Protein AF-A0A7V3RPS6-F1 (afdb_monomer)

pLDDT: mean 80.85, std 16.42, range [31.61, 97.69]

Mean predicted aligned error: 12.46 Å

Sequence (443 aa):
MADCWRTCMETLTARALTAQLADDLGWLEQHCRRQCDPGQAAGKLRLAAALVRNCIGPMLDEQPPTPLHVAVVGGAGAGKSTVANLLSGAVAAEANPQAGFTRHPIAYTTTNGPLPWTGRAGFLGPLQLLTQLCPSSLDEDVYQVRRIAADSSSFALLKDFIIWDCPDMTTWAASGYLPRLLEVAALADILVYVASDERYNDQAPTQFLQLLLQTGKPVVAVLMKMRESDAPALIAHFQQEVLAPLSHPPGGGVVATLAVPFLTAAQLADPARQAPRYRIPLLNQIAVLGTPAVAARRRTVLGALHFLVRHGEQLLSVAQHDLRVLQSWQAVVAVGQADFEQRYLREYLTSEKFRGFDEALHRLMELLELPGLGKFLSGALYILRTPYRLLKDVVAKTGRPETPSRPEQRILNDALDSWIDLLRKEAAQHASEHGLWAHVEAG

Foldseek 3Di:
DVVVVVVVVVPQQPLNVLLVQLVVLVVLLVVLVVDDDRPPLSLLSLLLSLLSQQFVNCVSVVHDLFQAEEEQAEAFQLCSLLVLCLQQQANPGDNDSGGQQQQAKEKEAAPPADPVSVVDDCQLNQADEDPDDDGSNDHDSYYYYDHDHDDPPFPGNRNRYIYMRAHYQDDPCNVRRVSNSSNSLSNHLEYEYGGEPVPLLPPRRLVVVLSSLLLLHAYAYEYEAADPVCFVVSQVCCCPRRQVVRDHDPNYGHPYYAYDYDDDPVCSRRVRPRVCVRSVVVNVVVCVCCPPSVVSSVSSSVSSVSSCVVCVCSSCVSVVVVVVVVVVLVVLLVVLVVQLVVLLCVQAVVLDPVVVVVVVVVVVVVVVPPPDDDPPCPPVVVVVVVVVVVVVVVVVVPDDDNDPRDPSVVSNVVSVVVSLVSLLVVLVVCLVVDVVSVVSNVD

Structure (mmCIF, N/CA/C/O backbone):
data_AF-A0A7V3RPS6-F1
#
_entry.id   AF-A0A7V3RPS6-F1
#
loop_
_atom_site.group_PDB
_atom_site.id
_atom_site.type_symbol
_atom_site.label_atom_id
_atom_site.label_alt_id
_atom_site.label_comp_id
_atom_site.label_asym_id
_atom_site.label_entity_id
_atom_site.label_seq_id
_atom_site.pdbx_PDB_ins_code
_atom_site.Cartn_x
_atom_site.Cartn_y
_atom_site.Cartn_z
_atom_site.occupancy
_atom_site.B_iso_or_equiv
_atom_site.auth_seq_id
_atom_site.auth_comp_id
_atom_site.auth_asym_id
_atom_site.auth_atom_id
_atom_site.pdbx_PDB_model_num
ATOM 1 N N . MET A 1 1 ? -36.317 -6.178 15.636 1.00 40.78 1 MET A N 1
ATOM 2 C CA . MET A 1 1 ? -35.078 -5.415 15.347 1.00 40.78 1 MET A CA 1
ATOM 3 C C . MET A 1 1 ? -34.234 -6.026 14.225 1.00 40.78 1 MET A C 1
ATOM 5 O O . MET A 1 1 ? -33.674 -5.257 13.460 1.00 40.78 1 MET A O 1
ATOM 9 N N . ALA A 1 2 ? -34.187 -7.356 14.058 1.00 35.00 2 ALA A N 1
ATOM 10 C CA . ALA A 1 2 ? -33.481 -8.001 12.939 1.00 35.00 2 ALA A CA 1
ATOM 11 C C . ALA A 1 2 ? -34.108 -7.738 11.548 1.00 35.00 2 ALA A C 1
ATOM 13 O O . ALA A 1 2 ? -33.380 -7.605 10.569 1.00 35.00 2 ALA A O 1
ATOM 14 N N . ASP A 1 3 ? -35.435 -7.579 11.464 1.00 31.61 3 ASP A N 1
ATOM 15 C CA . ASP A 1 3 ? -36.119 -7.347 10.178 1.00 31.61 3 ASP A CA 1
ATOM 16 C C . ASP A 1 3 ? -36.008 -5.908 9.658 1.00 31.61 3 ASP A C 1
ATOM 18 O O . ASP A 1 3 ? -35.989 -5.702 8.449 1.00 31.61 3 ASP A O 1
ATOM 22 N N . CYS A 1 4 ? -35.833 -4.926 10.551 1.00 34.12 4 CYS A N 1
ATOM 23 C CA . CYS A 1 4 ? -35.612 -3.523 10.174 1.00 34.12 4 CYS A CA 1
ATOM 24 C C . CYS A 1 4 ? -34.215 -3.326 9.549 1.00 34.12 4 CYS A C 1
ATOM 26 O O . CYS A 1 4 ? -34.042 -2.543 8.621 1.00 34.12 4 CYS A O 1
ATOM 28 N N . TRP A 1 5 ? -33.225 -4.113 9.992 1.00 39.31 5 TRP A N 1
ATOM 29 C CA . TRP A 1 5 ? -31.888 -4.133 9.392 1.00 39.31 5 TRP A CA 1
ATOM 30 C C . TRP A 1 5 ? -31.868 -4.757 7.991 1.00 39.31 5 TRP A C 1
ATOM 32 O O . TRP A 1 5 ? -31.134 -4.279 7.129 1.00 39.31 5 TRP A O 1
ATOM 42 N N . ARG A 1 6 ? -32.699 -5.778 7.727 1.00 37.00 6 ARG A N 1
ATOM 43 C CA . ARG A 1 6 ? -32.785 -6.406 6.395 1.00 37.00 6 ARG A CA 1
ATOM 44 C C . ARG A 1 6 ? -33.418 -5.492 5.350 1.00 37.00 6 ARG A C 1
ATOM 46 O O . ARG A 1 6 ? -32.920 -5.433 4.235 1.00 37.00 6 ARG A O 1
ATOM 53 N N . THR A 1 7 ? -34.442 -4.727 5.720 1.00 39.47 7 THR A N 1
ATOM 54 C CA . THR A 1 7 ? -35.122 -3.805 4.789 1.00 39.47 7 THR A CA 1
ATOM 55 C C . THR A 1 7 ? -34.322 -2.523 4.527 1.00 39.47 7 THR A C 1
ATOM 57 O O . THR A 1 7 ? -34.401 -1.973 3.432 1.00 39.47 7 THR A O 1
ATOM 60 N N . CYS A 1 8 ? -33.483 -2.078 5.472 1.00 37.25 8 CYS A N 1
ATOM 61 C CA . CYS A 1 8 ? -32.562 -0.953 5.249 1.00 37.25 8 CYS A CA 1
ATOM 62 C C . CYS A 1 8 ? -31.372 -1.320 4.335 1.00 37.25 8 CYS A C 1
ATOM 64 O O . CYS A 1 8 ? -30.837 -0.457 3.643 1.00 37.25 8 CYS A O 1
ATOM 66 N N . MET A 1 9 ? -30.966 -2.598 4.288 1.00 44.22 9 MET A N 1
ATOM 67 C CA . MET A 1 9 ? -29.894 -3.063 3.393 1.00 44.22 9 MET A CA 1
ATOM 68 C C . MET A 1 9 ? -30.329 -3.194 1.924 1.00 44.22 9 MET A C 1
ATOM 70 O O . MET A 1 9 ? -29.473 -3.153 1.044 1.00 44.22 9 MET A O 1
ATOM 74 N N . GLU A 1 10 ? -31.628 -3.311 1.635 1.00 43.53 10 GLU A N 1
ATOM 75 C CA . GLU A 1 10 ? -32.140 -3.551 0.274 1.00 43.53 10 GLU A CA 1
ATOM 76 C C . GLU A 1 10 ? -32.172 -2.301 -0.630 1.00 43.53 10 GLU A C 1
ATOM 78 O O . GLU A 1 10 ? -32.440 -2.418 -1.823 1.00 43.53 10 GLU A O 1
ATOM 83 N N . THR A 1 11 ? -31.840 -1.107 -0.118 1.00 45.12 11 THR A N 1
ATOM 84 C CA . THR A 1 11 ? -31.808 0.144 -0.914 1.00 45.12 11 THR A CA 1
ATOM 85 C C . THR A 1 11 ? -30.442 0.832 -0.999 1.00 45.12 11 THR A C 1
ATOM 87 O O . THR A 1 11 ? -30.317 1.862 -1.666 1.00 45.12 11 THR A O 1
ATOM 90 N N . LEU A 1 12 ? -29.384 0.264 -0.411 1.00 56.19 12 LEU A N 1
ATOM 91 C CA . LEU A 1 12 ? -28.028 0.780 -0.605 1.00 56.19 12 LEU A CA 1
ATOM 92 C C . LEU A 1 12 ? -27.400 0.122 -1.835 1.00 56.19 12 LEU A C 1
ATOM 94 O O . LEU A 1 12 ? -27.071 -1.062 -1.839 1.00 56.19 12 LEU A O 1
ATOM 98 N N . THR A 1 13 ? -27.217 0.909 -2.897 1.00 80.19 13 THR A N 1
ATOM 99 C CA . THR A 1 13 ? -26.421 0.491 -4.062 1.00 80.19 13 THR A CA 1
ATOM 100 C C . THR A 1 13 ? -25.039 0.001 -3.602 1.00 80.19 13 THR A C 1
ATOM 102 O O . THR A 1 13 ? -24.477 0.544 -2.650 1.00 80.19 13 THR A O 1
ATOM 105 N N . ALA A 1 14 ? -24.454 -1.006 -4.265 1.00 80.69 14 ALA A N 1
ATOM 106 C CA . ALA A 1 14 ? -23.137 -1.564 -3.904 1.00 80.69 14 ALA A CA 1
ATOM 107 C C . ALA A 1 14 ? -22.041 -0.484 -3.747 1.00 80.69 14 ALA A C 1
ATOM 109 O O . ALA A 1 14 ? -21.124 -0.593 -2.926 1.00 80.69 14 ALA A O 1
ATOM 110 N N . ARG A 1 15 ? -22.190 0.616 -4.488 1.00 80.88 15 ARG A N 1
ATOM 111 C CA . ARG A 1 15 ? -21.374 1.823 -4.388 1.00 80.88 15 ARG A CA 1
ATOM 112 C C . ARG A 1 15 ? -21.489 2.539 -3.039 1.00 80.88 15 ARG A C 1
ATOM 114 O O . ARG A 1 15 ? -20.470 2.956 -2.501 1.00 80.88 15 ARG A O 1
ATOM 121 N N . ALA A 1 16 ? -22.692 2.677 -2.484 1.00 85.12 16 ALA A N 1
ATOM 122 C CA . ALA A 1 16 ? -22.899 3.297 -1.176 1.00 85.12 16 ALA A CA 1
ATOM 123 C C . ALA A 1 16 ? -22.280 2.451 -0.053 1.00 85.12 16 ALA A C 1
ATOM 125 O O . ALA A 1 16 ? -21.563 2.987 0.786 1.00 85.12 16 ALA A O 1
ATOM 126 N N . LEU A 1 17 ? -22.469 1.126 -0.094 1.00 88.62 17 LEU A N 1
ATOM 127 C CA . LEU A 1 17 ? -21.884 0.206 0.891 1.00 88.62 17 LEU A CA 1
ATOM 128 C C . LEU A 1 17 ? -20.351 0.200 0.850 1.00 88.62 17 LEU A C 1
ATOM 130 O O . LEU A 1 17 ? -19.703 0.212 1.893 1.00 88.62 17 LEU A O 1
ATOM 134 N N . THR A 1 18 ? -19.752 0.201 -0.346 1.00 89.75 18 THR A N 1
ATOM 135 C CA . THR A 1 18 ? -18.285 0.252 -0.469 1.00 89.75 18 THR A CA 1
ATOM 136 C C . THR A 1 18 ? -17.701 1.599 -0.072 1.00 89.75 18 THR A C 1
ATOM 138 O O . THR A 1 18 ? -16.629 1.622 0.530 1.00 89.75 18 THR A O 1
ATOM 141 N N . ALA A 1 19 ? -18.387 2.706 -0.370 1.00 87.88 19 ALA A N 1
ATOM 142 C CA . ALA A 1 19 ? -17.984 4.024 0.110 1.00 87.88 19 ALA A CA 1
ATOM 143 C C . ALA A 1 19 ? -18.023 4.079 1.642 1.00 87.88 19 ALA A C 1
ATOM 145 O O . ALA A 1 19 ? -17.007 4.391 2.256 1.00 87.88 19 ALA A O 1
ATOM 146 N N . GLN A 1 20 ? -19.141 3.664 2.245 1.00 91.31 20 GLN A N 1
ATOM 147 C CA . GLN A 1 20 ? -19.303 3.630 3.695 1.00 91.31 20 GLN A CA 1
ATOM 148 C C . GLN A 1 20 ? -18.237 2.759 4.368 1.00 91.31 20 GLN A C 1
ATOM 150 O O . GLN A 1 20 ? -17.551 3.232 5.263 1.00 91.31 20 GLN A O 1
ATOM 155 N N . LEU A 1 21 ? -18.015 1.528 3.894 1.00 92.31 21 LEU A N 1
ATOM 156 C CA . LEU A 1 21 ? -16.994 0.648 4.470 1.00 92.31 21 LEU A CA 1
ATOM 157 C C . LEU A 1 21 ? -15.582 1.250 4.374 1.00 92.31 21 LEU A C 1
ATOM 159 O O . LEU A 1 21 ? -14.789 1.134 5.308 1.00 92.31 21 LEU A O 1
ATOM 163 N N . ALA A 1 22 ? -15.241 1.877 3.246 1.00 92.38 22 ALA A N 1
ATOM 164 C CA . ALA A 1 22 ? -13.938 2.513 3.084 1.00 92.38 22 ALA A CA 1
ATOM 165 C C . ALA A 1 22 ? -13.775 3.745 3.992 1.00 92.38 22 ALA A C 1
ATOM 167 O O . ALA A 1 22 ? -12.660 4.026 4.436 1.00 92.38 22 ALA A O 1
ATOM 168 N N . ASP A 1 23 ? -14.858 4.475 4.254 1.00 91.75 23 ASP A N 1
ATOM 169 C CA . ASP A 1 23 ? -14.872 5.633 5.146 1.00 91.75 23 ASP A CA 1
ATOM 170 C C . ASP A 1 23 ? -14.817 5.199 6.620 1.00 91.75 23 ASP A C 1
ATOM 172 O O . ASP A 1 23 ? -14.018 5.752 7.371 1.00 91.75 23 ASP A O 1
ATOM 176 N N . ASP A 1 24 ? -15.538 4.143 7.010 1.00 93.00 24 ASP A N 1
ATOM 177 C CA . ASP A 1 24 ? -15.494 3.552 8.354 1.00 93.00 24 ASP A CA 1
ATOM 178 C C . ASP A 1 24 ? -14.084 3.033 8.691 1.00 93.00 24 ASP A C 1
ATOM 180 O O . ASP A 1 24 ? -13.539 3.315 9.759 1.00 93.00 24 ASP A O 1
ATOM 184 N N . LEU A 1 25 ? -13.438 2.326 7.754 1.00 93.50 25 LEU A N 1
ATOM 185 C CA . LEU A 1 25 ? -12.045 1.886 7.908 1.00 93.50 25 LEU A CA 1
ATOM 186 C C . LEU A 1 25 ? -11.070 3.071 7.977 1.00 93.50 25 LEU A C 1
ATOM 188 O O . LEU A 1 25 ? -10.098 3.025 8.733 1.00 93.50 25 LEU A O 1
ATOM 192 N N . GLY A 1 26 ? -11.325 4.136 7.210 1.00 90.38 26 GLY A N 1
ATOM 193 C CA . GLY A 1 26 ? -10.551 5.377 7.271 1.00 90.38 26 GLY A CA 1
ATOM 194 C C . GLY A 1 26 ? -10.712 6.107 8.607 1.00 90.38 26 GLY A C 1
ATOM 195 O O . GLY A 1 26 ? -9.734 6.603 9.164 1.00 90.38 26 GLY A O 1
ATOM 196 N N . TRP A 1 27 ? -11.921 6.117 9.165 1.00 90.94 27 TRP A N 1
ATOM 197 C CA . TRP A 1 27 ? -12.189 6.661 10.491 1.00 90.94 27 TRP A CA 1
ATOM 198 C C . TRP A 1 27 ? -11.465 5.860 11.576 1.00 90.94 27 TRP A C 1
ATOM 200 O O . TRP A 1 27 ? -10.790 6.455 12.416 1.00 90.94 27 TRP A O 1
ATOM 210 N N . LEU A 1 28 ? -11.528 4.522 11.523 1.00 90.56 28 LEU A N 1
ATOM 211 C CA . LEU A 1 28 ? -10.807 3.646 12.455 1.00 90.56 28 LEU A CA 1
ATOM 212 C C . LEU A 1 28 ? -9.297 3.857 12.388 1.00 90.56 28 LEU A C 1
ATOM 214 O O . LEU A 1 28 ? -8.619 3.836 13.412 1.00 90.56 28 LEU A O 1
ATOM 218 N N . GLU A 1 29 ? -8.760 4.083 11.193 1.00 89.88 29 GLU A N 1
ATOM 219 C CA . GLU A 1 29 ? -7.350 4.402 11.010 1.00 89.88 29 GLU A CA 1
ATOM 220 C C . GLU A 1 29 ? -6.964 5.715 11.696 1.00 89.88 29 GLU A C 1
ATOM 222 O O . GLU A 1 29 ? -5.999 5.753 12.464 1.00 89.88 29 GLU A O 1
ATOM 227 N N . GLN A 1 30 ? -7.742 6.775 11.468 1.00 87.75 30 GLN A N 1
ATOM 228 C CA . GLN A 1 30 ? -7.516 8.066 12.106 1.00 87.75 30 GLN A CA 1
ATOM 229 C C . GLN A 1 30 ? -7.676 7.973 13.628 1.00 87.75 30 GLN A C 1
ATOM 231 O O . GLN A 1 30 ? -6.917 8.607 14.362 1.00 87.75 30 GLN A O 1
ATOM 236 N N . HIS A 1 31 ? -8.641 7.180 14.097 1.00 86.62 31 HIS A N 1
ATOM 237 C CA . HIS A 1 31 ? -8.850 6.908 15.511 1.00 86.62 31 HIS A CA 1
ATOM 238 C C . HIS A 1 31 ? -7.636 6.196 16.118 1.00 86.62 31 HIS A C 1
ATOM 240 O O . HIS A 1 31 ? -7.066 6.685 17.089 1.00 86.62 31 HIS A O 1
ATOM 246 N N . CYS A 1 32 ? -7.171 5.115 15.485 1.00 85.25 32 CYS A N 1
ATOM 247 C CA . CYS A 1 32 ? -5.990 4.361 15.899 1.00 85.25 32 CYS A CA 1
ATOM 248 C C . CYS A 1 32 ? -4.755 5.266 16.011 1.00 85.25 32 CYS A C 1
ATOM 250 O O . CYS A 1 32 ? -4.068 5.225 17.025 1.00 85.25 32 CYS A O 1
ATOM 252 N N . ARG A 1 33 ? -4.518 6.161 15.039 1.00 82.44 33 ARG A N 1
ATOM 253 C CA . ARG A 1 33 ? -3.393 7.120 15.072 1.00 82.44 33 ARG A CA 1
ATOM 254 C C . ARG A 1 33 ? -3.401 8.094 16.245 1.00 82.44 33 ARG A C 1
ATOM 256 O O . ARG A 1 33 ? -2.344 8.621 16.578 1.00 82.44 33 ARG A O 1
ATOM 263 N N . ARG A 1 34 ? -4.568 8.381 16.822 1.00 82.00 34 ARG A N 1
ATOM 264 C CA . ARG A 1 34 ? -4.687 9.268 17.988 1.00 82.00 34 ARG A CA 1
ATOM 265 C C . ARG A 1 34 ? -4.366 8.546 19.303 1.00 82.00 34 ARG A C 1
ATOM 267 O O . ARG A 1 34 ? -4.215 9.222 20.313 1.00 82.00 34 ARG A O 1
ATOM 274 N N . GLN A 1 35 ? -4.261 7.214 19.296 1.00 76.75 35 GLN A N 1
ATOM 275 C CA . GLN A 1 35 ? -3.910 6.395 20.460 1.00 76.75 35 GLN A CA 1
ATOM 276 C C . GLN A 1 35 ? -2.380 6.169 20.559 1.00 76.75 35 GLN A C 1
ATOM 278 O O . GLN A 1 35 ? -1.653 6.341 19.581 1.00 76.75 35 GLN A O 1
ATOM 283 N N . CYS A 1 36 ? -1.880 5.790 21.745 1.00 52.91 36 CYS A N 1
ATOM 284 C CA . CYS A 1 36 ? -0.450 5.811 22.108 1.00 52.91 36 CYS A CA 1
ATOM 285 C C . CYS A 1 36 ? 0.484 4.813 21.376 1.00 52.91 36 CYS A C 1
ATOM 287 O O . CYS A 1 36 ? 1.697 4.970 21.501 1.00 52.91 36 CYS A O 1
ATOM 289 N N . ASP A 1 37 ? -0.012 3.835 20.603 1.00 59.62 37 ASP A N 1
ATOM 290 C CA . ASP A 1 37 ? 0.843 2.906 19.825 1.00 59.62 37 ASP A CA 1
ATOM 291 C C . ASP A 1 37 ? 0.225 2.493 18.461 1.00 59.62 37 ASP A C 1
ATOM 293 O O . ASP A 1 37 ? -0.379 1.425 18.324 1.00 59.62 37 ASP A O 1
ATOM 297 N N . PRO A 1 38 ? 0.311 3.353 17.425 1.00 59.44 38 PRO A N 1
ATOM 298 C CA . PRO A 1 38 ? -0.558 3.237 16.249 1.00 59.44 38 PRO A CA 1
ATOM 299 C C . PRO A 1 38 ? 0.055 2.565 15.009 1.00 59.44 38 PRO A C 1
ATOM 301 O O . PRO A 1 38 ? -0.661 2.285 14.045 1.00 59.44 38 PRO A O 1
ATOM 304 N N . GLY A 1 39 ? 1.374 2.352 14.962 1.00 65.56 39 GLY A N 1
ATOM 305 C CA . GLY A 1 39 ? 2.107 2.279 13.689 1.00 65.56 39 GLY A CA 1
ATOM 306 C C . GLY A 1 39 ? 1.631 1.186 12.720 1.00 65.56 39 GLY A C 1
ATOM 307 O O . GLY A 1 39 ? 1.294 1.461 11.566 1.00 65.56 39 GLY A O 1
ATOM 308 N N . GLN A 1 40 ? 1.582 -0.066 13.180 1.00 69.44 40 GLN A N 1
ATOM 309 C CA . GLN A 1 40 ? 1.303 -1.208 12.300 1.00 69.44 40 GLN A CA 1
ATOM 310 C C . GLN A 1 40 ? -0.199 -1.420 12.044 1.00 69.44 40 GLN A C 1
ATOM 312 O O . GLN A 1 40 ? -0.591 -1.818 10.943 1.00 69.44 40 GLN A O 1
ATOM 317 N N . ALA A 1 41 ? -1.042 -1.154 13.045 1.00 80.06 41 ALA A N 1
ATOM 318 C CA . ALA A 1 41 ? -2.493 -1.293 12.931 1.00 80.06 41 ALA A CA 1
ATOM 319 C C . ALA A 1 41 ? -3.087 -0.218 12.008 1.00 80.06 41 ALA A C 1
ATOM 321 O O . ALA A 1 41 ? -3.858 -0.552 11.105 1.00 80.06 41 ALA A O 1
ATOM 322 N N . ALA A 1 42 ? -2.647 1.039 12.144 1.00 84.56 42 ALA A N 1
ATOM 323 C CA . ALA A 1 42 ? -3.080 2.130 11.274 1.00 84.56 42 ALA A CA 1
ATOM 324 C C . ALA A 1 42 ? -2.707 1.874 9.804 1.00 84.56 42 ALA A C 1
ATOM 326 O O . ALA A 1 42 ? -3.541 2.044 8.916 1.00 84.56 42 ALA A O 1
ATOM 327 N N . GLY A 1 43 ? -1.491 1.384 9.527 1.00 86.38 43 GLY A N 1
ATOM 328 C CA . GLY A 1 43 ? -1.073 1.044 8.162 1.00 86.38 43 GLY A CA 1
ATOM 329 C C . GLY A 1 43 ? -1.959 -0.023 7.504 1.00 86.38 43 GLY A C 1
ATOM 330 O O . GLY A 1 43 ? -2.340 0.115 6.340 1.00 86.38 43 GLY A O 1
ATOM 331 N N . LYS A 1 44 ? -2.348 -1.062 8.258 1.00 89.56 44 LYS A N 1
ATOM 332 C CA . LYS A 1 44 ? -3.276 -2.104 7.786 1.00 89.56 44 LYS A CA 1
ATOM 333 C C . LYS A 1 44 ? -4.687 -1.571 7.551 1.00 89.56 44 LYS A C 1
ATOM 335 O O . LYS A 1 44 ? -5.271 -1.895 6.521 1.00 89.56 44 LYS A O 1
ATOM 340 N N . LEU A 1 45 ? -5.216 -0.755 8.465 1.00 92.12 45 LEU A N 1
ATOM 341 C CA . LEU A 1 45 ? -6.527 -0.111 8.315 1.00 92.12 45 LEU A CA 1
ATOM 342 C C . LEU A 1 45 ? -6.565 0.794 7.082 1.00 92.12 45 LEU A C 1
ATOM 344 O O . LEU A 1 45 ? -7.497 0.708 6.281 1.00 92.12 45 LEU A O 1
ATOM 348 N N . ARG A 1 46 ? -5.506 1.583 6.863 1.00 91.31 46 ARG A N 1
ATOM 349 C CA . ARG A 1 46 ? -5.392 2.432 5.676 1.00 91.31 46 ARG A CA 1
ATOM 350 C C . ARG A 1 46 ? -5.378 1.611 4.394 1.00 91.31 46 ARG A C 1
ATOM 352 O O . ARG A 1 46 ? -6.100 1.930 3.453 1.00 91.31 46 ARG A O 1
ATOM 359 N N . LEU A 1 47 ? -4.578 0.545 4.359 1.00 93.81 47 LEU A N 1
ATOM 360 C CA . LEU A 1 47 ? -4.520 -0.351 3.209 1.00 93.81 47 LEU A CA 1
ATOM 361 C C . LEU A 1 47 ? -5.868 -1.041 2.960 1.00 93.81 47 LEU A C 1
ATOM 363 O O . LEU A 1 47 ? -6.295 -1.137 1.814 1.00 93.81 47 LEU A O 1
ATOM 367 N N . ALA A 1 48 ? -6.564 -1.475 4.014 1.00 95.44 48 ALA A N 1
ATOM 368 C CA . ALA A 1 48 ? -7.898 -2.061 3.919 1.00 95.44 48 ALA A CA 1
ATOM 369 C C . ALA A 1 48 ? -8.904 -1.077 3.298 1.00 95.44 48 ALA A C 1
ATOM 371 O O . ALA A 1 48 ? -9.581 -1.430 2.331 1.00 95.44 48 ALA A O 1
ATOM 372 N N . ALA A 1 49 ? -8.948 0.166 3.790 1.00 94.75 49 ALA A N 1
ATOM 373 C CA . ALA A 1 49 ? -9.793 1.223 3.236 1.00 94.75 49 ALA A CA 1
ATOM 374 C C . ALA A 1 49 ? -9.496 1.456 1.746 1.00 94.75 49 ALA A C 1
ATOM 376 O O . ALA A 1 49 ? -10.407 1.495 0.915 1.00 94.75 49 ALA A O 1
ATOM 377 N N . ALA A 1 50 ? -8.212 1.537 1.392 1.00 95.19 50 ALA A N 1
ATOM 378 C CA . ALA A 1 50 ? -7.770 1.727 0.019 1.00 95.19 50 ALA A CA 1
ATOM 379 C C . ALA A 1 50 ? -8.113 0.527 -0.889 1.00 95.19 50 ALA A C 1
ATOM 381 O O . ALA A 1 50 ? -8.482 0.721 -2.045 1.00 95.19 50 ALA A O 1
ATOM 382 N N . LEU A 1 51 ? -8.054 -0.716 -0.395 1.00 95.81 51 LEU A N 1
ATOM 383 C CA . LEU A 1 51 ? -8.448 -1.915 -1.152 1.00 95.81 51 LEU A CA 1
ATOM 384 C C . LEU A 1 51 ? -9.954 -1.936 -1.442 1.00 95.81 51 LEU A C 1
ATOM 386 O O . LEU A 1 51 ? -10.364 -2.243 -2.564 1.00 95.81 51 LEU A O 1
ATOM 390 N N . VAL A 1 52 ? -10.784 -1.570 -0.462 1.00 94.94 52 VAL A N 1
ATOM 391 C CA . VAL A 1 52 ? -12.235 -1.433 -0.669 1.00 94.94 52 VAL A CA 1
ATOM 392 C C . VAL A 1 52 ? -12.512 -0.379 -1.741 1.00 94.94 52 VAL A C 1
ATOM 394 O O . VAL A 1 52 ? -13.250 -0.628 -2.697 1.00 94.94 52 VAL A O 1
ATOM 397 N N . ARG A 1 53 ? -11.860 0.779 -1.620 1.00 92.12 53 ARG A N 1
ATOM 398 C CA . ARG A 1 53 ? -12.081 1.951 -2.469 1.00 92.12 53 ARG A CA 1
ATOM 399 C C . ARG A 1 53 ? -11.554 1.786 -3.893 1.00 92.12 53 ARG A C 1
ATOM 401 O O . ARG A 1 53 ? -12.261 2.116 -4.839 1.00 92.12 53 ARG A O 1
ATOM 408 N N . ASN A 1 54 ? -10.345 1.258 -4.061 1.00 93.06 54 ASN A N 1
ATOM 409 C CA . ASN A 1 54 ? -9.634 1.249 -5.343 1.00 93.06 54 ASN A CA 1
ATOM 410 C C . ASN A 1 54 ? -9.669 -0.111 -6.060 1.00 93.06 54 ASN A C 1
ATOM 412 O O . ASN A 1 54 ? -9.303 -0.174 -7.228 1.00 93.06 54 ASN A O 1
ATOM 416 N N . CYS A 1 55 ? -10.110 -1.192 -5.401 1.00 92.12 55 CYS A N 1
ATOM 417 C CA . CYS A 1 55 ? -10.127 -2.537 -5.991 1.00 92.12 55 CYS A CA 1
ATOM 418 C C . CYS A 1 55 ? -11.517 -3.193 -5.964 1.00 92.12 55 CYS A C 1
ATOM 420 O O . CYS A 1 55 ? -12.043 -3.569 -7.011 1.00 92.12 55 CYS A O 1
ATOM 422 N N . ILE A 1 56 ? -12.153 -3.290 -4.792 1.00 92.75 56 ILE A N 1
ATOM 423 C CA . ILE A 1 56 ? -13.454 -3.972 -4.659 1.00 92.75 56 ILE A CA 1
ATOM 424 C C . ILE A 1 56 ? -14.579 -3.128 -5.254 1.00 92.75 56 ILE A C 1
ATOM 426 O O . ILE A 1 56 ? -15.389 -3.628 -6.031 1.00 92.75 56 ILE A O 1
ATOM 430 N N . GLY A 1 57 ? -14.613 -1.839 -4.923 1.00 89.75 57 GLY A N 1
ATOM 431 C CA . GLY A 1 57 ? -15.630 -0.932 -5.429 1.00 89.75 57 GLY A CA 1
ATOM 432 C C . GLY A 1 57 ? -15.680 -0.855 -6.963 1.00 89.75 57 GLY A C 1
ATOM 433 O O . GLY A 1 57 ? -16.768 -1.015 -7.506 1.00 89.75 57 GLY A O 1
ATOM 434 N N . PRO A 1 58 ? -14.557 -0.666 -7.687 1.00 88.00 58 PRO A N 1
ATOM 435 C CA . PRO A 1 58 ? -14.579 -0.631 -9.150 1.00 88.00 58 PRO A CA 1
ATOM 436 C C . PRO A 1 58 ? -15.081 -1.932 -9.783 1.00 88.00 58 PRO A C 1
ATOM 438 O O . PRO A 1 58 ? -15.750 -1.889 -10.809 1.00 88.00 58 PRO A O 1
ATOM 441 N N . MET A 1 59 ? -14.797 -3.083 -9.162 1.00 89.19 59 MET A N 1
ATOM 442 C CA . MET A 1 59 ? -15.319 -4.375 -9.613 1.00 89.19 59 MET A CA 1
ATOM 443 C C . MET A 1 59 ? -16.842 -4.457 -9.459 1.00 89.19 59 MET A C 1
ATOM 445 O O . MET A 1 59 ? -17.514 -4.897 -10.386 1.00 89.19 59 MET A O 1
ATOM 449 N N . LEU A 1 60 ? -17.383 -4.000 -8.326 1.00 88.81 60 LEU A N 1
ATOM 450 C CA . LEU A 1 60 ? -18.832 -3.970 -8.085 1.00 88.81 60 LEU A CA 1
ATOM 451 C C . LEU A 1 60 ? -19.565 -2.943 -8.960 1.00 88.81 60 LEU A C 1
ATOM 453 O O . LEU A 1 60 ? -20.746 -3.121 -9.234 1.00 88.81 60 LEU A O 1
ATOM 457 N N . ASP A 1 61 ? -18.864 -1.904 -9.417 1.00 85.81 61 ASP A N 1
ATOM 458 C CA . ASP A 1 61 ? -19.356 -0.938 -10.408 1.00 85.81 61 ASP A CA 1
ATOM 459 C C . ASP A 1 61 ? -19.188 -1.440 -11.864 1.00 85.81 61 ASP A C 1
ATOM 461 O O . ASP A 1 61 ? -19.358 -0.660 -12.800 1.00 85.81 61 ASP A O 1
ATOM 465 N N . GLU A 1 62 ? -18.813 -2.711 -12.063 1.00 86.25 62 GLU A N 1
ATOM 466 C CA . GLU A 1 62 ? -18.611 -3.355 -13.373 1.00 86.25 62 GLU A CA 1
ATOM 467 C C . GLU A 1 62 ? -17.620 -2.613 -14.288 1.00 86.25 62 GLU A C 1
ATOM 469 O O . GLU A 1 62 ? -17.755 -2.589 -15.515 1.00 86.25 62 GLU A O 1
ATOM 474 N N . GLN A 1 63 ? -16.586 -1.999 -13.702 1.00 84.06 63 GLN A N 1
ATOM 475 C CA . GLN A 1 63 ? -15.577 -1.306 -14.494 1.00 84.06 63 GLN A CA 1
ATOM 476 C C . GLN A 1 63 ? -14.815 -2.266 -15.415 1.00 84.06 63 GLN A C 1
ATOM 478 O O . GLN A 1 63 ? -14.553 -3.421 -15.052 1.00 84.06 63 GLN A O 1
ATOM 483 N N . PRO A 1 64 ? -14.398 -1.783 -16.602 1.00 86.50 64 PRO A N 1
ATOM 484 C CA . PRO A 1 64 ? -13.575 -2.582 -17.486 1.00 86.50 64 PRO A CA 1
ATOM 485 C C . PRO A 1 64 ? -12.279 -2.999 -16.774 1.00 86.50 64 PRO A C 1
ATOM 487 O O . PRO A 1 64 ? -11.726 -2.253 -15.965 1.00 86.50 64 PRO A O 1
ATOM 490 N N . PRO A 1 65 ? -11.740 -4.185 -17.093 1.00 85.31 65 PRO A N 1
ATOM 491 C CA . PRO A 1 65 ? -10.519 -4.685 -16.468 1.00 85.31 65 PRO A CA 1
ATOM 492 C C . PRO A 1 65 ? -9.282 -3.851 -16.828 1.00 85.31 65 PRO A C 1
ATOM 494 O O . PRO A 1 65 ? -8.259 -3.983 -16.157 1.00 85.31 65 PRO A O 1
ATOM 497 N N . THR A 1 66 ? -9.358 -3.013 -17.866 1.00 86.56 66 THR A N 1
ATOM 498 C CA . THR A 1 66 ? -8.273 -2.165 -18.361 1.00 86.56 66 THR A CA 1
ATOM 499 C C . THR A 1 66 ? -8.551 -0.671 -18.136 1.00 86.56 66 THR A C 1
ATOM 501 O O . THR A 1 66 ? -9.708 -0.246 -18.164 1.00 86.56 66 THR A O 1
ATOM 504 N N . PRO A 1 67 ? -7.495 0.146 -17.967 1.00 89.50 67 PRO A N 1
ATOM 505 C CA . PRO A 1 67 ? -6.085 -0.249 -17.952 1.00 89.50 67 PRO A CA 1
ATOM 506 C C . PRO A 1 67 ? -5.688 -0.958 -16.648 1.00 89.50 67 PRO A C 1
ATOM 508 O O . PRO A 1 67 ? -6.300 -0.755 -15.603 1.00 89.50 67 PRO A O 1
ATOM 511 N N . LEU A 1 68 ? -4.667 -1.810 -16.708 1.00 92.62 68 LEU A N 1
ATOM 512 C CA . LEU A 1 68 ? -4.067 -2.412 -15.515 1.00 92.62 68 LEU A CA 1
ATOM 513 C C . LEU A 1 68 ? -3.095 -1.434 -14.854 1.00 92.62 68 LEU A C 1
ATOM 515 O O . LEU A 1 68 ? -2.458 -0.629 -15.525 1.00 92.62 68 LEU A O 1
ATOM 519 N N . HIS A 1 69 ? -2.948 -1.511 -13.538 1.00 94.88 69 HIS A N 1
ATOM 520 C CA . HIS A 1 69 ? -2.093 -0.598 -12.783 1.00 94.88 69 HIS A CA 1
ATOM 521 C C . HIS A 1 69 ? -0.838 -1.320 -12.287 1.00 94.88 69 HIS A C 1
ATOM 523 O O . HIS A 1 69 ? -0.921 -2.374 -11.657 1.00 94.88 69 HIS A O 1
ATOM 529 N N . VAL A 1 70 ? 0.331 -0.737 -12.541 1.00 96.88 70 VAL A N 1
ATOM 530 C CA . VAL A 1 70 ? 1.621 -1.216 -12.034 1.00 96.88 70 VAL A CA 1
ATOM 531 C C . VAL A 1 70 ? 2.185 -0.157 -11.107 1.00 96.88 70 VAL A C 1
ATOM 533 O O . VAL A 1 70 ? 2.429 0.959 -11.556 1.00 96.88 70 VAL A O 1
ATOM 536 N N . ALA A 1 71 ? 2.413 -0.484 -9.838 1.00 97.38 71 ALA A N 1
ATOM 537 C CA . ALA A 1 71 ? 3.022 0.456 -8.900 1.00 97.38 71 ALA A CA 1
ATOM 538 C C . ALA A 1 71 ? 4.466 0.084 -8.587 1.00 97.38 71 ALA A C 1
ATOM 540 O O . ALA A 1 71 ? 4.750 -1.035 -8.158 1.00 97.38 71 ALA A O 1
ATOM 541 N N . VAL A 1 72 ? 5.369 1.042 -8.788 1.00 97.31 72 VAL A N 1
ATOM 542 C CA . VAL A 1 72 ? 6.779 0.942 -8.422 1.00 97.31 72 VAL A CA 1
ATOM 543 C C . VAL A 1 72 ? 6.943 1.455 -6.999 1.00 97.31 72 VAL A C 1
ATOM 545 O O . VAL A 1 72 ? 6.791 2.643 -6.723 1.00 97.31 72 VAL A O 1
ATOM 548 N N . VAL A 1 73 ? 7.245 0.539 -6.088 1.00 95.00 73 VAL A N 1
ATOM 549 C CA . VAL A 1 73 ? 7.332 0.771 -4.643 1.00 95.00 73 VAL A CA 1
ATOM 550 C C . VAL A 1 73 ? 8.700 0.326 -4.143 1.00 95.00 73 VAL A C 1
ATOM 552 O O . VAL A 1 73 ? 9.346 -0.509 -4.761 1.00 95.00 73 VAL A O 1
ATOM 555 N N . GLY A 1 74 ? 9.185 0.873 -3.034 1.00 91.81 74 GLY A N 1
ATOM 556 C CA . GLY A 1 74 ? 10.499 0.498 -2.506 1.00 91.81 74 GLY A CA 1
ATOM 557 C C . GLY A 1 74 ? 11.076 1.486 -1.500 1.00 91.81 74 GLY A C 1
ATOM 558 O O . GLY A 1 74 ? 10.486 2.532 -1.207 1.00 91.81 74 GLY A O 1
ATOM 559 N N . GLY A 1 75 ? 12.261 1.158 -0.997 1.00 87.44 75 GLY A N 1
ATOM 560 C CA . GLY A 1 75 ? 12.982 1.988 -0.037 1.00 87.44 75 GLY A CA 1
ATOM 561 C C . GLY A 1 75 ? 13.405 3.356 -0.582 1.00 87.44 75 GLY A C 1
ATOM 562 O O . GLY A 1 75 ?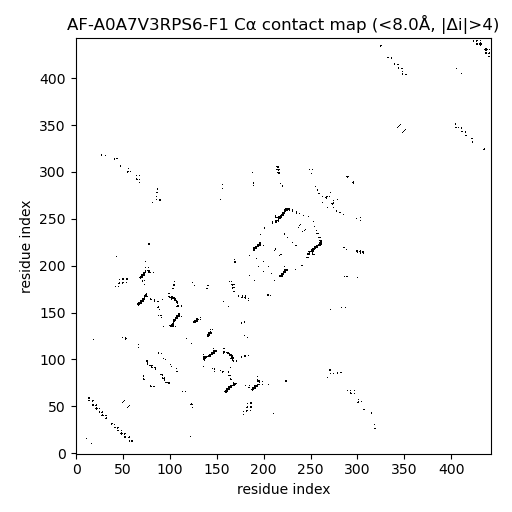 13.360 3.648 -1.790 1.00 87.44 75 GLY A O 1
ATOM 563 N N . ALA A 1 76 ? 13.831 4.216 0.338 1.00 84.94 76 ALA A N 1
ATOM 564 C CA . ALA A 1 76 ? 14.432 5.499 0.012 1.00 84.94 76 ALA A CA 1
ATOM 565 C C . ALA A 1 76 ? 15.713 5.301 -0.805 1.00 84.94 76 ALA A C 1
ATOM 567 O O . ALA A 1 76 ? 16.554 4.470 -0.476 1.00 84.94 76 ALA A O 1
ATOM 568 N N . GLY A 1 77 ? 15.844 6.038 -1.910 1.00 86.12 77 GLY A N 1
ATOM 569 C CA . GLY A 1 77 ? 17.012 5.928 -2.784 1.00 86.12 77 GLY A CA 1
ATOM 570 C C . GLY A 1 77 ? 17.179 4.573 -3.490 1.00 86.12 77 GLY A C 1
ATOM 571 O O . GLY A 1 77 ? 18.226 4.354 -4.086 1.00 86.12 77 GLY A O 1
ATOM 572 N N . ALA A 1 78 ? 16.189 3.673 -3.491 1.00 90.25 78 ALA A N 1
ATOM 573 C CA . ALA A 1 78 ? 16.340 2.336 -4.082 1.00 90.25 78 ALA A CA 1
ATOM 574 C C . ALA A 1 78 ? 16.439 2.315 -5.625 1.00 90.25 78 ALA A C 1
ATOM 576 O O . ALA A 1 78 ? 16.858 1.317 -6.197 1.00 90.25 78 ALA A O 1
ATOM 577 N N . GLY A 1 79 ? 16.079 3.407 -6.314 1.00 92.44 79 GLY A N 1
ATOM 578 C CA . GLY A 1 79 ? 16.053 3.475 -7.786 1.00 92.44 79 GLY A CA 1
ATOM 579 C C . GLY A 1 79 ? 14.662 3.330 -8.421 1.00 92.44 79 GLY A C 1
ATOM 580 O O . GLY A 1 79 ? 14.566 3.008 -9.601 1.00 92.44 79 GLY A O 1
ATOM 581 N N . LYS A 1 80 ? 13.586 3.586 -7.662 1.00 94.25 80 LYS A N 1
ATOM 582 C CA . LYS A 1 80 ? 12.180 3.500 -8.116 1.00 94.25 80 LYS A CA 1
ATOM 583 C C . LYS A 1 80 ? 11.910 4.271 -9.411 1.00 94.25 80 LYS A C 1
ATOM 585 O O . LYS A 1 80 ? 11.505 3.667 -10.396 1.00 94.25 80 LYS A O 1
ATOM 590 N N . SER A 1 81 ? 12.247 5.558 -9.458 1.00 94.94 81 SER A N 1
ATOM 591 C CA . SER A 1 81 ? 12.042 6.396 -10.646 1.00 94.94 81 SER A CA 1
ATOM 592 C C . SER A 1 81 ? 12.841 5.909 -11.864 1.00 94.94 81 SER A C 1
ATOM 594 O O . SER A 1 81 ? 12.365 5.983 -12.993 1.00 94.94 81 SER A O 1
ATOM 596 N N . THR A 1 82 ? 14.026 5.319 -11.661 1.00 95.88 82 THR A N 1
ATOM 597 C CA . THR A 1 82 ? 14.784 4.664 -12.743 1.00 95.88 82 THR A CA 1
ATOM 598 C C . THR A 1 82 ? 14.040 3.439 -13.279 1.00 95.88 82 THR A C 1
ATOM 600 O O . THR A 1 82 ? 13.945 3.263 -14.491 1.00 95.88 82 THR A O 1
ATOM 603 N N . VAL A 1 83 ? 13.465 2.614 -12.400 1.00 96.56 83 VAL A N 1
ATOM 604 C CA . VAL A 1 83 ? 12.633 1.467 -12.795 1.00 96.56 83 VAL A CA 1
ATOM 605 C C . VAL A 1 83 ? 11.342 1.924 -13.481 1.00 96.56 83 VAL A C 1
ATOM 607 O O . VAL A 1 83 ? 10.956 1.340 -14.492 1.00 96.56 83 VAL A O 1
ATOM 610 N N . ALA A 1 84 ? 10.716 3.007 -13.014 1.00 95.69 84 ALA A N 1
ATOM 611 C CA . ALA A 1 84 ? 9.568 3.617 -13.681 1.00 95.69 84 ALA A CA 1
ATOM 612 C C . ALA A 1 84 ? 9.919 4.080 -15.108 1.00 95.69 84 ALA A C 1
ATOM 614 O O . ALA A 1 84 ? 9.148 3.824 -16.031 1.00 95.69 84 ALA A O 1
ATOM 615 N N . ASN A 1 85 ? 11.107 4.661 -15.314 1.00 94.50 85 ASN A N 1
ATOM 616 C CA . ASN A 1 85 ? 11.621 5.033 -16.640 1.00 94.50 85 ASN A CA 1
ATOM 617 C C . ASN A 1 85 ? 11.913 3.816 -17.537 1.00 94.50 85 ASN A C 1
ATOM 619 O O . ASN A 1 85 ? 11.643 3.848 -18.738 1.00 94.50 85 ASN A O 1
ATOM 623 N N . LEU A 1 86 ? 12.420 2.714 -16.973 1.00 94.50 86 LEU A N 1
ATOM 624 C CA . LEU A 1 86 ? 12.587 1.456 -17.713 1.00 94.50 86 LEU A CA 1
ATOM 625 C C . LEU A 1 86 ? 11.233 0.898 -18.176 1.00 94.50 86 LEU A C 1
ATOM 627 O O . LEU A 1 86 ? 11.084 0.536 -19.346 1.00 94.50 86 LEU A O 1
ATOM 631 N N . LEU A 1 87 ? 10.237 0.866 -17.286 1.00 93.88 87 LEU A N 1
ATOM 632 C CA . LEU A 1 87 ? 8.884 0.389 -17.589 1.00 93.88 87 LEU A CA 1
ATOM 633 C C . LEU A 1 87 ? 8.184 1.268 -18.628 1.00 93.88 87 LEU A C 1
ATOM 635 O O . LEU A 1 87 ? 7.601 0.755 -19.583 1.00 93.88 87 LEU A O 1
ATOM 639 N N . SER A 1 88 ? 8.271 2.588 -18.467 1.00 90.88 88 SER A N 1
ATOM 640 C CA . SER A 1 88 ? 7.654 3.548 -19.379 1.00 90.88 88 SER A CA 1
ATOM 641 C C . SER A 1 88 ? 8.372 3.627 -20.731 1.00 90.88 88 SER A C 1
ATOM 643 O O . SER A 1 88 ? 7.754 3.970 -21.735 1.00 90.88 88 SER A O 1
ATOM 645 N N . GLY A 1 89 ? 9.660 3.269 -20.774 1.00 89.31 89 GLY A N 1
ATOM 646 C CA . GLY A 1 89 ? 10.507 3.403 -21.957 1.00 89.31 89 GLY A CA 1
ATOM 647 C C . GLY A 1 89 ? 10.944 4.842 -22.244 1.00 89.31 89 GLY A C 1
ATOM 648 O O . GLY A 1 89 ? 11.478 5.097 -23.318 1.00 89.31 89 GLY A O 1
ATOM 649 N N . ALA A 1 90 ? 10.741 5.777 -21.316 1.00 89.56 90 ALA A N 1
ATOM 650 C CA . ALA A 1 90 ? 11.131 7.175 -21.473 1.00 89.56 90 ALA A CA 1
ATOM 651 C C . ALA A 1 90 ? 11.647 7.763 -20.155 1.00 89.56 90 ALA A C 1
ATOM 653 O O . ALA A 1 90 ? 11.300 7.298 -19.071 1.00 89.56 90 ALA A O 1
ATOM 654 N N . VAL A 1 91 ? 12.446 8.828 -20.243 1.00 91.75 91 VAL A N 1
ATOM 655 C CA . VAL A 1 91 ? 12.941 9.579 -19.077 1.00 91.75 91 VAL A CA 1
ATOM 656 C C . VAL A 1 91 ? 11.863 10.564 -18.609 1.00 91.75 91 VAL A C 1
ATOM 658 O O . VAL A 1 91 ? 11.932 11.759 -18.877 1.00 91.75 91 VAL A O 1
ATOM 661 N N . ALA A 1 92 ? 10.813 10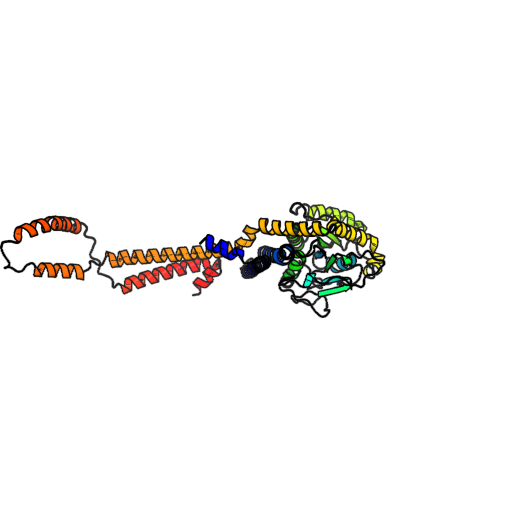.042 -17.971 1.00 89.62 92 ALA A N 1
ATOM 662 C CA . ALA A 1 92 ? 9.641 10.817 -17.543 1.00 89.62 92 ALA A CA 1
ATOM 663 C C . ALA A 1 92 ? 9.575 11.035 -16.019 1.00 89.62 92 ALA A C 1
ATOM 665 O O . ALA A 1 92 ? 9.002 12.023 -15.544 1.00 89.62 92 ALA A O 1
ATOM 666 N N . ALA A 1 93 ? 10.145 10.106 -15.253 1.00 91.19 93 ALA A N 1
ATOM 667 C CA . ALA A 1 93 ? 10.313 10.182 -13.812 1.00 91.19 93 ALA A CA 1
ATOM 668 C C . ALA A 1 93 ? 11.629 10.872 -13.453 1.00 91.19 93 ALA A C 1
ATOM 670 O O . ALA A 1 93 ? 12.680 10.600 -14.045 1.00 91.19 93 A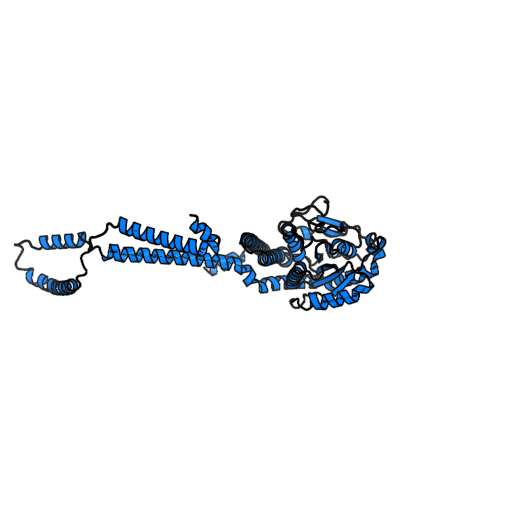LA A O 1
ATOM 671 N N . GLU A 1 94 ? 11.561 11.755 -12.459 1.00 89.75 94 GLU A N 1
ATOM 672 C CA . GLU A 1 94 ? 12.701 12.524 -11.968 1.00 89.75 94 GLU A CA 1
ATOM 673 C C . GLU A 1 94 ? 13.559 11.647 -11.048 1.00 89.75 94 GLU A C 1
ATOM 675 O O . GLU A 1 94 ? 13.379 11.603 -9.832 1.00 89.75 94 GLU A O 1
ATOM 680 N N . ALA A 1 95 ? 14.501 10.913 -11.640 1.00 85.50 95 ALA A N 1
ATOM 681 C CA . ALA A 1 95 ? 15.437 10.088 -10.889 1.00 85.50 95 ALA A CA 1
ATOM 682 C C . ALA A 1 95 ? 16.491 10.963 -10.188 1.00 85.50 95 ALA A C 1
ATOM 684 O O . ALA A 1 95 ? 17.458 11.406 -10.806 1.00 85.50 95 ALA A O 1
ATOM 685 N N . ASN A 1 96 ? 16.309 11.187 -8.886 1.00 83.50 96 ASN A N 1
ATOM 686 C CA . ASN A 1 96 ? 17.245 11.925 -8.042 1.00 83.50 96 ASN A CA 1
ATOM 687 C C . ASN A 1 96 ? 17.943 10.978 -7.039 1.00 83.50 96 ASN A C 1
ATOM 689 O O . ASN A 1 96 ? 17.270 10.148 -6.422 1.00 83.50 96 ASN A O 1
ATOM 693 N N . PRO A 1 97 ? 19.275 11.078 -6.844 1.00 76.56 97 PRO A N 1
ATOM 694 C CA . PRO A 1 97 ? 19.985 10.335 -5.800 1.00 76.56 97 PRO A CA 1
ATOM 695 C C . PRO A 1 97 ? 19.498 10.623 -4.371 1.00 76.56 97 PRO A C 1
ATOM 697 O O . PRO A 1 97 ? 19.676 9.782 -3.490 1.00 76.56 97 PRO A O 1
ATOM 700 N N . GLN A 1 98 ? 18.895 11.791 -4.133 1.00 80.00 98 GLN A N 1
ATOM 701 C CA . GLN A 1 98 ? 18.384 12.198 -2.829 1.00 80.00 98 GLN A CA 1
ATOM 702 C C . GLN A 1 98 ? 17.195 11.327 -2.383 1.00 80.00 98 GLN A C 1
ATOM 704 O O . GLN A 1 98 ? 16.202 11.165 -3.094 1.00 80.00 98 GLN A O 1
ATOM 709 N N . ALA A 1 99 ? 17.282 10.792 -1.163 1.00 77.50 99 ALA A N 1
ATOM 710 C CA . ALA A 1 99 ? 16.183 10.092 -0.495 1.00 77.50 99 ALA A CA 1
ATOM 711 C C . ALA A 1 99 ? 14.964 11.015 -0.289 1.00 77.50 99 ALA A C 1
ATOM 713 O O . ALA A 1 99 ? 15.131 12.197 0.010 1.00 77.50 99 ALA A O 1
ATOM 714 N N . GLY A 1 100 ? 13.743 10.485 -0.423 1.00 78.56 100 GLY A N 1
ATOM 715 C CA . GLY A 1 100 ? 12.511 11.261 -0.242 1.00 78.56 100 GLY A CA 1
ATOM 716 C C . GLY A 1 100 ? 12.261 12.339 -1.301 1.00 78.56 100 GLY A C 1
ATOM 717 O O . GLY A 1 100 ? 11.569 13.318 -1.011 1.00 78.56 100 GLY A O 1
ATOM 718 N N . PHE A 1 101 ? 12.850 12.214 -2.500 1.00 85.00 101 PHE A N 1
ATOM 719 C CA . PHE A 1 101 ? 12.647 13.194 -3.572 1.00 85.00 101 PHE A CA 1
ATOM 720 C C . PHE A 1 101 ? 11.237 13.122 -4.167 1.00 85.00 101 PHE A C 1
ATOM 722 O O . PHE A 1 101 ? 10.578 14.147 -4.275 1.00 85.00 101 PHE A O 1
ATOM 729 N N . THR A 1 102 ? 10.750 11.927 -4.508 1.00 86.44 102 THR A N 1
ATOM 730 C CA . THR A 1 102 ? 9.355 11.728 -4.929 1.00 86.44 102 THR A CA 1
ATOM 731 C C . THR A 1 102 ? 8.464 11.697 -3.690 1.00 86.44 102 THR A C 1
ATOM 733 O O . THR A 1 102 ? 8.583 10.777 -2.880 1.00 86.44 102 THR A O 1
ATOM 736 N N . ARG A 1 103 ? 7.586 12.692 -3.527 1.00 89.69 103 ARG A N 1
ATOM 737 C CA . ARG A 1 103 ? 6.713 12.851 -2.345 1.00 89.69 103 ARG A CA 1
ATOM 738 C C . ARG A 1 103 ? 5.227 12.672 -2.626 1.00 89.69 103 ARG A C 1
ATOM 740 O O . ARG A 1 103 ? 4.441 12.522 -1.693 1.00 89.69 103 ARG A O 1
ATOM 747 N N . HIS A 1 104 ? 4.838 12.599 -3.893 1.00 91.75 104 HIS A N 1
ATOM 748 C CA . HIS A 1 104 ? 3.489 12.226 -4.298 1.00 91.75 104 HIS A CA 1
ATOM 749 C C . HIS A 1 104 ? 3.520 11.235 -5.472 1.00 91.75 104 HIS A C 1
ATOM 751 O O . HIS A 1 104 ? 4.515 11.182 -6.199 1.00 91.75 104 HIS A O 1
ATOM 757 N N . PRO A 1 105 ? 2.467 10.425 -5.671 1.00 94.50 105 PRO A N 1
ATOM 758 C CA . PRO A 1 105 ? 2.440 9.446 -6.748 1.00 94.50 105 PRO A CA 1
ATOM 759 C C . PRO A 1 105 ? 2.279 10.074 -8.136 1.00 94.50 105 PRO A C 1
ATOM 761 O O . PRO A 1 105 ? 1.507 11.017 -8.333 1.00 94.50 105 PRO A O 1
ATOM 764 N N . ILE A 1 106 ? 2.969 9.494 -9.117 1.00 94.88 106 ILE A N 1
ATOM 765 C CA . ILE A 1 106 ? 2.970 9.952 -10.509 1.00 94.88 106 ILE A CA 1
ATOM 766 C C . ILE A 1 106 ? 2.581 8.796 -11.419 1.00 94.88 106 ILE A C 1
ATOM 768 O O . ILE A 1 106 ? 3.306 7.809 -11.513 1.00 94.88 106 ILE A O 1
ATOM 772 N N . ALA A 1 107 ? 1.456 8.931 -12.113 1.00 94.44 107 ALA A N 1
ATOM 773 C CA . ALA A 1 107 ? 1.007 7.985 -13.121 1.00 94.44 107 ALA A CA 1
ATOM 774 C C . ALA A 1 107 ? 1.570 8.342 -14.499 1.00 94.44 107 ALA A C 1
ATOM 776 O O . ALA A 1 107 ? 1.427 9.471 -14.962 1.00 94.44 107 ALA A O 1
ATOM 777 N N . TYR A 1 108 ? 2.132 7.363 -15.195 1.00 92.44 108 TYR A N 1
ATOM 778 C CA . TYR A 1 108 ? 2.599 7.464 -16.568 1.00 92.44 108 TYR A CA 1
ATOM 779 C C . TYR A 1 108 ? 1.691 6.659 -17.490 1.00 92.44 108 TYR A C 1
ATOM 781 O O . TYR A 1 108 ? 1.392 5.491 -17.232 1.00 92.44 108 TYR A O 1
ATOM 789 N N . THR A 1 109 ? 1.270 7.289 -18.582 1.00 89.69 109 THR A N 1
ATOM 790 C CA . THR A 1 109 ? 0.413 6.691 -19.615 1.00 89.69 109 THR A CA 1
ATOM 791 C C . THR A 1 109 ? 0.794 7.216 -20.997 1.00 89.69 109 THR A C 1
ATOM 793 O O . THR A 1 109 ? 1.551 8.181 -21.107 1.00 89.69 109 THR A O 1
ATOM 796 N N . THR A 1 110 ? 0.296 6.600 -22.068 1.00 86.56 110 THR A N 1
ATOM 797 C CA . THR A 1 110 ? 0.503 7.126 -23.429 1.00 86.56 110 THR A CA 1
ATOM 798 C C . THR A 1 110 ? -0.273 8.426 -23.662 1.00 86.56 110 THR A C 1
ATOM 800 O O . THR A 1 110 ? -1.285 8.689 -23.015 1.00 86.56 110 THR A O 1
ATOM 803 N N . THR A 1 111 ? 0.152 9.244 -24.632 1.00 77.94 111 THR A N 1
ATOM 804 C CA . THR A 1 111 ? -0.572 10.468 -25.042 1.00 77.94 111 THR A CA 1
ATOM 805 C C . THR A 1 111 ? -2.040 10.218 -25.396 1.00 77.94 111 THR A C 1
ATOM 807 O O . THR A 1 111 ? -2.890 11.046 -25.080 1.00 77.94 111 THR A O 1
ATOM 810 N N . ASN A 1 112 ? -2.336 9.054 -25.982 1.00 71.06 112 ASN A N 1
ATOM 811 C CA . ASN A 1 112 ? -3.691 8.617 -26.334 1.00 71.06 112 ASN A CA 1
ATOM 812 C C . ASN A 1 112 ? -4.282 7.639 -25.304 1.00 71.06 112 ASN A C 1
ATOM 814 O O . ASN A 1 112 ? -5.293 6.991 -25.572 1.00 71.06 112 ASN A O 1
ATOM 818 N N . GLY A 1 113 ? -3.629 7.490 -24.150 1.00 65.50 113 GLY A N 1
ATOM 819 C CA . GLY A 1 113 ? -4.036 6.576 -23.098 1.00 65.50 113 GLY A CA 1
ATOM 820 C C . GLY A 1 113 ? -5.375 7.001 -22.493 1.00 65.50 113 GLY A C 1
ATOM 821 O O . GLY A 1 113 ? -5.603 8.197 -22.273 1.00 65.50 113 GLY A O 1
ATOM 822 N N . PRO A 1 114 ? -6.279 6.051 -22.215 1.00 59.28 114 PRO A N 1
ATOM 823 C CA . PRO A 1 114 ? -7.583 6.372 -21.660 1.00 59.28 114 PRO A CA 1
ATOM 824 C C . PRO A 1 114 ? -7.400 6.960 -20.244 1.00 59.28 114 PRO A C 1
ATOM 826 O O . PRO A 1 114 ? -6.632 6.423 -19.452 1.00 59.28 114 PRO A O 1
ATOM 829 N N . LEU A 1 115 ? -8.113 8.049 -19.912 1.00 65.62 115 LEU A N 1
ATOM 830 C CA . LEU A 1 115 ? -8.268 8.594 -18.545 1.00 65.62 115 LEU A CA 1
ATOM 831 C C . LEU A 1 115 ? -9.545 8.174 -17.766 1.00 65.62 115 LEU A C 1
ATOM 833 O O . LEU A 1 115 ? -9.728 8.675 -16.659 1.00 65.62 115 LEU A O 1
ATOM 837 N N . PRO A 1 116 ? -10.457 7.299 -18.244 1.00 64.56 116 PRO A N 1
ATOM 838 C CA . PRO A 1 116 ? -11.722 7.052 -17.548 1.00 64.56 116 PRO A CA 1
ATOM 839 C C . PRO A 1 116 ? -11.527 6.452 -16.144 1.00 64.56 116 PRO A C 1
ATOM 841 O O . PRO A 1 116 ? -12.426 6.546 -15.315 1.00 64.56 116 PRO A O 1
ATOM 844 N N . TRP A 1 117 ? -10.341 5.911 -15.842 1.00 70.31 117 TRP A N 1
ATOM 845 C CA . TRP A 1 117 ? -9.975 5.377 -14.530 1.00 70.31 117 TRP A CA 1
ATOM 846 C C . TRP A 1 117 ? -9.859 6.440 -13.421 1.00 70.31 117 TRP A C 1
ATOM 848 O O . TRP A 1 117 ? -9.939 6.077 -12.253 1.00 70.31 117 TRP A O 1
ATOM 858 N N . THR A 1 118 ? -9.739 7.738 -13.734 1.00 68.81 118 THR A N 1
ATOM 859 C CA . THR A 1 118 ? -9.732 8.810 -12.713 1.00 68.81 118 THR A CA 1
ATOM 860 C C . THR A 1 118 ? -11.132 9.314 -12.342 1.00 68.81 118 THR A C 1
ATOM 862 O O . THR A 1 118 ? -11.272 10.103 -11.415 1.00 68.81 118 THR A O 1
ATOM 865 N N . GLY A 1 119 ? -12.180 8.913 -13.072 1.00 63.31 119 GLY A N 1
ATOM 866 C CA . GLY A 1 119 ? -13.520 9.515 -12.984 1.00 63.31 119 GLY A CA 1
ATOM 867 C C . GLY A 1 119 ? -14.423 8.990 -11.862 1.00 63.31 119 GLY A C 1
ATOM 868 O O . GLY A 1 119 ? -15.594 9.367 -11.797 1.00 63.31 119 GLY A O 1
ATOM 869 N N . ARG A 1 120 ? -13.932 8.095 -10.995 1.00 67.62 120 ARG A N 1
ATOM 870 C CA . ARG A 1 120 ? -14.748 7.473 -9.942 1.00 67.62 120 ARG A CA 1
ATOM 871 C C . ARG A 1 120 ? -14.787 8.340 -8.684 1.00 67.62 120 ARG A C 1
ATOM 873 O O . ARG A 1 120 ? -13.761 8.839 -8.229 1.00 67.62 120 ARG A O 1
ATOM 880 N N . ALA A 1 121 ? -15.966 8.454 -8.070 1.00 57.44 121 ALA A N 1
ATOM 881 C CA . ALA A 1 121 ? -16.089 9.099 -6.764 1.00 57.44 121 ALA A CA 1
ATOM 882 C C . ALA A 1 121 ? -15.245 8.353 -5.719 1.00 57.44 121 ALA A C 1
ATOM 884 O O . ALA A 1 121 ? -15.388 7.141 -5.554 1.00 57.44 121 ALA A O 1
ATOM 885 N N . GLY A 1 122 ? -14.367 9.089 -5.039 1.00 63.38 122 GLY A N 1
ATOM 886 C CA . GLY A 1 122 ? -13.436 8.535 -4.061 1.00 63.38 122 GLY A CA 1
ATOM 887 C C . GLY A 1 122 ? -12.229 7.813 -4.666 1.00 63.38 122 GLY A C 1
ATOM 888 O O . GLY A 1 122 ? -11.523 7.142 -3.929 1.00 63.38 122 GLY A O 1
ATOM 889 N N . PHE A 1 123 ? -11.960 7.901 -5.971 1.00 84.31 123 PHE A N 1
ATOM 890 C CA . PHE A 1 123 ? -10.725 7.348 -6.537 1.00 84.31 123 PHE A CA 1
ATOM 891 C C . PHE A 1 123 ? -9.484 7.904 -5.812 1.00 84.31 123 PHE A C 1
ATOM 893 O O . PHE A 1 123 ? -9.340 9.118 -5.708 1.00 84.31 123 PHE A O 1
ATOM 900 N N . LEU A 1 124 ? -8.613 7.017 -5.309 1.00 88.88 124 LEU A N 1
ATOM 901 C CA . LEU A 1 124 ? -7.432 7.355 -4.494 1.00 88.88 124 LEU A CA 1
ATOM 902 C C . LEU A 1 124 ? -7.735 8.152 -3.208 1.00 88.88 124 LEU A C 1
ATOM 904 O O . LEU A 1 124 ? -6.865 8.839 -2.672 1.00 88.88 124 LEU A O 1
ATOM 908 N N . GLY A 1 125 ? -8.956 8.035 -2.682 1.00 86.31 125 GLY A N 1
ATOM 909 C CA . GLY A 1 125 ? -9.326 8.596 -1.385 1.00 86.31 125 GLY A CA 1
ATOM 910 C C . GLY A 1 125 ? -9.137 10.118 -1.334 1.00 86.31 125 GLY A C 1
ATOM 911 O O . GLY A 1 125 ? -9.800 10.818 -2.098 1.00 86.31 125 GLY A O 1
ATOM 912 N N . PRO A 1 126 ? -8.285 10.648 -0.434 1.00 85.50 126 PRO A N 1
ATOM 913 C CA . PRO A 1 126 ? -8.095 12.089 -0.286 1.00 85.50 126 PRO A CA 1
ATOM 914 C C . PRO A 1 126 ? -7.207 12.715 -1.370 1.00 85.50 126 PRO A C 1
ATOM 916 O O . PRO A 1 126 ? -7.085 13.938 -1.394 1.00 85.50 126 PRO A O 1
ATOM 919 N N . LEU A 1 127 ? -6.560 11.918 -2.234 1.00 90.81 127 LEU A N 1
ATOM 920 C CA . LEU A 1 127 ? -5.597 12.458 -3.192 1.00 90.81 127 LEU A CA 1
ATOM 921 C C . LEU A 1 127 ? -6.288 13.260 -4.296 1.00 90.81 127 LEU A C 1
ATOM 923 O O . LEU A 1 127 ? -7.167 12.758 -4.998 1.00 90.81 127 LEU A O 1
ATOM 927 N N . GLN A 1 128 ? -5.831 14.490 -4.508 1.00 89.69 128 GLN A N 1
ATOM 928 C CA . GLN A 1 128 ? -6.345 15.362 -5.562 1.00 89.69 128 GLN A CA 1
ATOM 929 C C . GLN A 1 128 ? -5.505 15.261 -6.837 1.00 89.69 128 GLN A C 1
ATOM 931 O O . GLN A 1 128 ? -4.277 15.212 -6.794 1.00 89.69 128 GLN A O 1
ATOM 936 N N . LEU A 1 129 ? -6.162 15.251 -7.998 1.00 90.38 129 LEU A N 1
ATOM 937 C CA . LEU A 1 129 ? -5.463 15.287 -9.280 1.00 90.38 129 LEU A CA 1
ATOM 938 C C . LEU A 1 129 ? -4.880 16.683 -9.521 1.00 90.38 129 LEU A C 1
ATOM 940 O O . LEU A 1 129 ? -5.626 17.659 -9.602 1.00 90.38 129 LEU A O 1
ATOM 944 N N . LEU A 1 130 ? -3.569 16.767 -9.732 1.00 89.12 130 LEU A N 1
ATOM 945 C CA . LEU A 1 130 ? -2.934 17.992 -10.207 1.00 89.12 130 LEU A CA 1
ATOM 946 C C . LEU A 1 130 ? -3.311 18.259 -11.666 1.00 89.12 130 LEU A C 1
ATOM 948 O O . LEU A 1 130 ? -3.109 17.420 -12.546 1.00 89.12 130 LEU A O 1
ATOM 952 N N . THR A 1 131 ? -3.826 19.460 -11.929 1.00 84.38 131 THR A N 1
ATOM 953 C CA . THR A 1 131 ? -4.146 19.931 -13.285 1.00 84.38 131 THR A CA 1
ATOM 954 C C . THR A 1 131 ? -2.913 20.453 -14.024 1.00 84.38 131 THR A C 1
ATOM 956 O O . THR A 1 131 ? -2.886 20.450 -15.255 1.00 84.38 131 THR A O 1
ATOM 959 N N . GLN A 1 132 ? -1.886 20.881 -13.285 1.00 86.12 132 GLN A N 1
ATOM 960 C CA . GLN A 1 132 ? -0.613 21.371 -13.806 1.00 86.12 132 GLN A CA 1
ATOM 961 C C . GLN A 1 132 ? 0.536 20.473 -13.348 1.00 86.12 132 GLN A C 1
ATOM 963 O O . GLN A 1 132 ? 0.510 19.921 -12.250 1.00 86.12 132 GLN A O 1
ATOM 968 N N . LEU A 1 133 ? 1.553 20.323 -14.198 1.00 86.12 133 LEU A N 1
ATOM 969 C CA . LEU A 1 133 ? 2.736 19.545 -13.848 1.00 86.12 133 LEU A CA 1
ATOM 970 C C . LEU A 1 133 ? 3.533 20.264 -12.762 1.00 86.12 133 LEU A C 1
ATOM 972 O O . LEU A 1 133 ? 3.902 21.427 -12.919 1.00 86.12 133 LEU A O 1
ATOM 976 N N . CYS A 1 134 ? 3.845 19.532 -11.698 1.00 89.69 134 CYS A N 1
ATOM 977 C CA . CYS A 1 134 ? 4.667 20.010 -10.596 1.00 89.69 134 CYS A CA 1
ATOM 978 C C . CYS A 1 134 ? 5.909 19.122 -10.418 1.00 89.69 134 CYS A C 1
ATOM 980 O O . CYS A 1 134 ? 5.917 17.962 -10.865 1.00 89.69 134 CYS A O 1
ATOM 982 N N . PRO A 1 135 ? 6.962 19.648 -9.761 1.00 89.88 135 PRO A N 1
ATOM 983 C CA . PRO A 1 135 ? 8.119 18.855 -9.366 1.00 89.88 135 PRO A CA 1
ATOM 984 C C . PRO A 1 135 ? 7.702 17.681 -8.489 1.00 89.88 135 PRO A C 1
ATOM 986 O O . PRO A 1 135 ? 6.819 17.820 -7.642 1.00 89.88 135 PRO A O 1
ATOM 989 N N . SER A 1 136 ? 8.384 16.547 -8.635 1.00 87.81 136 SER A N 1
ATOM 990 C CA . SER A 1 136 ? 8.082 15.319 -7.876 1.00 87.81 136 SER A CA 1
ATOM 991 C C . SER A 1 136 ? 8.227 15.482 -6.349 1.00 87.81 136 SER A C 1
ATOM 993 O O . SER A 1 136 ? 7.716 14.659 -5.589 1.00 87.81 136 SER A O 1
ATOM 995 N N . SER A 1 137 ? 8.876 16.561 -5.899 1.00 88.31 137 SER A N 1
ATOM 996 C CA . SER A 1 137 ? 9.105 16.929 -4.498 1.00 88.31 137 SER A CA 1
ATOM 997 C C . SER A 1 137 ? 7.960 17.677 -3.815 1.00 88.31 137 SER A C 1
ATOM 999 O O . SER A 1 137 ? 8.074 17.957 -2.622 1.00 88.31 137 SER A O 1
ATOM 1001 N N . LEU A 1 138 ? 6.868 17.995 -4.523 1.00 88.25 138 LEU A N 1
ATOM 1002 C CA . LEU A 1 138 ? 5.686 18.595 -3.902 1.00 88.25 138 LEU A CA 1
ATOM 1003 C C . LEU A 1 138 ? 5.096 17.644 -2.853 1.00 88.25 138 LEU A C 1
ATOM 1005 O O . LEU A 1 138 ? 4.794 16.488 -3.159 1.00 88.25 138 LEU A O 1
ATOM 1009 N N . ASP A 1 139 ? 4.937 18.146 -1.631 1.00 89.19 139 ASP A N 1
ATOM 1010 C CA . ASP A 1 139 ? 4.533 17.367 -0.463 1.00 89.19 139 ASP A CA 1
ATOM 1011 C C . ASP A 1 139 ? 3.090 17.664 -0.052 1.00 89.19 139 ASP A C 1
ATOM 1013 O O . ASP A 1 139 ? 2.814 18.209 1.013 1.00 89.19 139 ASP A O 1
ATOM 1017 N N . GLU A 1 140 ? 2.162 17.313 -0.931 1.00 89.50 140 GLU A N 1
ATOM 1018 C CA . GLU A 1 140 ? 0.729 17.520 -0.738 1.00 89.50 140 GLU A CA 1
ATOM 1019 C C . GLU A 1 140 ? -0.032 16.231 -1.050 1.00 89.50 140 GLU A C 1
ATOM 1021 O O . GLU A 1 140 ? 0.484 15.340 -1.733 1.00 89.50 140 GLU A O 1
ATOM 1026 N N . ASP A 1 141 ? -1.262 16.114 -0.546 1.00 90.56 141 ASP A N 1
ATOM 1027 C CA . ASP A 1 141 ? -2.134 14.959 -0.786 1.00 90.56 141 ASP A CA 1
ATOM 1028 C C . ASP A 1 141 ? -2.717 15.012 -2.199 1.00 90.56 141 ASP A C 1
ATOM 1030 O O . ASP A 1 141 ? -3.903 15.238 -2.432 1.00 90.56 141 ASP A O 1
ATOM 1034 N N . VAL A 1 142 ? -1.825 14.822 -3.164 1.00 91.75 142 VAL A N 1
ATOM 1035 C CA . VAL A 1 142 ? -2.083 14.956 -4.589 1.00 91.75 142 VAL A CA 1
ATOM 1036 C C . VAL A 1 142 ? -1.513 13.773 -5.361 1.00 91.75 142 VAL A C 1
ATOM 1038 O O . VAL A 1 142 ? -0.710 12.990 -4.852 1.00 91.75 142 VAL A O 1
ATOM 1041 N N . TYR A 1 143 ? -1.924 13.635 -6.614 1.00 93.50 143 TYR A N 1
ATOM 1042 C CA . TYR A 1 143 ? -1.284 12.776 -7.600 1.00 93.50 143 TYR A CA 1
ATOM 1043 C C . TYR A 1 143 ? -1.255 13.486 -8.954 1.00 93.50 143 TYR A C 1
ATOM 1045 O O . TYR A 1 143 ? -2.080 14.356 -9.233 1.00 93.50 143 TYR A O 1
ATOM 1053 N N . GLN A 1 144 ? -0.311 13.117 -9.816 1.00 92.06 144 GLN A N 1
ATOM 1054 C CA . GLN A 1 144 ? -0.214 13.676 -11.169 1.00 92.06 144 GLN A CA 1
ATOM 1055 C C . GLN A 1 144 ? -0.226 12.586 -12.231 1.00 92.06 144 GLN A C 1
ATOM 1057 O O . GLN A 1 144 ? 0.239 11.470 -12.007 1.00 92.06 144 GLN A O 1
ATOM 1062 N N . VAL A 1 145 ? -0.727 12.935 -13.416 1.00 91.56 145 VAL A N 1
ATOM 1063 C CA . VAL A 1 145 ? -0.693 12.070 -14.597 1.00 91.56 145 VAL A CA 1
ATOM 1064 C C . VAL A 1 145 ? 0.205 12.706 -15.651 1.00 91.56 145 VAL A C 1
ATOM 1066 O O . VAL A 1 145 ? -0.089 13.781 -16.170 1.00 91.56 145 VAL A O 1
ATOM 1069 N N . ARG A 1 146 ? 1.300 12.027 -15.994 1.00 90.69 146 ARG A N 1
ATOM 1070 C CA . ARG A 1 146 ? 2.242 12.419 -17.043 1.00 90.69 146 ARG A CA 1
ATOM 1071 C C . ARG A 1 146 ? 2.023 11.552 -18.280 1.00 90.69 146 ARG A C 1
ATOM 1073 O O . ARG A 1 146 ? 2.077 10.324 -18.230 1.00 90.69 146 ARG A O 1
ATOM 1080 N N . ARG A 1 147 ? 1.771 12.203 -19.414 1.00 88.00 147 ARG A N 1
ATOM 1081 C CA . ARG A 1 147 ? 1.587 11.535 -20.705 1.00 88.00 147 ARG A CA 1
ATOM 1082 C C . ARG A 1 147 ? 2.907 11.456 -21.455 1.00 88.00 147 ARG A C 1
ATOM 1084 O O . ARG A 1 147 ? 3.601 12.458 -21.594 1.00 88.00 147 ARG A O 1
ATOM 1091 N N . ILE A 1 148 ? 3.225 10.269 -21.948 1.00 86.94 148 ILE A N 1
ATOM 1092 C CA . ILE A 1 148 ? 4.447 9.971 -22.687 1.00 86.94 148 ILE A CA 1
ATOM 1093 C C . ILE A 1 148 ? 4.078 9.749 -24.152 1.00 86.94 148 ILE A C 1
ATOM 1095 O O . ILE A 1 148 ? 3.153 8.992 -24.467 1.00 86.94 148 ILE A O 1
ATOM 1099 N N . ALA A 1 149 ? 4.811 10.414 -25.046 1.00 79.25 149 ALA A N 1
ATOM 1100 C CA . ALA A 1 149 ? 4.684 10.195 -26.477 1.00 79.25 149 ALA A CA 1
ATOM 1101 C C . ALA A 1 149 ? 5.015 8.734 -26.797 1.00 79.25 149 ALA A C 1
ATOM 1103 O O . ALA A 1 149 ? 6.097 8.248 -26.474 1.00 79.25 149 ALA A O 1
ATOM 1104 N N . ALA A 1 150 ? 4.063 8.028 -27.406 1.00 65.38 150 ALA A N 1
ATOM 1105 C CA . ALA A 1 150 ? 4.288 6.659 -27.834 1.00 65.38 150 ALA A CA 1
ATOM 1106 C C . ALA A 1 150 ? 5.294 6.659 -28.994 1.00 65.38 150 ALA A C 1
ATOM 1108 O O . ALA A 1 150 ? 5.013 7.218 -30.053 1.00 65.38 150 ALA A O 1
ATOM 1109 N N . ASP A 1 151 ? 6.457 6.036 -28.801 1.00 65.19 151 ASP A N 1
ATOM 1110 C CA . ASP A 1 151 ? 7.337 5.693 -29.914 1.00 65.19 151 ASP A CA 1
ATOM 1111 C C . ASP A 1 151 ? 6.753 4.453 -30.601 1.00 65.19 151 ASP A C 1
ATOM 1113 O O . ASP A 1 151 ? 6.681 3.377 -29.998 1.00 65.19 151 ASP A O 1
ATOM 1117 N N . SER A 1 152 ? 6.335 4.618 -31.857 1.00 56.97 152 SER A N 1
ATOM 1118 C CA . SER A 1 152 ? 5.774 3.585 -32.738 1.00 56.97 152 SER A CA 1
ATOM 1119 C C . SER A 1 152 ? 6.655 2.336 -32.850 1.00 56.97 152 SER A C 1
ATOM 1121 O O . SER A 1 152 ? 6.161 1.269 -33.206 1.00 56.97 152 SER A O 1
ATOM 1123 N N . SER A 1 153 ? 7.956 2.466 -32.571 1.00 52.56 153 SER A N 1
ATOM 1124 C CA . SER A 1 153 ? 8.932 1.373 -32.629 1.00 52.56 153 SER A CA 1
ATOM 1125 C C . SER A 1 153 ? 9.108 0.613 -31.307 1.00 52.56 153 SER A C 1
ATOM 1127 O O . SER A 1 153 ? 9.786 -0.414 -31.269 1.00 52.56 153 SER A O 1
ATOM 1129 N N . SER A 1 154 ? 8.499 1.087 -30.215 1.00 55.97 154 SER A N 1
ATOM 1130 C CA . SER A 1 154 ? 8.657 0.513 -28.877 1.00 55.97 154 SER A CA 1
ATOM 1131 C C . SER A 1 154 ? 7.456 -0.350 -28.475 1.00 55.97 154 SER A C 1
ATOM 1133 O O . SER A 1 154 ? 6.303 0.011 -28.704 1.00 55.97 154 SER A O 1
ATOM 1135 N N . PHE A 1 155 ? 7.713 -1.500 -27.841 1.00 55.41 155 PHE A N 1
ATOM 1136 C CA . PHE A 1 155 ? 6.666 -2.311 -27.215 1.00 55.41 155 PHE A CA 1
ATOM 1137 C C . PHE A 1 155 ? 5.997 -1.475 -26.111 1.00 55.41 155 PHE A C 1
ATOM 1139 O O . PHE A 1 155 ? 6.576 -1.258 -25.040 1.00 55.41 155 PHE A O 1
ATOM 1146 N N . ALA A 1 156 ? 4.819 -0.929 -26.411 1.00 65.19 156 ALA A N 1
ATOM 1147 C CA . ALA A 1 156 ? 4.171 0.079 -25.586 1.00 65.19 156 ALA A CA 1
ATOM 1148 C C . ALA A 1 156 ? 3.280 -0.584 -24.532 1.00 65.19 156 ALA A C 1
ATOM 1150 O O . ALA A 1 156 ? 2.061 -0.647 -24.678 1.00 65.19 156 ALA A O 1
ATOM 1151 N N . LEU A 1 157 ? 3.896 -1.037 -23.435 1.00 78.50 157 LEU A N 1
ATOM 1152 C CA . LEU A 1 157 ? 3.175 -1.488 -22.237 1.00 78.50 157 LEU A CA 1
ATOM 1153 C C . LEU A 1 157 ? 2.132 -0.440 -21.786 1.00 78.50 157 LEU A C 1
ATOM 1155 O O . LEU A 1 157 ? 1.030 -0.780 -21.377 1.00 78.50 157 LEU A O 1
ATOM 1159 N N . LEU A 1 158 ? 2.435 0.846 -21.978 1.00 79.94 158 LEU A N 1
ATOM 1160 C CA . LEU A 1 158 ? 1.568 1.982 -21.652 1.00 79.94 158 LEU A CA 1
ATOM 1161 C C . LEU A 1 158 ? 0.243 2.062 -22.444 1.00 79.94 158 LEU A C 1
ATOM 1163 O O . LEU A 1 158 ? -0.559 2.965 -22.198 1.00 79.94 158 LEU A O 1
ATOM 1167 N N . LYS A 1 159 ? 0.011 1.177 -23.425 1.00 79.25 159 LYS A N 1
ATOM 1168 C CA . LYS A 1 159 ? -1.287 1.066 -24.108 1.00 79.25 159 LYS A CA 1
ATOM 1169 C C . LYS A 1 159 ? -2.351 0.465 -23.186 1.00 79.25 159 LYS A C 1
ATOM 1171 O O . LYS A 1 159 ? -3.468 0.969 -23.137 1.00 79.25 159 LYS A O 1
ATOM 1176 N N . ASP A 1 160 ? -1.975 -0.582 -22.456 1.00 83.38 160 ASP A N 1
ATOM 1177 C CA . ASP A 1 160 ? -2.890 -1.379 -21.633 1.00 83.38 160 ASP A CA 1
ATOM 1178 C C . ASP A 1 160 ? -2.617 -1.218 -20.127 1.00 83.38 160 ASP A C 1
ATOM 1180 O O . ASP A 1 160 ? -3.420 -1.658 -19.302 1.00 83.38 160 ASP A O 1
ATOM 1184 N N . PHE A 1 161 ? -1.506 -0.564 -19.765 1.00 90.19 161 PHE A N 1
ATOM 1185 C CA . PHE A 1 161 ? -1.057 -0.385 -18.387 1.00 90.19 161 PHE A CA 1
ATOM 1186 C C . PHE A 1 161 ? -0.808 1.087 -18.031 1.00 90.19 161 PHE A C 1
ATOM 1188 O O . PHE A 1 161 ? -0.334 1.874 -18.849 1.00 90.19 161 PHE A O 1
ATOM 1195 N N . ILE A 1 162 ? -1.051 1.433 -16.768 1.00 93.06 162 ILE A N 1
ATOM 1196 C CA . ILE A 1 162 ? -0.617 2.675 -16.124 1.00 93.06 162 ILE A CA 1
ATOM 1197 C C . ILE A 1 162 ? 0.538 2.344 -15.181 1.00 93.06 162 ILE A C 1
ATOM 1199 O O . ILE A 1 162 ? 0.392 1.493 -14.301 1.00 93.06 162 ILE A O 1
ATOM 1203 N N . ILE A 1 163 ? 1.671 3.027 -15.340 1.00 95.00 163 ILE A N 1
ATOM 1204 C CA . ILE A 1 163 ? 2.830 2.871 -14.450 1.00 95.00 163 ILE A CA 1
ATOM 1205 C C . ILE A 1 163 ? 2.798 3.963 -13.394 1.00 95.00 163 ILE A C 1
ATOM 1207 O O . ILE A 1 163 ? 2.697 5.131 -13.741 1.00 95.00 163 ILE A O 1
ATOM 1211 N N . TRP A 1 164 ? 2.937 3.609 -12.125 1.00 96.44 164 TRP A N 1
ATOM 1212 C CA . TRP A 1 164 ? 3.004 4.560 -11.023 1.00 96.44 164 TRP A CA 1
ATOM 1213 C C . TRP A 1 164 ? 4.407 4.597 -10.430 1.00 96.44 164 TRP A C 1
ATOM 1215 O O . TRP A 1 164 ? 4.885 3.575 -9.939 1.00 96.44 164 TRP A O 1
ATOM 1225 N N . ASP A 1 165 ? 5.044 5.767 -10.431 1.00 95.56 165 ASP A N 1
ATOM 1226 C CA . ASP A 1 165 ? 6.193 6.034 -9.561 1.00 95.56 165 ASP A CA 1
ATOM 1227 C C . ASP A 1 165 ? 5.674 6.539 -8.216 1.00 95.56 165 ASP A C 1
ATOM 1229 O O . ASP A 1 165 ? 4.908 7.507 -8.157 1.00 95.56 165 ASP A O 1
ATOM 1233 N N . CYS A 1 166 ? 6.036 5.841 -7.142 1.00 93.81 166 CYS A N 1
ATOM 1234 C CA . CYS A 1 166 ? 5.508 6.107 -5.811 1.00 93.81 166 CYS A CA 1
ATOM 1235 C C . CYS A 1 166 ? 6.583 6.699 -4.886 1.00 93.81 166 CYS A C 1
ATOM 1237 O O . CYS A 1 166 ? 7.776 6.411 -5.047 1.00 93.81 166 CYS A O 1
ATOM 1239 N N . PRO A 1 167 ? 6.170 7.465 -3.859 1.00 90.31 167 PRO A N 1
ATOM 1240 C CA . PRO A 1 167 ? 7.057 7.870 -2.773 1.00 90.31 167 PRO A CA 1
ATOM 1241 C C . PRO A 1 167 ? 7.743 6.679 -2.091 1.00 90.31 167 PRO A C 1
ATOM 1243 O O . PRO A 1 167 ? 7.314 5.529 -2.220 1.00 90.31 167 PRO A O 1
ATOM 1246 N N . ASP A 1 168 ? 8.840 6.932 -1.373 1.00 85.31 168 ASP A N 1
ATOM 1247 C CA . ASP A 1 168 ? 9.469 5.875 -0.574 1.00 85.31 168 ASP A CA 1
ATOM 1248 C C . ASP A 1 168 ? 8.656 5.497 0.674 1.00 85.31 168 ASP A C 1
ATOM 1250 O O . ASP A 1 168 ? 7.734 6.187 1.090 1.00 85.31 168 ASP A O 1
ATOM 1254 N N . MET A 1 169 ? 8.976 4.339 1.250 1.00 78.56 169 MET A N 1
ATOM 1255 C CA . MET A 1 169 ? 8.299 3.814 2.445 1.00 78.56 169 MET A CA 1
ATOM 1256 C C . MET A 1 169 ? 9.111 3.984 3.742 1.00 78.56 169 MET A C 1
ATOM 1258 O O . MET A 1 169 ? 8.612 3.647 4.808 1.00 78.56 169 MET A O 1
ATOM 1262 N N . THR A 1 170 ? 10.371 4.441 3.670 1.00 67.50 170 THR A N 1
ATOM 1263 C CA . THR A 1 170 ? 11.367 4.244 4.751 1.00 67.50 170 THR A CA 1
ATOM 1264 C C . THR A 1 170 ? 11.967 5.518 5.347 1.00 67.50 170 THR A C 1
ATOM 1266 O O . THR A 1 170 ? 12.898 5.423 6.144 1.00 67.50 170 THR A O 1
ATOM 1269 N N . THR A 1 171 ? 11.533 6.715 4.956 1.00 60.53 171 THR A N 1
ATOM 1270 C CA . THR A 1 171 ? 12.083 7.955 5.532 1.00 60.53 171 THR A CA 1
ATOM 1271 C C . THR A 1 171 ? 11.313 8.369 6.787 1.00 60.53 171 THR A C 1
ATOM 1273 O O . THR A 1 171 ? 10.148 8.029 6.965 1.00 60.53 171 THR A O 1
ATOM 1276 N N . TRP A 1 172 ? 11.937 9.179 7.645 1.00 45.66 172 TRP A N 1
ATOM 1277 C CA . TRP A 1 172 ? 11.260 9.814 8.786 1.00 45.66 172 TRP A CA 1
ATOM 1278 C C . TRP A 1 172 ? 10.080 10.708 8.356 1.00 45.66 172 TRP A C 1
ATOM 1280 O O . TRP A 1 172 ? 9.140 10.899 9.121 1.00 45.66 172 TRP A O 1
ATOM 1290 N N . ALA A 1 173 ? 10.105 11.213 7.117 1.00 49.81 173 ALA A N 1
ATOM 1291 C CA . ALA A 1 173 ? 9.017 11.972 6.497 1.00 49.81 173 ALA A CA 1
ATOM 1292 C C . ALA A 1 173 ? 7.916 11.080 5.888 1.00 49.81 173 ALA A C 1
ATOM 1294 O O . ALA A 1 173 ? 6.865 11.586 5.495 1.00 49.81 173 ALA A O 1
ATOM 1295 N N . ALA A 1 174 ? 8.116 9.757 5.830 1.00 57.47 174 ALA A N 1
ATOM 1296 C CA . ALA A 1 174 ? 7.146 8.838 5.249 1.00 57.47 174 ALA A CA 1
ATOM 1297 C C . ALA A 1 174 ? 5.817 8.835 6.009 1.00 57.47 174 ALA A C 1
ATOM 1299 O O . ALA A 1 174 ? 4.803 8.493 5.418 1.00 57.47 174 ALA A O 1
ATOM 1300 N N . SER A 1 175 ? 5.758 9.285 7.266 1.00 63.53 175 SER A N 1
ATOM 1301 C CA . SER A 1 175 ? 4.481 9.470 7.970 1.00 63.53 175 SER A CA 1
ATOM 1302 C C . SER A 1 175 ? 3.486 10.343 7.185 1.00 63.53 175 SER A C 1
ATOM 1304 O O . SER A 1 175 ? 2.285 10.057 7.224 1.00 63.53 175 SER A O 1
ATOM 1306 N N . GLY A 1 176 ? 3.984 11.338 6.435 1.00 71.25 176 GLY A N 1
ATOM 1307 C CA . GLY A 1 176 ? 3.183 12.236 5.602 1.00 71.25 176 GLY A CA 1
ATOM 1308 C C . GLY A 1 176 ? 2.708 11.607 4.290 1.00 71.25 176 GLY A C 1
ATOM 1309 O O . GLY A 1 176 ? 1.531 11.711 3.957 1.00 71.25 176 GLY A O 1
ATOM 1310 N N . TYR A 1 177 ? 3.581 10.904 3.559 1.00 76.38 177 TYR A N 1
ATOM 1311 C CA . TYR A 1 177 ? 3.256 10.387 2.218 1.00 76.38 177 TYR A CA 1
ATOM 1312 C C . TYR A 1 177 ? 3.030 8.868 2.112 1.00 76.38 177 TYR A C 1
ATOM 1314 O O . TYR A 1 177 ? 2.581 8.389 1.069 1.00 76.38 177 TYR A O 1
ATOM 1322 N N . LEU A 1 178 ? 3.246 8.097 3.182 1.00 83.56 178 LEU A N 1
ATOM 1323 C CA . LEU A 1 178 ? 2.872 6.679 3.273 1.00 83.56 178 LEU A CA 1
ATOM 1324 C C . LEU A 1 178 ? 1.389 6.435 2.953 1.00 83.56 178 LEU A C 1
ATOM 1326 O O . LEU A 1 178 ? 1.107 5.479 2.228 1.00 83.56 178 LEU A O 1
ATOM 1330 N N . PRO A 1 179 ? 0.431 7.276 3.399 1.00 86.88 179 PRO A N 1
ATOM 1331 C CA . PRO A 1 179 ? -0.959 7.127 2.982 1.00 86.88 179 PRO A CA 1
ATOM 1332 C C . PRO A 1 179 ? -1.116 7.161 1.457 1.00 86.88 179 PRO A C 1
ATOM 1334 O O . PRO A 1 179 ? -1.831 6.335 0.900 1.00 86.88 179 PRO A O 1
ATOM 1337 N N . ARG A 1 180 ? -0.383 8.051 0.775 1.00 91.00 180 ARG A N 1
ATOM 1338 C CA . ARG A 1 180 ? -0.413 8.207 -0.689 1.00 91.00 180 ARG A CA 1
ATOM 1339 C C . ARG A 1 180 ? 0.111 6.953 -1.391 1.00 91.00 180 ARG A C 1
ATOM 1341 O O . ARG A 1 180 ? -0.481 6.484 -2.360 1.00 91.00 180 ARG A O 1
ATOM 1348 N N . LEU A 1 181 ? 1.199 6.385 -0.867 1.00 92.00 181 LEU A N 1
ATOM 1349 C CA . LEU A 1 181 ? 1.763 5.117 -1.334 1.00 92.00 181 LEU A CA 1
ATOM 1350 C C . LEU A 1 181 ? 0.764 3.960 -1.172 1.00 92.00 181 LEU A C 1
ATOM 1352 O O . LEU A 1 181 ? 0.610 3.162 -2.095 1.00 92.00 181 LEU A O 1
ATOM 1356 N N . LEU A 1 182 ? 0.079 3.867 -0.028 1.00 92.75 182 LEU A N 1
ATOM 1357 C CA . LEU A 1 182 ? -0.889 2.798 0.238 1.00 92.75 182 LEU A CA 1
ATOM 1358 C C . LEU A 1 182 ? -2.107 2.861 -0.693 1.00 92.75 182 LEU A C 1
ATOM 1360 O O . LEU A 1 182 ? -2.556 1.809 -1.143 1.00 92.75 182 LEU A O 1
ATOM 1364 N N . GLU A 1 183 ? -2.600 4.056 -1.040 1.00 94.06 183 GLU A N 1
ATOM 1365 C CA . GLU A 1 183 ? -3.690 4.213 -2.018 1.00 94.06 183 GLU A CA 1
ATOM 1366 C C . GLU A 1 183 ? -3.318 3.601 -3.375 1.00 94.06 183 GLU A C 1
ATOM 1368 O O . GLU A 1 183 ? -4.055 2.783 -3.934 1.00 94.06 183 GLU A O 1
ATOM 1373 N N . VAL A 1 184 ? -2.131 3.941 -3.879 1.00 95.12 184 VAL A N 1
ATOM 1374 C CA . VAL A 1 184 ? -1.654 3.462 -5.181 1.00 95.12 184 VAL A CA 1
ATOM 1375 C C . VAL A 1 184 ? -1.268 1.984 -5.136 1.00 95.12 184 VAL A C 1
ATOM 1377 O O . VAL A 1 184 ? -1.580 1.235 -6.062 1.00 95.12 184 VAL A O 1
ATOM 1380 N N . ALA A 1 185 ? -0.667 1.518 -4.041 1.00 95.06 185 ALA A N 1
ATOM 1381 C CA . ALA A 1 185 ? -0.388 0.101 -3.842 1.00 95.06 185 ALA A CA 1
ATOM 1382 C C . ALA A 1 185 ? -1.680 -0.733 -3.779 1.00 95.06 185 ALA A C 1
ATOM 1384 O O . ALA A 1 185 ? -1.717 -1.852 -4.295 1.00 95.06 185 ALA A O 1
ATOM 1385 N N . ALA A 1 186 ? -2.760 -0.195 -3.205 1.00 95.00 186 ALA A N 1
ATOM 1386 C CA . ALA A 1 186 ? -4.077 -0.825 -3.190 1.00 95.00 186 ALA A CA 1
ATOM 1387 C C . ALA A 1 186 ? -4.774 -0.809 -4.559 1.00 95.00 186 ALA A C 1
ATOM 1389 O O . ALA A 1 186 ? -5.484 -1.764 -4.878 1.00 95.00 186 ALA A O 1
ATOM 1390 N N . LEU A 1 187 ? -4.527 0.209 -5.383 1.00 94.50 187 LEU A N 1
ATOM 1391 C CA . LEU A 1 187 ? -5.003 0.287 -6.767 1.00 94.50 187 LEU A CA 1
ATOM 1392 C C . LEU A 1 187 ? -4.272 -0.692 -7.703 1.00 94.50 187 LEU A C 1
ATOM 1394 O O . LEU A 1 187 ? -4.877 -1.238 -8.621 1.00 94.50 187 LEU A O 1
ATOM 1398 N N . ALA A 1 188 ? -2.977 -0.922 -7.479 1.00 95.50 188 ALA A N 1
ATOM 1399 C CA . ALA A 1 188 ? -2.132 -1.701 -8.381 1.00 95.50 188 ALA A CA 1
ATOM 1400 C C . ALA A 1 188 ? -2.607 -3.152 -8.574 1.00 95.50 188 ALA A C 1
ATOM 1402 O O . ALA A 1 188 ? -2.950 -3.836 -7.611 1.00 95.50 188 ALA A O 1
ATOM 1403 N N . ASP A 1 189 ? -2.547 -3.650 -9.806 1.00 95.44 189 ASP A N 1
ATOM 1404 C CA . ASP A 1 189 ? -2.732 -5.067 -10.140 1.00 95.44 189 ASP A CA 1
ATOM 1405 C C . ASP A 1 189 ? -1.427 -5.855 -10.038 1.00 95.44 189 ASP A C 1
ATOM 1407 O O . ASP A 1 189 ? -1.430 -7.063 -9.790 1.00 95.44 189 ASP A O 1
ATOM 1411 N N . ILE A 1 190 ? -0.306 -5.166 -10.257 1.00 96.19 190 ILE A N 1
ATOM 1412 C CA . ILE A 1 190 ? 1.045 -5.713 -10.174 1.00 96.19 190 ILE A CA 1
ATOM 1413 C C . ILE A 1 190 ? 1.911 -4.720 -9.406 1.00 96.19 190 ILE A C 1
ATOM 1415 O O . ILE A 1 190 ? 1.885 -3.515 -9.661 1.00 96.19 190 ILE A O 1
ATOM 1419 N N . LEU A 1 191 ? 2.697 -5.229 -8.467 1.00 96.94 191 LEU A N 1
ATOM 1420 C CA . LEU A 1 191 ? 3.634 -4.427 -7.692 1.00 96.94 191 LEU A CA 1
ATOM 1421 C C . LEU A 1 191 ? 5.055 -4.691 -8.183 1.00 96.94 191 LEU A C 1
ATOM 1423 O O . LEU A 1 191 ? 5.450 -5.837 -8.382 1.00 96.94 191 LEU A O 1
ATOM 1427 N N . VAL A 1 192 ? 5.836 -3.632 -8.353 1.00 97.69 192 VAL A N 1
ATOM 1428 C CA . VAL A 1 192 ? 7.270 -3.715 -8.634 1.00 97.69 192 VAL A CA 1
ATOM 1429 C C . VAL A 1 192 ? 8.000 -3.215 -7.400 1.00 97.69 192 VAL A C 1
ATOM 1431 O O . VAL A 1 192 ? 8.030 -2.015 -7.141 1.00 97.69 192 VAL A O 1
ATOM 1434 N N . TYR A 1 193 ? 8.541 -4.144 -6.614 1.00 96.56 193 TYR A N 1
ATOM 1435 C CA . TYR A 1 193 ? 9.276 -3.828 -5.395 1.00 96.56 193 TYR A CA 1
ATOM 1436 C C . TYR A 1 193 ? 10.748 -3.598 -5.724 1.00 96.56 193 TYR A C 1
ATOM 1438 O O . TYR A 1 193 ? 11.430 -4.504 -6.191 1.00 96.56 193 TYR A O 1
ATOM 1446 N N . VAL A 1 194 ? 11.239 -2.390 -5.478 1.00 95.31 194 VAL A N 1
ATOM 1447 C CA . VAL A 1 194 ? 12.603 -1.974 -5.794 1.00 95.31 194 VAL A CA 1
ATOM 1448 C C . VAL A 1 194 ? 13.425 -1.884 -4.517 1.00 95.31 194 VAL A C 1
ATOM 1450 O O . VAL A 1 194 ? 13.078 -1.145 -3.592 1.00 95.31 194 VAL A O 1
ATOM 1453 N N . ALA A 1 195 ? 14.547 -2.595 -4.494 1.00 93.00 195 ALA A N 1
ATOM 1454 C CA . ALA A 1 195 ? 15.498 -2.578 -3.391 1.00 93.00 195 ALA A CA 1
ATOM 1455 C C . ALA A 1 195 ? 16.918 -2.353 -3.913 1.00 93.00 195 ALA A C 1
ATOM 1457 O O . ALA A 1 195 ? 17.258 -2.792 -5.007 1.00 93.00 195 ALA A O 1
ATOM 1458 N N . SER A 1 196 ? 17.751 -1.660 -3.141 1.00 89.12 196 SER A N 1
ATOM 1459 C CA . SER A 1 196 ? 19.165 -1.447 -3.469 1.00 89.12 196 SER A CA 1
ATOM 1460 C C . SER A 1 196 ? 20.072 -2.365 -2.661 1.00 89.12 196 SER A C 1
ATOM 1462 O O . SER A 1 196 ? 19.738 -2.676 -1.520 1.00 89.12 196 SER A O 1
ATOM 1464 N N . ASP A 1 197 ? 21.244 -2.695 -3.204 1.00 81.81 197 ASP A N 1
ATOM 1465 C CA . ASP A 1 197 ? 22.285 -3.502 -2.541 1.00 81.81 197 ASP A CA 1
ATOM 1466 C C . ASP A 1 197 ? 22.602 -3.053 -1.095 1.00 81.81 197 ASP A C 1
ATOM 1468 O O . ASP A 1 197 ? 22.695 -3.858 -0.179 1.00 81.81 197 ASP A O 1
ATOM 1472 N N . GLU A 1 198 ? 22.640 -1.748 -0.832 1.00 78.00 198 GLU A N 1
ATOM 1473 C CA . GLU A 1 198 ? 22.981 -1.236 0.506 1.00 78.00 198 GLU A CA 1
ATOM 1474 C C . GLU A 1 198 ? 21.873 -1.395 1.564 1.00 78.00 198 GLU A C 1
ATOM 1476 O O . GLU A 1 198 ? 22.150 -1.268 2.752 1.00 78.00 198 GLU A O 1
ATOM 1481 N N . ARG A 1 199 ? 20.608 -1.581 1.155 1.00 76.94 199 ARG A N 1
ATOM 1482 C CA . ARG A 1 199 ? 19.426 -1.443 2.040 1.00 76.94 199 ARG A CA 1
ATOM 1483 C C . ARG A 1 199 ? 18.310 -2.451 1.756 1.00 76.94 199 ARG A C 1
ATOM 1485 O O . ARG A 1 199 ? 17.149 -2.211 2.084 1.00 76.94 199 ARG A O 1
ATOM 1492 N N . TYR A 1 200 ? 18.612 -3.562 1.085 1.00 75.44 200 TYR A N 1
ATOM 1493 C CA . TYR A 1 200 ? 17.573 -4.525 0.695 1.00 75.44 200 TYR A CA 1
ATOM 1494 C C . TYR A 1 200 ? 17.027 -5.344 1.869 1.00 75.44 200 TYR A C 1
ATOM 1496 O O . TYR A 1 200 ? 15.917 -5.856 1.752 1.00 75.44 200 TYR A O 1
ATOM 1504 N N . ASN A 1 201 ? 17.786 -5.471 2.965 1.00 77.69 201 ASN A N 1
ATOM 1505 C CA . ASN A 1 201 ? 17.410 -6.240 4.158 1.00 77.69 201 ASN A CA 1
ATOM 1506 C C . ASN A 1 201 ? 17.057 -5.348 5.363 1.00 77.69 201 ASN A C 1
ATOM 1508 O O . ASN A 1 201 ? 17.057 -5.796 6.509 1.00 77.69 201 ASN A O 1
ATOM 1512 N N . ASP A 1 202 ? 16.771 -4.068 5.124 1.00 85.44 202 ASP A N 1
ATOM 1513 C CA . ASP A 1 202 ? 16.321 -3.176 6.188 1.00 85.44 202 ASP A CA 1
ATOM 1514 C C . ASP A 1 202 ? 14.943 -3.632 6.701 1.00 85.44 202 ASP A C 1
ATOM 1516 O O . ASP A 1 202 ? 14.057 -4.019 5.934 1.00 85.44 202 ASP A O 1
ATOM 1520 N N . GLN A 1 203 ? 14.729 -3.533 8.015 1.00 82.38 203 GLN A N 1
ATOM 1521 C CA . GLN A 1 203 ? 13.506 -4.020 8.660 1.00 82.38 203 GLN A CA 1
ATOM 1522 C C . GLN A 1 203 ? 12.236 -3.351 8.110 1.00 82.38 203 GLN A C 1
ATOM 1524 O O . GLN A 1 203 ? 11.262 -4.035 7.800 1.00 82.38 203 GLN A O 1
ATOM 1529 N N . ALA A 1 204 ? 12.235 -2.021 7.980 1.00 83.25 204 ALA A N 1
ATOM 1530 C CA . ALA A 1 204 ? 11.060 -1.262 7.550 1.00 83.25 204 ALA A CA 1
ATOM 1531 C C . ALA A 1 204 ? 10.570 -1.635 6.132 1.00 83.25 204 ALA A C 1
ATOM 1533 O O . ALA A 1 204 ? 9.388 -1.962 5.986 1.00 83.25 204 ALA A O 1
ATOM 1534 N N . PRO A 1 205 ? 11.417 -1.645 5.081 1.00 86.31 205 PRO A N 1
ATOM 1535 C CA . PRO A 1 205 ? 10.958 -2.042 3.755 1.00 86.31 205 PRO A CA 1
ATOM 1536 C C . PRO A 1 205 ? 10.609 -3.537 3.657 1.00 86.31 205 PRO A C 1
ATOM 1538 O O . PRO A 1 205 ? 9.659 -3.875 2.952 1.00 86.31 205 PRO A O 1
ATOM 1541 N N . THR A 1 206 ? 11.253 -4.420 4.432 1.00 87.94 206 THR A N 1
ATOM 1542 C CA . THR A 1 206 ? 10.852 -5.837 4.534 1.00 87.94 206 THR A CA 1
ATOM 1543 C C . THR A 1 206 ? 9.465 -6.005 5.165 1.00 87.94 206 THR A C 1
ATOM 1545 O O . THR A 1 206 ? 8.632 -6.745 4.639 1.00 87.94 206 THR A O 1
ATOM 1548 N N . GLN A 1 207 ? 9.159 -5.280 6.247 1.00 87.00 207 GLN A N 1
ATOM 1549 C CA . GLN A 1 207 ? 7.822 -5.282 6.859 1.00 87.00 207 GLN A CA 1
ATOM 1550 C C . GLN A 1 207 ? 6.753 -4.747 5.902 1.00 87.00 207 GLN A C 1
ATOM 1552 O O . GLN A 1 207 ? 5.642 -5.277 5.837 1.00 87.00 207 GLN A O 1
ATOM 1557 N N . PHE A 1 208 ? 7.082 -3.713 5.129 1.00 87.81 208 PHE A N 1
ATOM 1558 C CA . PHE A 1 208 ? 6.167 -3.180 4.130 1.00 87.81 208 PHE A CA 1
ATOM 1559 C C . PHE A 1 208 ? 5.955 -4.155 2.966 1.00 87.81 208 PHE A C 1
ATOM 1561 O O . PHE A 1 208 ? 4.820 -4.363 2.542 1.00 87.81 208 PHE A O 1
ATOM 1568 N N . LEU A 1 209 ? 7.012 -4.818 2.487 1.00 91.00 209 LEU A N 1
ATOM 1569 C CA . LEU A 1 209 ? 6.895 -5.891 1.501 1.00 91.00 209 LEU A CA 1
ATOM 1570 C C . LEU A 1 209 ? 5.987 -7.013 2.023 1.00 91.00 209 LEU A C 1
ATOM 1572 O O . LEU A 1 209 ? 5.104 -7.462 1.297 1.00 91.00 209 LEU A O 1
ATOM 1576 N N . GLN A 1 210 ? 6.131 -7.412 3.289 1.00 90.56 210 GLN A N 1
ATOM 1577 C CA . GLN A 1 210 ? 5.242 -8.392 3.916 1.00 90.56 210 GLN A CA 1
ATOM 1578 C C . GLN A 1 210 ? 3.774 -7.949 3.873 1.00 90.56 210 GLN A C 1
ATOM 1580 O O . GLN A 1 210 ? 2.902 -8.739 3.510 1.00 90.56 210 GLN A O 1
ATOM 1585 N N . LEU A 1 211 ? 3.495 -6.685 4.205 1.00 89.38 211 LEU A N 1
ATOM 1586 C CA . LEU A 1 211 ? 2.146 -6.120 4.149 1.00 89.38 211 LEU A CA 1
ATOM 1587 C C . LEU A 1 211 ? 1.576 -6.149 2.722 1.00 89.38 211 LEU A C 1
ATOM 1589 O O . LEU A 1 211 ? 0.426 -6.534 2.518 1.00 89.38 211 LEU A O 1
ATOM 1593 N N . LEU A 1 212 ? 2.382 -5.790 1.721 1.00 90.62 212 LEU A N 1
ATOM 1594 C CA . LEU A 1 212 ? 1.975 -5.842 0.318 1.00 90.62 212 LEU A CA 1
ATOM 1595 C C . LEU A 1 212 ? 1.687 -7.271 -0.148 1.00 90.62 212 LEU A C 1
ATOM 1597 O O . LEU A 1 212 ? 0.681 -7.508 -0.814 1.00 90.62 212 LEU A O 1
ATOM 1601 N N . LEU A 1 213 ? 2.525 -8.236 0.231 1.00 92.44 213 LEU A N 1
ATOM 1602 C CA . LEU A 1 213 ? 2.339 -9.643 -0.121 1.00 92.44 213 LEU A CA 1
ATOM 1603 C C . LEU A 1 213 ? 1.049 -10.224 0.469 1.00 92.44 213 LEU A C 1
ATOM 1605 O O . LEU A 1 213 ? 0.387 -11.031 -0.184 1.00 92.44 213 LEU A O 1
ATOM 1609 N N . GLN A 1 214 ? 0.634 -9.771 1.656 1.00 91.75 214 GLN A N 1
ATOM 1610 C CA . GLN A 1 214 ? -0.635 -10.176 2.274 1.00 91.75 214 GLN A CA 1
ATOM 1611 C C . GLN A 1 214 ? -1.861 -9.791 1.435 1.00 91.75 214 GLN A C 1
ATOM 1613 O O . GLN A 1 214 ? -2.889 -10.458 1.539 1.00 91.75 214 GLN A O 1
ATOM 1618 N N . THR A 1 215 ? -1.760 -8.782 0.561 1.00 92.44 215 THR A N 1
ATOM 1619 C CA . THR A 1 215 ? -2.851 -8.403 -0.358 1.00 92.44 215 THR A CA 1
ATOM 1620 C C . THR A 1 215 ? -3.088 -9.419 -1.479 1.00 92.44 215 THR A C 1
ATOM 1622 O O . THR A 1 215 ? -4.028 -9.266 -2.252 1.00 92.44 215 THR A O 1
ATOM 1625 N N . GLY A 1 216 ? -2.232 -10.440 -1.609 1.00 91.38 216 GLY A N 1
ATOM 1626 C CA . GLY A 1 216 ? -2.336 -11.469 -2.646 1.00 91.38 216 GLY A CA 1
ATOM 1627 C C . GLY A 1 216 ? -2.003 -10.988 -4.056 1.00 91.38 216 GLY A C 1
ATOM 1628 O O . GLY A 1 216 ? -2.241 -11.702 -5.028 1.00 91.38 216 GLY A O 1
ATOM 1629 N N . LYS A 1 217 ? -1.435 -9.789 -4.181 1.00 91.81 217 LYS A N 1
ATOM 1630 C CA . LYS A 1 217 ? -0.984 -9.242 -5.459 1.00 91.81 217 LYS A CA 1
ATOM 1631 C C . LYS A 1 217 ? 0.362 -9.849 -5.861 1.00 91.81 217 LYS A C 1
ATOM 1633 O O . LYS A 1 217 ? 1.197 -10.106 -4.990 1.00 91.81 217 LYS A O 1
ATOM 1638 N N . PRO A 1 218 ? 0.598 -10.071 -7.165 1.00 94.50 218 PRO A N 1
ATOM 1639 C CA . PRO A 1 218 ? 1.901 -10.497 -7.643 1.00 94.50 218 PRO A CA 1
ATOM 1640 C C . PRO A 1 218 ? 2.911 -9.352 -7.520 1.00 94.50 218 PRO A C 1
ATOM 1642 O O . PRO A 1 218 ? 2.631 -8.207 -7.893 1.00 94.50 218 PRO A O 1
ATOM 1645 N N . VAL A 1 219 ? 4.099 -9.683 -7.023 1.00 95.88 219 VAL A N 1
ATOM 1646 C CA . VAL A 1 219 ? 5.215 -8.753 -6.849 1.00 95.88 219 VAL A CA 1
ATOM 1647 C C . VAL A 1 219 ? 6.381 -9.179 -7.739 1.00 95.88 219 VAL A C 1
ATOM 1649 O O . VAL A 1 219 ? 6.819 -10.326 -7.693 1.00 95.88 219 VAL A O 1
ATOM 1652 N N . VAL A 1 220 ? 6.926 -8.252 -8.519 1.00 97.12 220 VAL A N 1
ATOM 1653 C CA . VAL A 1 220 ? 8.221 -8.414 -9.193 1.00 97.12 220 VAL A CA 1
ATOM 1654 C C . VAL A 1 220 ? 9.262 -7.650 -8.384 1.00 97.12 220 VAL A C 1
ATOM 1656 O O . VAL A 1 220 ? 9.181 -6.428 -8.270 1.00 97.12 220 VAL A O 1
ATOM 1659 N N . ALA A 1 221 ? 10.225 -8.357 -7.798 1.00 96.88 221 ALA A N 1
ATOM 1660 C CA . ALA A 1 221 ? 11.322 -7.733 -7.069 1.00 96.88 221 ALA A CA 1
ATOM 1661 C C . ALA A 1 221 ? 12.427 -7.318 -8.049 1.00 96.88 221 ALA A C 1
ATOM 1663 O O . ALA A 1 221 ? 12.883 -8.131 -8.851 1.00 96.88 221 ALA A O 1
ATOM 1664 N N . VAL A 1 222 ? 12.863 -6.063 -7.983 1.00 97.38 222 VAL A N 1
ATOM 1665 C CA . VAL A 1 222 ? 13.947 -5.505 -8.796 1.00 97.38 222 VAL A CA 1
ATOM 1666 C C . VAL A 1 222 ? 15.044 -5.011 -7.865 1.00 97.38 222 VAL A C 1
ATOM 1668 O O . VAL A 1 222 ? 14.892 -4.009 -7.166 1.00 97.38 222 VAL A O 1
ATOM 1671 N N . LEU A 1 223 ? 16.154 -5.737 -7.855 1.00 96.69 223 LEU A N 1
ATOM 1672 C CA . LEU A 1 223 ? 17.352 -5.381 -7.114 1.00 96.69 223 LEU A CA 1
ATOM 1673 C C . LEU A 1 223 ? 18.178 -4.417 -7.971 1.00 96.69 223 LEU A C 1
ATOM 1675 O O . LEU A 1 223 ? 18.385 -4.657 -9.160 1.00 96.69 223 LEU A O 1
ATOM 1679 N N . MET A 1 224 ? 18.621 -3.318 -7.376 1.00 95.00 224 MET A N 1
ATOM 1680 C CA . MET A 1 224 ? 19.286 -2.207 -8.052 1.00 95.00 224 MET A CA 1
ATOM 1681 C C . MET A 1 224 ? 20.638 -1.897 -7.405 1.00 95.00 224 MET A C 1
ATOM 1683 O O . MET A 1 224 ? 20.907 -2.286 -6.266 1.00 95.00 224 MET A O 1
ATOM 1687 N N . LYS A 1 225 ? 21.435 -1.072 -8.097 1.00 92.19 225 LYS A N 1
ATOM 1688 C CA . LYS A 1 225 ? 22.652 -0.437 -7.556 1.00 92.19 225 LYS A CA 1
ATOM 1689 C C . LYS A 1 225 ? 23.743 -1.426 -7.135 1.00 92.19 225 LYS A C 1
ATOM 1691 O O . LYS A 1 225 ? 24.460 -1.188 -6.173 1.00 92.19 225 LYS A O 1
ATOM 1696 N N . MET A 1 226 ? 23.880 -2.511 -7.883 1.00 95.00 226 MET A N 1
ATOM 1697 C CA . MET A 1 226 ? 24.987 -3.452 -7.751 1.00 95.00 226 MET A CA 1
ATOM 1698 C C . MET A 1 226 ? 25.902 -3.400 -8.980 1.00 95.00 226 MET A C 1
ATOM 1700 O O . MET A 1 226 ? 25.532 -2.869 -10.037 1.00 95.00 226 MET A O 1
ATOM 1704 N N . ARG A 1 227 ? 27.087 -4.007 -8.875 1.00 95.38 227 ARG A N 1
ATOM 1705 C CA . ARG A 1 227 ? 27.877 -4.374 -10.059 1.00 95.38 227 ARG A CA 1
ATOM 1706 C C . ARG A 1 227 ? 27.232 -5.568 -10.751 1.00 95.38 227 ARG A C 1
ATOM 1708 O O . ARG A 1 227 ? 26.644 -6.430 -10.107 1.00 95.38 227 ARG A O 1
ATOM 1715 N N . GLU A 1 228 ? 27.385 -5.649 -12.067 1.00 94.56 228 GLU A N 1
ATOM 1716 C CA . GLU A 1 228 ? 26.777 -6.725 -12.857 1.00 94.56 228 GLU A CA 1
ATOM 1717 C C . GLU A 1 228 ? 27.256 -8.124 -12.429 1.00 94.56 228 GLU A C 1
ATOM 1719 O O . GLU A 1 228 ? 26.458 -9.057 -12.384 1.00 94.56 228 GLU A O 1
ATOM 1724 N N . SER A 1 229 ? 28.528 -8.254 -12.039 1.00 95.81 229 SER A N 1
ATOM 1725 C CA . SER A 1 229 ? 29.104 -9.500 -11.512 1.00 95.81 229 SER A CA 1
ATOM 1726 C C . SER A 1 229 ? 28.432 -9.994 -10.231 1.00 95.81 229 SER A C 1
ATOM 1728 O O . SER A 1 229 ? 28.412 -11.195 -9.978 1.00 95.81 229 SER A O 1
ATOM 1730 N N . ASP A 1 230 ? 27.884 -9.078 -9.433 1.00 95.56 230 ASP A N 1
ATOM 1731 C CA . ASP A 1 230 ? 27.375 -9.361 -8.090 1.00 95.56 230 ASP A CA 1
ATOM 1732 C C . ASP A 1 230 ? 25.883 -9.743 -8.127 1.00 95.56 230 ASP A C 1
ATOM 1734 O O . ASP A 1 230 ? 25.335 -10.258 -7.152 1.00 95.56 230 ASP A O 1
ATOM 1738 N N . ALA A 1 231 ? 25.220 -9.549 -9.274 1.00 95.44 231 ALA A N 1
ATOM 1739 C CA . ALA A 1 231 ? 23.790 -9.780 -9.444 1.00 95.44 231 ALA A CA 1
ATOM 1740 C C . ALA A 1 231 ? 23.326 -11.206 -9.072 1.00 95.44 231 ALA A C 1
ATOM 1742 O O . ALA A 1 231 ? 22.341 -11.310 -8.340 1.00 95.44 231 ALA A O 1
ATOM 1743 N N . PRO A 1 232 ? 23.990 -12.306 -9.494 1.00 96.25 232 PRO A N 1
ATOM 1744 C CA . PRO A 1 232 ? 23.544 -13.654 -9.131 1.00 96.25 232 PRO A CA 1
ATOM 1745 C C . PRO A 1 232 ? 23.605 -13.914 -7.622 1.00 96.25 232 PRO A C 1
ATOM 1747 O O . PRO A 1 232 ? 22.675 -14.486 -7.057 1.00 96.25 232 PRO A O 1
ATOM 1750 N N . ALA A 1 233 ? 24.676 -13.456 -6.966 1.00 95.12 233 ALA A N 1
ATOM 1751 C CA . ALA A 1 233 ? 24.859 -13.619 -5.528 1.00 95.12 233 ALA A CA 1
ATOM 1752 C C . ALA A 1 233 ? 23.815 -12.816 -4.741 1.00 95.12 233 ALA A C 1
ATOM 1754 O O . ALA A 1 233 ? 23.202 -13.343 -3.814 1.00 95.12 233 ALA A O 1
ATOM 1755 N N . LEU A 1 234 ? 23.557 -11.572 -5.153 1.00 94.50 234 LEU A N 1
ATOM 1756 C CA . LEU A 1 234 ? 22.573 -10.711 -4.504 1.00 94.50 234 LEU A CA 1
ATOM 1757 C C . LEU A 1 234 ? 21.137 -11.230 -4.682 1.00 94.50 234 LEU A C 1
ATOM 1759 O O . LEU A 1 234 ? 20.357 -11.188 -3.734 1.00 94.50 234 LEU A O 1
ATOM 1763 N N . ILE A 1 235 ? 20.789 -11.779 -5.853 1.00 95.81 235 ILE A N 1
ATOM 1764 C CA . ILE A 1 235 ? 19.491 -12.442 -6.064 1.00 95.81 235 ILE A CA 1
ATOM 1765 C C . ILE A 1 235 ? 19.338 -13.636 -5.119 1.00 95.81 235 ILE A C 1
ATOM 1767 O O . ILE A 1 235 ? 18.319 -13.731 -4.437 1.00 95.81 235 ILE A O 1
ATOM 1771 N N . ALA A 1 236 ? 20.338 -14.522 -5.062 1.00 95.38 236 ALA A N 1
ATOM 1772 C CA . ALA A 1 236 ? 20.289 -15.709 -4.212 1.00 95.38 236 ALA A CA 1
ATOM 1773 C C . ALA A 1 236 ? 20.144 -15.331 -2.730 1.00 95.38 236 ALA A C 1
ATOM 1775 O O . ALA A 1 236 ? 19.274 -15.854 -2.035 1.00 95.38 236 ALA A O 1
ATOM 1776 N N . HIS A 1 237 ? 20.933 -14.357 -2.274 1.00 94.56 237 HIS A N 1
ATOM 1777 C CA . HIS A 1 237 ? 20.867 -13.867 -0.904 1.00 94.56 237 HIS A CA 1
ATOM 1778 C C . HIS A 1 237 ? 19.513 -13.215 -0.587 1.00 94.56 237 HIS A C 1
ATOM 1780 O O . HIS A 1 237 ? 18.906 -13.521 0.434 1.00 94.56 237 HIS A O 1
ATOM 1786 N N . PHE A 1 238 ? 18.984 -12.361 -1.471 1.00 94.38 238 PHE A N 1
ATOM 1787 C CA . PHE A 1 238 ? 17.666 -11.747 -1.284 1.00 94.38 238 PHE A CA 1
ATOM 1788 C C . PHE A 1 238 ? 16.547 -12.794 -1.214 1.00 94.38 238 PHE A C 1
ATOM 1790 O O . PHE A 1 238 ? 15.647 -12.698 -0.381 1.00 94.38 238 PHE A O 1
ATOM 1797 N N . GLN A 1 239 ? 16.603 -13.820 -2.065 1.00 93.94 239 GLN A N 1
ATOM 1798 C CA . GLN A 1 239 ? 15.628 -14.909 -2.051 1.00 93.94 239 GLN A CA 1
ATOM 1799 C C . GLN A 1 239 ? 15.675 -15.705 -0.743 1.00 93.94 239 GLN A C 1
ATOM 1801 O O . GLN A 1 239 ? 14.624 -16.020 -0.189 1.00 93.94 239 GLN A O 1
ATOM 1806 N N . GLN A 1 240 ? 16.872 -15.997 -0.239 1.00 92.69 240 GLN A N 1
ATOM 1807 C CA . GLN A 1 240 ? 17.055 -16.779 0.978 1.00 92.69 240 GLN A CA 1
ATOM 1808 C C . GLN A 1 240 ? 16.713 -15.986 2.245 1.00 92.69 240 GLN A C 1
ATOM 1810 O O . GLN A 1 240 ? 15.938 -16.457 3.070 1.00 92.69 240 GLN A O 1
ATOM 1815 N N . GLU A 1 241 ? 17.266 -14.786 2.394 1.00 91.44 241 GLU A N 1
ATOM 1816 C CA . GLU A 1 241 ? 17.208 -14.045 3.658 1.00 91.44 241 GLU A CA 1
ATOM 1817 C C . GLU A 1 241 ? 15.979 -13.138 3.759 1.00 91.44 241 GLU A C 1
ATOM 1819 O O . GLU A 1 241 ? 15.453 -12.933 4.850 1.00 91.44 241 GLU A O 1
ATOM 1824 N N . VAL A 1 242 ? 15.491 -12.607 2.631 1.00 90.38 242 VAL A N 1
ATOM 1825 C CA . VAL A 1 242 ? 14.333 -11.701 2.626 1.00 90.38 242 VAL A CA 1
ATOM 1826 C C . VAL A 1 242 ? 13.068 -12.426 2.207 1.00 90.38 242 VAL A C 1
ATOM 1828 O O . VAL A 1 242 ? 12.057 -12.280 2.877 1.00 90.38 242 VAL A O 1
ATOM 1831 N N . LEU A 1 243 ? 13.078 -13.202 1.119 1.00 91.75 243 LEU A N 1
ATOM 1832 C CA . LEU A 1 243 ? 11.835 -13.779 0.591 1.00 91.75 243 LEU A CA 1
ATOM 1833 C C . LEU A 1 243 ? 11.402 -15.070 1.285 1.00 91.75 243 LEU A C 1
ATOM 1835 O O . LEU A 1 243 ? 10.206 -15.238 1.518 1.00 91.75 243 LEU A O 1
ATOM 1839 N N . ALA A 1 244 ? 12.329 -15.969 1.628 1.00 89.94 244 ALA A N 1
ATOM 1840 C CA . ALA A 1 244 ? 11.980 -17.247 2.253 1.00 89.94 244 ALA A CA 1
ATOM 1841 C C . ALA A 1 244 ? 11.210 -17.099 3.585 1.00 89.94 244 ALA A C 1
ATOM 1843 O O . ALA A 1 244 ? 10.271 -17.869 3.802 1.00 89.94 244 ALA A O 1
ATOM 1844 N N . PRO A 1 245 ? 11.506 -16.105 4.451 1.00 90.31 245 PRO A N 1
ATOM 1845 C CA . PRO A 1 245 ? 10.724 -15.869 5.666 1.00 90.31 245 PRO A CA 1
ATOM 1846 C C . PRO A 1 245 ? 9.328 -15.267 5.420 1.00 90.31 245 PRO A C 1
ATOM 1848 O O . PRO A 1 245 ? 8.485 -15.265 6.322 1.00 90.31 245 PRO A O 1
ATOM 1851 N N . LEU A 1 246 ? 9.056 -14.716 4.230 1.00 88.50 246 LEU A N 1
ATOM 1852 C CA . LEU A 1 246 ? 7.837 -13.951 3.969 1.00 88.50 246 LEU A CA 1
ATOM 1853 C C . LEU A 1 246 ? 6.655 -14.844 3.587 1.00 88.50 246 LEU A C 1
ATOM 1855 O O . LEU A 1 246 ? 6.575 -15.443 2.513 1.00 88.50 246 LEU A O 1
ATOM 1859 N N . SER A 1 247 ? 5.651 -14.843 4.459 1.00 82.50 247 SER A N 1
ATOM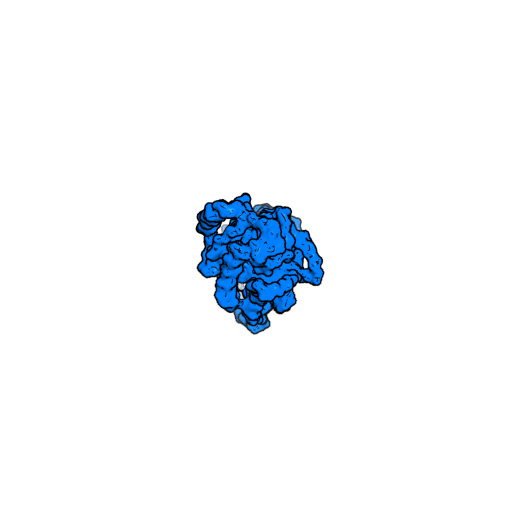 1860 C CA . SER A 1 247 ? 4.367 -15.490 4.196 1.00 82.50 247 SER A CA 1
ATOM 1861 C C . SER A 1 247 ? 3.523 -14.696 3.198 1.00 82.50 247 SER A C 1
ATOM 1863 O O . SER A 1 247 ? 3.371 -13.481 3.323 1.00 82.50 247 SER A O 1
ATOM 1865 N N . HIS A 1 248 ? 2.899 -15.398 2.256 1.00 82.12 248 HIS A N 1
ATOM 1866 C CA . HIS A 1 248 ? 1.997 -14.833 1.257 1.00 82.12 248 HIS A CA 1
ATOM 1867 C C . HIS A 1 248 ? 0.834 -15.805 0.983 1.00 82.12 248 HIS A C 1
ATOM 1869 O O . HIS A 1 248 ? 0.992 -17.016 1.151 1.00 82.12 248 HIS A O 1
ATOM 1875 N N . PRO A 1 249 ? -0.363 -15.306 0.631 1.00 77.00 249 PRO A N 1
ATOM 1876 C CA . PRO A 1 249 ? -1.497 -16.158 0.299 1.00 77.00 249 PRO A CA 1
ATOM 1877 C C . PRO A 1 249 ? -1.304 -16.830 -1.076 1.00 77.00 249 PRO A C 1
ATOM 1879 O O . PRO A 1 249 ? -0.575 -16.307 -1.925 1.00 77.00 249 PRO A O 1
ATOM 1882 N N . PRO A 1 250 ? -1.983 -17.964 -1.330 1.00 67.75 250 PRO A N 1
ATOM 1883 C CA . PRO A 1 250 ? -1.910 -18.655 -2.614 1.00 67.75 250 PRO A CA 1
ATOM 1884 C C . PRO A 1 250 ? -2.369 -17.747 -3.764 1.00 67.75 250 PRO A C 1
ATOM 1886 O O . PRO A 1 250 ? -3.398 -17.079 -3.672 1.00 67.75 250 PRO A O 1
ATOM 1889 N N . GLY A 1 251 ? -1.594 -17.723 -4.851 1.00 62.28 251 GLY A N 1
ATOM 1890 C CA . GLY A 1 251 ? -1.842 -16.876 -6.025 1.00 62.28 251 GLY A CA 1
ATOM 1891 C C . GLY A 1 251 ? -1.260 -15.457 -5.944 1.00 62.28 251 GLY A C 1
ATOM 1892 O O . GLY A 1 251 ? -1.236 -14.773 -6.968 1.00 62.28 251 GLY A O 1
ATOM 1893 N N . GLY A 1 252 ? -0.767 -15.035 -4.774 1.00 70.62 252 GLY A N 1
ATOM 1894 C CA . GLY A 1 252 ? 0.111 -13.873 -4.605 1.00 70.62 252 GLY A CA 1
ATOM 1895 C C . GLY A 1 252 ? 1.571 -14.296 -4.434 1.00 70.62 252 GLY A C 1
ATOM 1896 O O . GLY A 1 252 ? 1.895 -15.472 -4.574 1.00 70.62 252 GLY A O 1
ATOM 1897 N N . GLY A 1 253 ? 2.454 -13.349 -4.114 1.00 85.38 253 GLY A N 1
ATOM 1898 C CA . GLY A 1 253 ? 3.865 -13.652 -3.852 1.00 85.38 253 GLY A CA 1
ATOM 1899 C C . GLY A 1 253 ? 4.837 -12.849 -4.708 1.00 85.38 253 GLY A C 1
ATOM 1900 O O . GLY A 1 253 ? 4.441 -12.164 -5.655 1.00 85.38 253 GLY A O 1
ATOM 1901 N N . VAL A 1 254 ? 6.128 -12.967 -4.388 1.00 86.38 254 VAL A N 1
ATOM 1902 C CA . VAL A 1 254 ? 7.184 -12.515 -5.296 1.00 86.38 254 VAL A CA 1
ATOM 1903 C C . VAL A 1 254 ? 7.354 -13.563 -6.388 1.00 86.38 254 VAL A C 1
ATOM 1905 O O . VAL A 1 254 ? 7.833 -14.662 -6.133 1.00 86.38 254 VAL A O 1
ATOM 1908 N N . VAL A 1 255 ? 6.932 -13.223 -7.603 1.00 89.69 255 VAL A N 1
ATOM 1909 C CA . VAL A 1 255 ? 6.904 -14.156 -8.743 1.00 89.69 255 VAL A CA 1
ATOM 1910 C C . VAL A 1 255 ? 8.219 -14.182 -9.515 1.00 89.69 255 VAL A C 1
ATOM 1912 O O . VAL A 1 255 ? 8.522 -15.159 -10.193 1.00 89.69 255 VAL A O 1
ATOM 1915 N N . ALA A 1 256 ? 9.002 -13.108 -9.418 1.00 93.62 256 ALA A N 1
ATOM 1916 C CA . ALA A 1 256 ? 10.305 -12.991 -10.050 1.00 93.62 256 ALA A CA 1
ATOM 1917 C C . ALA A 1 256 ? 11.202 -12.036 -9.257 1.00 93.62 256 ALA A C 1
ATOM 1919 O O . ALA A 1 256 ? 10.736 -11.012 -8.752 1.00 93.62 256 ALA A O 1
ATOM 1920 N N . THR A 1 257 ? 12.495 -12.354 -9.213 1.00 96.50 257 THR A N 1
ATOM 1921 C CA . THR A 1 257 ? 13.553 -11.474 -8.705 1.00 96.50 257 THR A CA 1
ATOM 1922 C C . THR A 1 257 ? 14.491 -11.153 -9.860 1.00 96.50 257 THR A C 1
ATOM 1924 O O . THR A 1 257 ? 15.132 -12.045 -10.412 1.00 96.50 257 THR A O 1
ATOM 1927 N N . LEU A 1 258 ? 14.547 -9.885 -10.250 1.00 96.88 258 LEU A N 1
ATOM 1928 C CA . LEU A 1 258 ? 15.389 -9.374 -11.326 1.00 96.88 258 LEU A CA 1
ATOM 1929 C C . LEU A 1 258 ? 16.480 -8.481 -10.737 1.00 96.88 258 LEU A C 1
ATOM 1931 O O . LEU A 1 258 ? 16.266 -7.830 -9.718 1.00 96.88 258 LEU A O 1
ATOM 1935 N N . ALA A 1 259 ? 17.629 -8.416 -11.401 1.00 96.69 259 ALA A N 1
ATOM 1936 C CA . ALA A 1 259 ? 18.700 -7.492 -11.054 1.00 96.69 259 ALA A CA 1
ATOM 1937 C C . ALA A 1 259 ? 18.937 -6.502 -12.193 1.00 96.69 259 ALA A C 1
ATOM 1939 O O . ALA A 1 259 ? 18.984 -6.879 -13.367 1.00 96.69 259 ALA A O 1
ATOM 1940 N N . VAL A 1 260 ? 19.108 -5.238 -11.828 1.00 96.69 260 VAL A N 1
ATOM 1941 C CA . VAL A 1 260 ? 19.460 -4.148 -12.730 1.00 96.69 260 VAL A CA 1
ATOM 1942 C C . VAL A 1 260 ? 20.678 -3.439 -12.128 1.00 96.69 260 VAL A C 1
ATOM 1944 O O . VAL A 1 260 ? 20.545 -2.699 -11.149 1.00 96.69 260 VAL A O 1
ATOM 1947 N N . PRO A 1 261 ? 21.882 -3.679 -12.673 1.00 95.75 261 PRO A N 1
ATOM 1948 C CA . PRO A 1 261 ? 23.105 -3.082 -12.155 1.00 95.75 261 PRO A CA 1
ATOM 1949 C C . PRO A 1 261 ? 23.140 -1.572 -12.413 1.00 95.75 261 PRO A C 1
ATOM 1951 O O . PRO A 1 261 ? 22.225 -0.997 -13.010 1.00 95.75 261 PRO A O 1
ATOM 1954 N N . PHE A 1 262 ? 24.216 -0.913 -11.979 1.00 94.94 262 PHE A N 1
ATOM 1955 C CA . PHE A 1 262 ? 24.461 0.483 -12.343 1.00 94.94 262 PHE A CA 1
ATOM 1956 C C . PHE A 1 262 ? 24.406 0.675 -13.864 1.00 94.94 262 PHE A C 1
ATOM 1958 O O . PHE A 1 262 ? 25.210 0.116 -14.611 1.00 94.94 262 PHE A O 1
ATOM 1965 N N . LEU A 1 263 ? 23.436 1.473 -14.308 1.00 95.12 263 LEU A N 1
ATOM 1966 C CA . LEU A 1 263 ? 23.241 1.800 -15.714 1.00 95.12 263 LEU A CA 1
ATOM 1967 C C . LEU A 1 263 ? 24.204 2.907 -16.148 1.00 95.12 263 LEU A C 1
ATOM 1969 O O . LEU A 1 263 ? 24.505 3.828 -15.386 1.00 95.12 263 LEU A O 1
ATOM 1973 N N . THR A 1 264 ? 24.652 2.842 -17.398 1.00 95.56 264 THR A N 1
ATOM 1974 C CA . THR A 1 264 ? 25.464 3.903 -18.004 1.00 95.56 264 THR A CA 1
ATOM 1975 C C . THR A 1 264 ? 24.629 5.161 -18.262 1.00 95.56 264 THR A C 1
ATOM 1977 O O . THR A 1 264 ? 23.402 5.108 -18.356 1.00 95.56 264 THR A O 1
ATOM 1980 N N . ALA A 1 265 ? 25.282 6.311 -18.452 1.00 94.81 265 ALA A N 1
ATOM 1981 C CA . ALA A 1 265 ? 24.585 7.555 -18.790 1.00 94.81 265 ALA A CA 1
ATOM 1982 C C . ALA A 1 265 ? 23.734 7.428 -20.070 1.00 94.81 265 ALA A C 1
ATOM 1984 O O . ALA A 1 265 ? 22.618 7.935 -20.118 1.00 94.81 265 ALA A O 1
ATOM 1985 N N . ALA A 1 266 ? 24.217 6.688 -21.075 1.00 95.38 266 ALA A N 1
ATOM 1986 C CA . ALA A 1 266 ? 23.463 6.415 -22.300 1.00 95.38 266 ALA A CA 1
ATOM 1987 C C . ALA A 1 266 ? 22.209 5.563 -22.034 1.00 95.38 266 ALA A C 1
ATOM 1989 O O . ALA A 1 266 ? 21.147 5.835 -22.586 1.00 95.38 266 ALA A O 1
ATOM 1990 N N . GLN A 1 267 ? 22.315 4.569 -21.148 1.00 95.38 267 GLN A N 1
ATOM 1991 C CA . GLN A 1 267 ? 21.186 3.736 -20.723 1.00 95.38 267 GLN A CA 1
ATOM 1992 C C . GLN A 1 267 ? 20.135 4.518 -19.938 1.00 95.38 267 GLN A C 1
ATOM 1994 O O . GLN A 1 267 ? 18.944 4.278 -20.110 1.00 95.38 267 GLN A O 1
ATOM 1999 N N . LEU A 1 268 ? 20.566 5.453 -19.093 1.00 93.62 268 LEU A N 1
ATOM 2000 C CA . LEU A 1 268 ? 19.663 6.329 -18.350 1.00 93.62 268 LEU A CA 1
ATOM 2001 C C . LEU A 1 268 ? 18.985 7.364 -19.256 1.00 93.62 268 LEU A C 1
ATOM 2003 O O . LEU A 1 268 ? 17.832 7.702 -19.009 1.00 93.62 268 LEU A O 1
ATOM 2007 N N . ALA A 1 269 ? 19.679 7.846 -20.290 1.00 93.56 269 ALA A N 1
ATOM 2008 C CA . ALA A 1 269 ? 19.151 8.821 -21.242 1.00 93.56 269 ALA A CA 1
ATOM 2009 C C . ALA A 1 269 ? 18.154 8.217 -22.250 1.00 93.56 269 ALA A C 1
ATOM 2011 O O . ALA A 1 269 ? 17.226 8.904 -22.668 1.00 93.56 269 ALA A O 1
ATOM 2012 N N . ASP A 1 270 ? 18.324 6.946 -22.631 1.00 91.94 270 ASP A N 1
ATOM 2013 C CA . ASP A 1 270 ? 17.412 6.223 -23.530 1.00 91.94 270 ASP A CA 1
ATOM 2014 C C . ASP A 1 270 ? 17.171 4.782 -23.028 1.00 91.94 270 ASP A C 1
ATOM 2016 O O . ASP A 1 270 ? 17.744 3.814 -23.546 1.00 91.94 270 ASP A O 1
ATOM 2020 N N . PRO A 1 271 ? 16.317 4.604 -22.001 1.00 91.62 271 PRO A N 1
ATOM 2021 C CA . PRO A 1 271 ? 16.060 3.290 -21.414 1.00 91.62 271 PRO A CA 1
ATOM 2022 C C . PRO A 1 271 ? 15.395 2.310 -22.391 1.00 91.62 271 PRO A C 1
ATOM 2024 O O . PRO A 1 271 ? 15.546 1.096 -22.236 1.00 91.62 271 PRO A O 1
ATOM 2027 N N . ALA A 1 272 ? 14.668 2.801 -23.400 1.00 89.50 272 ALA A N 1
ATOM 2028 C CA . ALA A 1 272 ? 14.006 1.949 -24.381 1.00 89.50 272 ALA A CA 1
ATOM 2029 C C . ALA A 1 272 ? 15.005 1.267 -25.319 1.00 89.50 272 ALA A C 1
ATOM 2031 O O . ALA A 1 272 ? 14.888 0.059 -25.541 1.00 89.50 272 ALA A O 1
ATOM 2032 N N . ARG A 1 273 ? 15.974 2.020 -25.857 1.00 90.69 273 ARG A N 1
ATOM 2033 C CA . ARG A 1 273 ? 16.890 1.519 -26.895 1.00 90.69 273 ARG A CA 1
ATOM 2034 C C . ARG A 1 273 ? 18.239 1.063 -26.349 1.00 90.69 273 ARG A C 1
ATOM 2036 O O . ARG A 1 273 ? 18.821 0.135 -26.901 1.00 90.69 273 ARG A O 1
ATOM 2043 N N . GLN A 1 274 ? 18.728 1.673 -25.269 1.00 94.00 274 GLN A N 1
ATOM 2044 C CA . GLN A 1 274 ? 20.076 1.417 -24.743 1.00 94.00 274 GLN A CA 1
ATOM 2045 C C . GLN A 1 274 ? 20.100 0.409 -23.583 1.00 94.00 274 GLN A C 1
ATOM 2047 O O . GLN A 1 274 ? 21.140 -0.199 -23.320 1.00 94.00 274 GLN A O 1
ATOM 2052 N N . ALA A 1 275 ? 18.968 0.171 -22.906 1.00 94.12 275 ALA A N 1
ATOM 2053 C CA . ALA A 1 275 ? 18.859 -0.784 -21.795 1.00 94.12 275 ALA A CA 1
ATOM 2054 C C . ALA A 1 275 ? 17.966 -2.029 -22.059 1.00 94.12 275 ALA A C 1
ATOM 2056 O O . ALA A 1 275 ? 17.358 -2.539 -21.109 1.00 94.12 275 ALA A O 1
ATOM 2057 N N . PRO A 1 276 ? 17.881 -2.596 -23.287 1.00 93.19 276 PRO A N 1
ATOM 2058 C CA . PRO A 1 276 ? 16.956 -3.697 -23.584 1.00 93.19 276 PRO A CA 1
ATOM 2059 C C . PRO A 1 276 ? 17.245 -4.952 -22.754 1.00 93.19 276 PRO A C 1
ATOM 2061 O O . PRO A 1 276 ? 16.316 -5.651 -22.357 1.00 93.19 276 PRO A O 1
ATOM 2064 N N . ARG A 1 277 ? 18.519 -5.196 -22.420 1.00 95.06 277 ARG A N 1
ATOM 2065 C CA . ARG A 1 277 ? 18.961 -6.330 -21.596 1.00 95.06 277 ARG A CA 1
ATOM 2066 C C . ARG A 1 277 ? 18.251 -6.405 -20.240 1.00 95.06 277 ARG A C 1
ATOM 2068 O O . ARG A 1 277 ? 17.961 -7.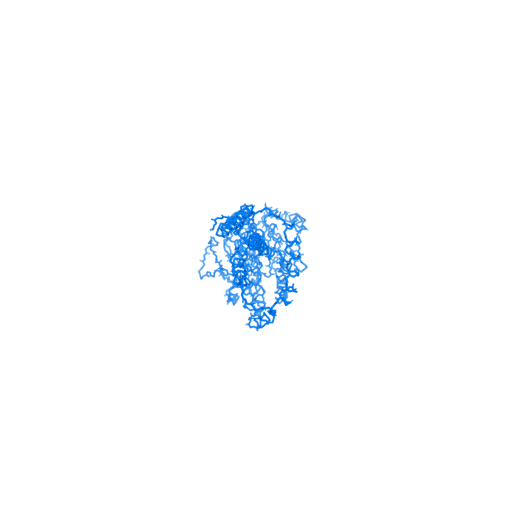500 -19.776 1.00 95.06 277 ARG A O 1
ATOM 2075 N N . TYR A 1 278 ? 17.967 -5.256 -19.631 1.00 95.31 278 TYR A N 1
ATOM 2076 C CA . TYR A 1 278 ? 17.321 -5.162 -18.318 1.00 95.31 278 TYR A CA 1
ATOM 2077 C C . TYR A 1 278 ? 15.828 -4.846 -18.438 1.00 95.31 278 TYR A C 1
ATOM 2079 O O . TYR A 1 278 ? 15.011 -5.345 -17.666 1.00 95.31 278 TYR A O 1
ATOM 2087 N N . ARG A 1 279 ? 15.456 -4.060 -19.453 1.00 94.19 279 ARG A N 1
ATOM 2088 C CA . ARG A 1 279 ? 14.075 -3.654 -19.710 1.00 94.19 279 ARG A CA 1
ATOM 2089 C C . ARG A 1 279 ? 13.198 -4.810 -20.189 1.00 94.19 279 ARG A C 1
ATOM 2091 O O . ARG A 1 279 ? 12.095 -4.972 -19.681 1.00 94.19 279 ARG A O 1
ATOM 2098 N N . ILE A 1 280 ? 13.660 -5.614 -21.149 1.00 93.81 280 ILE A N 1
ATOM 2099 C CA . ILE A 1 280 ? 12.839 -6.672 -21.764 1.00 93.81 280 ILE A CA 1
ATOM 2100 C C . ILE A 1 280 ? 12.408 -7.732 -20.737 1.00 93.81 280 ILE A C 1
ATOM 2102 O O . ILE A 1 280 ? 11.211 -8.011 -20.678 1.00 93.81 280 ILE A O 1
ATOM 2106 N N . PRO A 1 281 ? 13.297 -8.287 -19.884 1.00 95.50 281 PRO A N 1
ATOM 2107 C CA . PRO A 1 281 ? 12.876 -9.237 -18.856 1.00 95.50 281 PRO A CA 1
ATOM 2108 C C . PRO A 1 281 ? 11.825 -8.652 -17.912 1.00 95.50 281 PRO A C 1
ATOM 2110 O O . PRO A 1 281 ? 10.833 -9.316 -17.623 1.00 95.50 281 PRO A O 1
ATOM 2113 N N . LEU A 1 282 ? 12.003 -7.396 -17.489 1.00 95.56 282 LEU A N 1
ATOM 2114 C CA . LEU A 1 282 ? 11.045 -6.707 -16.630 1.00 95.56 282 LEU A CA 1
ATOM 2115 C C . LEU A 1 282 ? 9.676 -6.571 -17.312 1.00 95.56 282 LEU A C 1
ATOM 2117 O O . LEU A 1 282 ? 8.667 -6.968 -16.735 1.00 95.56 282 LEU A O 1
ATOM 2121 N N . LEU A 1 283 ? 9.632 -6.086 -18.555 1.00 94.56 283 LEU A N 1
ATOM 2122 C CA . LEU A 1 283 ? 8.380 -5.960 -19.309 1.00 94.56 283 LEU A CA 1
ATOM 2123 C C . LEU A 1 283 ? 7.696 -7.305 -19.538 1.00 94.56 283 LEU A C 1
ATOM 2125 O O . LEU A 1 283 ? 6.478 -7.388 -19.408 1.00 94.56 283 LEU A O 1
ATOM 2129 N N . ASN A 1 284 ? 8.464 -8.353 -19.838 1.00 94.25 284 ASN A N 1
ATOM 2130 C CA . ASN A 1 284 ? 7.926 -9.692 -20.043 1.00 94.25 284 ASN A CA 1
ATOM 2131 C C . ASN A 1 284 ? 7.229 -10.207 -18.781 1.00 94.25 284 ASN A C 1
ATOM 2133 O O . ASN A 1 284 ? 6.121 -10.728 -18.879 1.00 94.25 284 ASN A O 1
ATOM 2137 N N . GLN A 1 285 ? 7.825 -10.013 -17.598 1.00 94.88 285 GLN A N 1
ATOM 2138 C CA . GLN A 1 285 ? 7.184 -10.403 -16.339 1.00 94.88 285 GLN A CA 1
ATOM 2139 C C . GLN A 1 285 ? 5.868 -9.647 -16.123 1.00 94.88 285 GLN A C 1
ATOM 2141 O O . GLN A 1 285 ? 4.843 -10.263 -15.839 1.00 94.88 285 GLN A O 1
ATOM 2146 N N . ILE A 1 286 ? 5.854 -8.325 -16.325 1.00 95.06 286 ILE A N 1
ATOM 2147 C CA . ILE A 1 286 ? 4.629 -7.523 -16.176 1.00 95.06 286 ILE A CA 1
ATOM 2148 C C . ILE A 1 286 ? 3.551 -7.950 -17.183 1.00 95.06 286 ILE A C 1
ATOM 2150 O O . ILE A 1 286 ? 2.392 -8.128 -16.807 1.00 95.06 286 ILE A O 1
ATOM 2154 N N . ALA A 1 287 ? 3.924 -8.169 -18.445 1.00 93.00 287 ALA A N 1
ATOM 2155 C CA . ALA A 1 287 ? 3.001 -8.587 -19.495 1.00 93.00 287 ALA A CA 1
ATOM 2156 C C . ALA A 1 287 ? 2.381 -9.963 -19.206 1.00 93.00 287 ALA A C 1
ATOM 2158 O O . ALA A 1 287 ? 1.168 -10.124 -19.352 1.00 93.00 287 ALA A O 1
ATOM 2159 N N . VAL A 1 288 ? 3.180 -10.933 -18.743 1.00 93.38 288 VAL A N 1
ATOM 2160 C CA . VAL A 1 288 ? 2.700 -12.272 -18.356 1.00 93.38 288 VAL A CA 1
ATOM 2161 C C . VAL A 1 288 ? 1.705 -12.183 -17.201 1.00 93.38 288 VAL A C 1
ATOM 2163 O O . VAL A 1 288 ? 0.649 -12.805 -17.246 1.00 93.38 288 VAL A O 1
ATOM 2166 N N . LEU A 1 289 ? 1.991 -11.369 -16.184 1.00 93.38 289 LEU A N 1
ATOM 2167 C CA . LEU A 1 289 ? 1.114 -11.226 -15.019 1.00 93.38 289 LEU A CA 1
ATOM 2168 C C . LEU A 1 289 ? -0.189 -10.487 -15.335 1.00 93.38 289 LEU A C 1
ATOM 2170 O O . LEU A 1 289 ? -1.208 -10.731 -14.679 1.00 93.38 289 LEU A O 1
ATOM 2174 N N . GLY A 1 290 ? -0.155 -9.579 -16.310 1.00 91.56 290 GLY A N 1
ATOM 2175 C CA . GLY A 1 290 ? -1.309 -8.799 -16.741 1.00 91.56 290 GLY A CA 1
ATOM 2176 C C . GLY A 1 290 ? -2.173 -9.473 -17.808 1.00 91.56 290 GLY A C 1
ATOM 2177 O O . GLY A 1 290 ? -3.272 -8.995 -18.071 1.00 91.56 290 GLY A O 1
ATOM 2178 N N . THR A 1 291 ? -1.730 -10.577 -18.415 1.00 90.88 291 THR A N 1
ATOM 2179 C CA . THR A 1 291 ? -2.441 -11.202 -19.541 1.00 90.88 291 THR A CA 1
ATOM 2180 C C . THR A 1 291 ? -3.080 -12.536 -19.134 1.00 90.88 291 THR A C 1
ATOM 2182 O O . THR A 1 291 ? -2.363 -13.433 -18.696 1.00 90.88 291 THR A O 1
ATOM 2185 N N . PRO A 1 292 ? -4.404 -12.729 -19.315 1.00 93.25 292 PRO A N 1
ATOM 2186 C CA . PRO A 1 292 ? -5.397 -11.752 -19.772 1.00 93.25 292 PRO A CA 1
ATOM 2187 C C . PRO A 1 292 ? -5.809 -10.764 -18.664 1.00 93.25 292 PRO A C 1
ATOM 2189 O O . PRO A 1 292 ? -5.899 -11.134 -17.491 1.00 93.25 292 PRO A O 1
ATOM 2192 N N . ALA A 1 293 ? -6.157 -9.526 -19.041 1.00 92.12 293 ALA A N 1
ATOM 2193 C CA . ALA A 1 293 ? -6.445 -8.446 -18.086 1.00 92.12 293 ALA A CA 1
ATOM 2194 C C . ALA A 1 293 ? -7.596 -8.759 -17.116 1.00 92.12 293 ALA A C 1
ATOM 2196 O O . ALA A 1 293 ? -7.530 -8.418 -15.938 1.00 92.12 293 ALA A O 1
ATOM 2197 N N . VAL A 1 294 ? -8.624 -9.478 -17.581 1.00 93.31 294 VAL A N 1
ATOM 2198 C CA . VAL A 1 294 ? -9.739 -9.942 -16.736 1.00 93.31 294 VAL A CA 1
ATOM 2199 C C . VAL A 1 294 ? -9.241 -10.851 -15.610 1.00 93.31 294 VAL A C 1
ATOM 2201 O O . VAL A 1 294 ? -9.650 -10.696 -14.460 1.00 93.31 294 VAL A O 1
ATOM 2204 N N . ALA A 1 295 ? -8.340 -11.789 -15.917 1.00 93.25 295 ALA A N 1
ATOM 2205 C CA . ALA A 1 295 ? -7.785 -12.692 -14.914 1.00 93.25 295 ALA A CA 1
ATOM 2206 C C . ALA A 1 295 ? -6.875 -11.942 -13.934 1.00 93.25 295 ALA A C 1
ATOM 2208 O O . ALA A 1 295 ? -6.933 -12.203 -12.732 1.00 93.25 295 ALA A O 1
ATOM 2209 N N . ALA A 1 296 ? -6.088 -10.981 -14.433 1.00 93.06 296 ALA A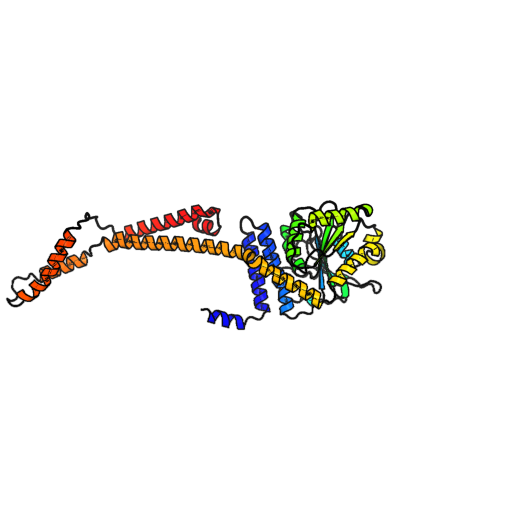 N 1
ATOM 2210 C CA . ALA A 1 296 ? -5.260 -10.125 -13.594 1.00 93.06 296 ALA A CA 1
ATOM 2211 C C . ALA A 1 296 ? -6.108 -9.330 -12.591 1.00 93.06 296 ALA A C 1
ATOM 2213 O O . ALA A 1 296 ? -5.877 -9.437 -11.388 1.00 93.06 296 ALA A O 1
ATOM 2214 N N . ARG A 1 297 ? -7.158 -8.643 -13.063 1.00 92.31 297 ARG A N 1
ATOM 2215 C CA . ARG A 1 297 ? -8.084 -7.891 -12.205 1.00 92.31 297 ARG A CA 1
ATOM 2216 C C . ARG A 1 297 ? -8.788 -8.791 -11.192 1.00 92.31 297 ARG A C 1
ATOM 2218 O O . ARG A 1 297 ? -8.854 -8.462 -10.010 1.00 92.31 297 ARG A O 1
ATOM 2225 N N . ARG A 1 298 ? -9.282 -9.955 -11.633 1.00 93.19 298 ARG A N 1
ATOM 2226 C CA . ARG A 1 298 ? -9.948 -10.930 -10.757 1.00 93.19 298 ARG A CA 1
ATOM 2227 C C . ARG A 1 298 ? -9.031 -11.385 -9.624 1.00 93.19 298 ARG A C 1
ATOM 2229 O O . ARG A 1 298 ? -9.478 -11.461 -8.484 1.00 93.19 298 ARG A O 1
ATOM 2236 N N . ARG A 1 299 ? -7.758 -11.661 -9.917 1.00 92.88 299 ARG A N 1
ATOM 2237 C CA . ARG A 1 299 ? -6.755 -12.012 -8.903 1.00 92.88 299 ARG A CA 1
ATOM 2238 C C . ARG A 1 299 ? -6.567 -10.877 -7.893 1.00 92.88 299 ARG A C 1
ATOM 2240 O O . ARG A 1 299 ? -6.612 -11.147 -6.698 1.00 92.88 299 ARG A O 1
ATOM 2247 N N . THR A 1 300 ? -6.427 -9.630 -8.353 1.00 93.12 300 THR A N 1
ATOM 2248 C CA . THR A 1 300 ? -6.304 -8.447 -7.480 1.00 93.12 300 THR A CA 1
ATOM 2249 C C . THR A 1 300 ? -7.501 -8.316 -6.529 1.00 93.12 300 THR A C 1
ATOM 2251 O O . THR A 1 300 ? -7.322 -8.085 -5.334 1.00 93.12 300 THR A O 1
ATOM 2254 N N . VAL A 1 301 ? -8.721 -8.516 -7.036 1.00 93.94 301 VAL A N 1
ATOM 2255 C CA . VAL A 1 301 ? -9.963 -8.430 -6.248 1.00 93.94 301 VAL A CA 1
ATOM 2256 C C . VAL A 1 301 ? -10.078 -9.568 -5.236 1.00 93.94 301 VAL A C 1
ATOM 2258 O O . VAL A 1 301 ? -10.388 -9.321 -4.073 1.00 93.94 301 VAL A O 1
ATOM 2261 N N . LEU A 1 302 ? -9.796 -10.809 -5.640 1.00 94.12 302 LEU A N 1
ATOM 2262 C CA . LEU A 1 302 ? -9.805 -11.952 -4.720 1.00 94.12 302 LEU A CA 1
ATOM 2263 C C . LEU A 1 302 ? -8.760 -11.787 -3.611 1.00 94.12 302 LEU A C 1
ATOM 2265 O O . LEU A 1 302 ? -9.053 -12.063 -2.452 1.00 94.12 302 LEU A O 1
ATOM 2269 N N . GLY A 1 303 ? -7.571 -11.284 -3.949 1.00 93.62 303 GLY A N 1
ATOM 2270 C CA . GLY A 1 303 ? -6.539 -10.946 -2.973 1.00 93.62 303 GLY A CA 1
ATOM 2271 C C . GLY A 1 303 ? -7.003 -9.885 -1.969 1.00 93.62 303 GLY A C 1
ATOM 2272 O O . GLY A 1 303 ? -6.855 -10.074 -0.762 1.00 93.62 303 GLY A O 1
ATOM 2273 N N . ALA A 1 304 ? -7.654 -8.820 -2.448 1.00 94.50 304 ALA A N 1
ATOM 2274 C CA . ALA A 1 304 ? -8.238 -7.783 -1.597 1.00 94.50 304 ALA A CA 1
ATOM 2275 C C . ALA A 1 304 ? -9.310 -8.340 -0.642 1.00 94.50 304 ALA A C 1
ATOM 2277 O O . ALA A 1 304 ? -9.292 -8.039 0.550 1.00 94.50 304 ALA A O 1
ATOM 2278 N N . LEU A 1 305 ? -10.213 -9.191 -1.140 1.00 94.44 305 LEU A N 1
ATOM 2279 C CA . LEU A 1 305 ? -11.239 -9.842 -0.320 1.00 94.44 305 LEU A CA 1
ATOM 2280 C C . LEU A 1 305 ? -10.617 -10.760 0.737 1.00 94.44 305 LEU A C 1
ATOM 2282 O O . LEU A 1 305 ? -10.989 -10.687 1.907 1.00 94.44 305 LEU A O 1
ATOM 2286 N N . HIS A 1 306 ? -9.636 -11.581 0.356 1.00 93.12 306 HIS A N 1
ATOM 2287 C CA . HIS A 1 306 ? -8.914 -12.430 1.302 1.00 93.12 306 HIS A CA 1
ATOM 2288 C C . HIS A 1 306 ? -8.188 -11.616 2.369 1.00 93.12 306 HIS A C 1
ATOM 2290 O O . HIS A 1 306 ? -8.201 -12.016 3.530 1.00 93.12 306 HIS A O 1
ATOM 2296 N N . PHE A 1 307 ? -7.591 -10.479 2.006 1.00 94.25 307 PHE A N 1
ATOM 2297 C CA . PHE A 1 307 ? -6.959 -9.580 2.967 1.00 94.25 307 PHE A CA 1
ATOM 2298 C C . PHE A 1 307 ? -7.971 -9.083 4.007 1.00 94.25 307 PHE A C 1
ATOM 2300 O O . PHE A 1 307 ? -7.727 -9.219 5.205 1.00 94.25 307 PHE A O 1
ATOM 2307 N N . LEU A 1 308 ? -9.127 -8.574 3.567 1.00 94.31 308 LEU A N 1
ATOM 2308 C CA . LEU A 1 308 ? -10.170 -8.073 4.469 1.00 94.31 308 LEU A CA 1
ATOM 2309 C C . LEU A 1 308 ? -10.731 -9.168 5.378 1.00 94.31 308 LEU A C 1
ATOM 2311 O O . LEU A 1 308 ? -10.867 -8.949 6.576 1.00 94.31 308 LEU A O 1
ATOM 2315 N N . VAL A 1 309 ? -11.016 -10.353 4.833 1.00 93.25 309 VAL A N 1
ATOM 2316 C CA . VAL A 1 309 ? -11.545 -11.479 5.618 1.00 93.25 309 VAL A CA 1
ATOM 2317 C C . VAL A 1 309 ? -10.506 -11.978 6.621 1.00 93.25 309 VAL A C 1
ATOM 2319 O O . VAL A 1 309 ? -10.814 -12.138 7.798 1.00 93.25 309 VAL A O 1
ATOM 2322 N N . ARG A 1 310 ? -9.257 -12.179 6.183 1.00 91.38 310 ARG A N 1
ATOM 2323 C CA . ARG A 1 310 ? -8.173 -12.688 7.035 1.00 91.38 310 ARG A CA 1
ATOM 2324 C C . ARG A 1 310 ? -7.836 -11.737 8.177 1.00 91.38 310 ARG A C 1
ATOM 2326 O O . ARG A 1 310 ? -7.494 -12.196 9.262 1.00 91.38 310 ARG A O 1
ATOM 2333 N N . HIS A 1 311 ? -7.880 -10.434 7.922 1.00 90.75 311 HIS A N 1
ATOM 2334 C CA . HIS A 1 311 ? -7.525 -9.419 8.907 1.00 90.75 311 HIS A CA 1
ATOM 2335 C C . HIS A 1 311 ? -8.742 -8.800 9.603 1.00 90.75 311 HIS A C 1
ATOM 2337 O O . HIS A 1 311 ? -8.545 -7.927 10.437 1.00 90.75 311 HIS A O 1
ATOM 2343 N N . GLY A 1 312 ? -9.970 -9.252 9.327 1.00 89.81 312 GLY A N 1
ATOM 2344 C CA . GLY A 1 312 ? -11.203 -8.627 9.817 1.00 89.81 312 GLY A CA 1
ATOM 2345 C C . GLY A 1 312 ? -11.238 -8.420 11.333 1.00 89.81 312 GLY A C 1
ATOM 2346 O O . GLY A 1 312 ? -11.479 -7.306 11.789 1.00 89.81 312 GLY A O 1
ATOM 2347 N N . GLU A 1 313 ? -10.906 -9.449 12.118 1.00 88.50 313 GLU A N 1
ATOM 2348 C CA . GLU A 1 313 ? -10.841 -9.334 13.585 1.00 88.50 313 GLU A CA 1
ATOM 2349 C C . GLU A 1 313 ? -9.789 -8.317 14.044 1.00 88.50 313 GLU A C 1
ATOM 2351 O O . GLU A 1 313 ? -10.053 -7.510 14.930 1.00 88.50 313 GLU A O 1
ATOM 2356 N N . GLN A 1 314 ? -8.615 -8.303 13.406 1.00 87.12 314 GLN A N 1
ATOM 2357 C CA . GLN A 1 314 ? -7.551 -7.346 13.714 1.00 87.12 314 GLN A CA 1
ATOM 2358 C C . GLN A 1 314 ? -7.920 -5.915 13.299 1.00 87.12 314 GLN A C 1
ATOM 2360 O O . GLN A 1 314 ? -7.551 -4.967 13.979 1.00 87.12 314 GLN A O 1
ATOM 2365 N N . LEU A 1 315 ? -8.631 -5.734 12.186 1.00 88.88 315 LEU A N 1
ATOM 2366 C CA . LEU A 1 31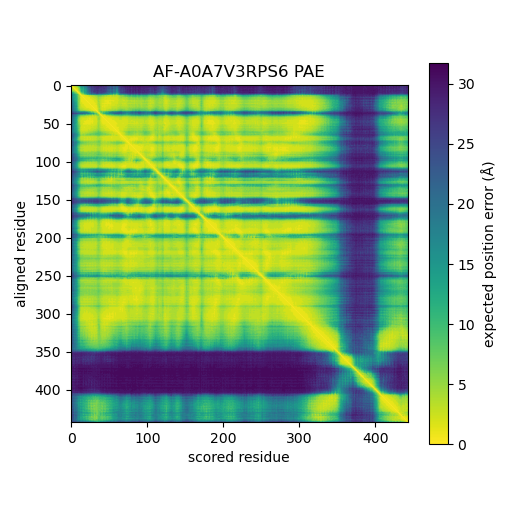5 ? -9.091 -4.416 11.743 1.00 88.88 315 LEU A CA 1
ATOM 2367 C C . LEU A 1 315 ? -10.147 -3.863 12.712 1.00 88.88 315 LEU A C 1
ATOM 2369 O O . LEU A 1 315 ? -10.138 -2.679 13.032 1.00 88.88 315 LEU A O 1
ATOM 2373 N N . LEU A 1 316 ? -11.020 -4.728 13.232 1.00 89.19 316 LEU A N 1
ATOM 2374 C CA . LEU A 1 316 ? -12.051 -4.352 14.199 1.00 89.19 316 LEU A CA 1
ATOM 2375 C C . LEU A 1 316 ? -11.542 -4.284 15.643 1.00 89.19 316 LEU A C 1
ATOM 2377 O O . LEU A 1 316 ? -12.262 -3.783 16.505 1.00 89.19 316 LEU A O 1
ATOM 2381 N N . SER A 1 317 ? -10.324 -4.753 15.931 1.00 87.50 317 SER A N 1
ATOM 2382 C CA . SER A 1 317 ? -9.826 -4.853 17.306 1.00 87.50 317 SER A CA 1
ATOM 2383 C C . SER A 1 317 ? -9.757 -3.500 18.010 1.00 87.50 317 SER A C 1
ATOM 2385 O O . SER A 1 317 ? -9.951 -3.456 19.221 1.00 87.50 317 SER A O 1
ATOM 2387 N N . VAL A 1 318 ? -9.513 -2.418 17.257 1.00 83.69 318 VAL A N 1
ATOM 2388 C CA . VAL A 1 318 ? -9.511 -1.033 17.759 1.00 83.69 318 VAL A CA 1
ATOM 2389 C C . VAL A 1 318 ? -10.902 -0.674 18.289 1.00 83.69 318 VAL A C 1
ATOM 2391 O O . VAL A 1 318 ? -11.063 -0.443 19.480 1.00 83.69 318 VAL A O 1
ATOM 2394 N N . ALA A 1 319 ? -11.936 -0.780 17.450 1.00 86.69 319 ALA A N 1
ATOM 2395 C CA . ALA A 1 319 ? -13.316 -0.507 17.861 1.00 86.69 319 ALA A CA 1
ATOM 2396 C C . ALA A 1 319 ? -13.800 -1.442 18.978 1.00 86.69 319 ALA A C 1
ATOM 2398 O O . ALA A 1 319 ? -14.525 -1.033 19.881 1.00 86.69 319 ALA A O 1
ATOM 2399 N N . GLN A 1 320 ? -13.413 -2.719 18.925 1.00 88.44 320 GLN A N 1
ATOM 2400 C CA . GLN A 1 320 ? -13.768 -3.687 19.959 1.00 88.44 320 GLN A CA 1
ATOM 2401 C C . GLN A 1 320 ? -13.113 -3.361 21.301 1.00 88.44 320 GLN A C 1
ATOM 2403 O O . GLN A 1 320 ? -13.698 -3.668 22.337 1.00 88.44 320 GLN A O 1
ATOM 2408 N N . HIS A 1 321 ? -11.902 -2.804 21.298 1.00 85.44 321 HIS A N 1
ATOM 2409 C CA . HIS A 1 321 ? -11.239 -2.357 22.514 1.00 85.44 321 HIS A CA 1
ATOM 2410 C C . HIS A 1 321 ? -11.995 -1.176 23.129 1.00 85.44 321 HIS A C 1
ATOM 2412 O O . HIS A 1 321 ? -12.396 -1.272 24.288 1.00 85.44 321 HIS A O 1
ATOM 2418 N N . ASP A 1 322 ? -12.311 -0.153 22.333 1.00 85.19 322 ASP A N 1
ATOM 2419 C CA . ASP A 1 322 ? -13.071 1.014 22.793 1.00 85.19 322 ASP A CA 1
ATOM 2420 C C . ASP A 1 322 ? -14.458 0.613 23.320 1.00 85.19 322 ASP A C 1
ATOM 2422 O O . ASP A 1 322 ? -14.898 1.069 24.377 1.00 85.19 322 ASP A O 1
ATOM 2426 N N . LEU A 1 323 ? -15.143 -0.298 22.616 1.00 87.62 323 LEU A N 1
ATOM 2427 C CA . LEU A 1 323 ? -16.446 -0.809 23.033 1.00 87.62 323 LEU A CA 1
ATOM 2428 C C . LEU A 1 323 ? -16.355 -1.579 24.354 1.00 87.62 323 LEU A C 1
ATOM 2430 O O . LEU A 1 323 ? -17.218 -1.408 25.212 1.00 87.62 323 LEU A O 1
ATOM 2434 N N . ARG A 1 324 ? -15.315 -2.401 24.541 1.00 89.62 324 ARG A N 1
ATOM 2435 C CA . ARG A 1 324 ? -15.072 -3.112 25.806 1.00 89.62 324 ARG A CA 1
ATOM 2436 C C . ARG A 1 324 ? -14.831 -2.137 26.956 1.00 89.62 324 ARG A C 1
ATOM 2438 O O . ARG A 1 324 ? -15.362 -2.348 28.043 1.00 89.62 324 ARG A O 1
ATOM 2445 N N . VAL A 1 325 ? -14.082 -1.063 26.714 1.00 87.62 325 VAL A N 1
ATOM 2446 C CA . VAL A 1 325 ? -13.850 -0.004 27.705 1.00 87.62 325 VAL A CA 1
ATOM 2447 C C . VAL A 1 325 ? -15.160 0.703 28.069 1.00 87.62 325 VAL A C 1
ATOM 2449 O O . VAL A 1 325 ? -15.468 0.846 29.250 1.00 87.62 325 VAL A O 1
ATOM 2452 N N . LEU A 1 326 ? -15.982 1.064 27.079 1.00 86.94 326 LEU A N 1
ATOM 2453 C CA . LEU A 1 326 ? -17.294 1.671 27.317 1.00 86.94 326 LEU A CA 1
ATOM 2454 C C . LEU A 1 326 ? -18.240 0.737 28.087 1.00 86.94 326 LEU A C 1
ATOM 2456 O O . LEU A 1 326 ? -18.941 1.180 28.994 1.00 86.94 326 LEU A O 1
ATOM 2460 N N . GLN A 1 327 ? -18.263 -0.550 27.741 1.00 91.50 327 GLN A N 1
ATOM 2461 C CA . GLN A 1 327 ? -19.066 -1.555 28.442 1.00 91.50 327 GLN A CA 1
ATOM 2462 C C . GLN A 1 327 ? -18.607 -1.736 29.892 1.00 91.50 327 GLN A C 1
ATOM 2464 O O . GLN A 1 327 ? -19.448 -1.852 30.780 1.00 91.50 327 GLN A O 1
ATOM 2469 N N . SER A 1 328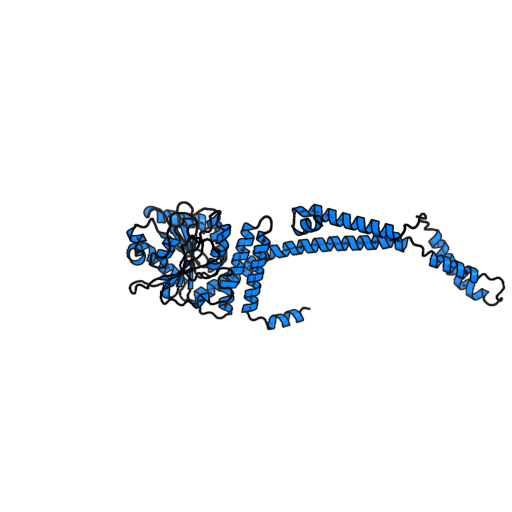 ? -17.293 -1.713 30.140 1.00 89.69 328 SER A N 1
ATOM 2470 C CA . SER A 1 328 ? -16.735 -1.732 31.496 1.00 89.69 328 SER A CA 1
ATOM 2471 C C . SER A 1 328 ? -17.218 -0.526 32.304 1.00 89.69 328 SER A C 1
ATOM 2473 O O . SER A 1 328 ? -17.765 -0.689 33.392 1.00 89.69 328 SER A O 1
ATOM 2475 N N . TRP A 1 329 ? -17.136 0.678 31.731 1.00 87.00 329 TRP A N 1
ATOM 2476 C CA . TRP A 1 329 ? -17.655 1.891 32.364 1.00 87.00 329 TRP A CA 1
ATOM 2477 C C . TRP A 1 329 ? -19.152 1.798 32.686 1.00 87.00 329 TRP A C 1
ATOM 2479 O O . TRP A 1 329 ? -19.564 2.062 33.814 1.00 87.00 329 TRP A O 1
ATOM 2489 N N . GLN A 1 330 ? -19.974 1.362 31.725 1.00 87.94 330 GLN A N 1
ATOM 2490 C CA . GLN A 1 330 ? -21.412 1.167 31.940 1.00 87.94 330 GLN A CA 1
ATOM 2491 C C . GLN A 1 330 ? -21.698 0.171 33.070 1.00 87.94 330 GLN A C 1
ATOM 2493 O O . GLN A 1 330 ? -22.629 0.385 33.846 1.00 87.94 330 GLN A O 1
ATOM 2498 N N . ALA A 1 331 ? -20.896 -0.890 33.190 1.00 90.69 331 ALA A N 1
ATOM 2499 C CA . ALA A 1 331 ? -21.024 -1.856 34.272 1.00 90.69 331 ALA A CA 1
ATOM 2500 C C . ALA A 1 331 ? -20.699 -1.232 35.640 1.00 90.69 331 ALA A C 1
ATOM 2502 O O . ALA A 1 331 ? -21.462 -1.434 36.581 1.00 90.69 331 ALA A O 1
ATOM 2503 N N . VAL A 1 332 ? -19.633 -0.428 35.749 1.00 89.19 332 VAL A N 1
ATOM 2504 C CA . VAL A 1 332 ? -19.290 0.287 36.994 1.00 89.19 332 VAL A CA 1
ATOM 2505 C C . VAL A 1 332 ? -20.412 1.251 37.401 1.00 89.19 332 VAL A C 1
ATOM 2507 O O . VAL A 1 332 ? -20.820 1.276 38.563 1.00 89.19 332 VAL A O 1
ATOM 2510 N N . VAL A 1 333 ? -20.967 2.004 36.445 1.00 88.31 333 VAL A N 1
ATOM 2511 C CA . VAL A 1 333 ? -22.103 2.909 36.687 1.00 88.31 333 VAL A CA 1
ATOM 2512 C C . VAL A 1 333 ? -23.331 2.133 37.171 1.00 88.31 333 VAL A C 1
ATOM 2514 O O . VAL A 1 333 ? -23.944 2.528 38.160 1.00 88.31 333 VAL A O 1
ATOM 2517 N N . ALA A 1 334 ? -23.668 1.011 36.528 1.00 87.81 334 ALA A N 1
ATOM 2518 C CA . ALA A 1 334 ? -24.813 0.187 36.913 1.00 87.81 334 ALA A CA 1
ATOM 2519 C C . ALA A 1 334 ? -24.656 -0.437 38.311 1.00 87.81 334 ALA A C 1
ATOM 2521 O O . ALA A 1 334 ? -25.624 -0.482 39.070 1.00 87.81 334 ALA A O 1
ATOM 2522 N N . VAL A 1 335 ? -23.447 -0.883 38.674 1.00 89.81 335 VAL A N 1
ATOM 2523 C CA . VAL A 1 335 ? -23.147 -1.383 40.028 1.00 89.81 335 VAL A CA 1
ATOM 2524 C C . VAL A 1 335 ? -23.331 -0.274 41.059 1.00 89.81 335 VAL A C 1
ATOM 2526 O O . VAL A 1 335 ? -24.036 -0.474 42.043 1.00 89.81 335 VAL A O 1
ATOM 2529 N N . GLY A 1 336 ? -22.779 0.915 40.811 1.00 86.81 336 GLY A N 1
ATOM 2530 C CA . GLY A 1 336 ? -22.936 2.036 41.735 1.00 86.81 336 GLY A CA 1
ATOM 2531 C C . GLY A 1 336 ? -24.387 2.517 41.873 1.00 86.81 336 GLY A C 1
ATOM 2532 O O . GLY A 1 336 ? -24.806 2.863 42.976 1.00 86.81 336 GLY A O 1
ATOM 2533 N N . GLN A 1 337 ? -25.188 2.453 40.801 1.00 83.75 337 GLN A N 1
ATOM 2534 C CA . GLN A 1 337 ? -26.631 2.700 40.876 1.00 83.75 337 GLN A CA 1
ATOM 2535 C C . GLN A 1 337 ? -27.333 1.661 41.765 1.00 83.75 337 GLN A C 1
ATOM 2537 O O . GLN A 1 337 ? -28.126 2.030 42.631 1.00 83.75 337 GLN A O 1
ATOM 2542 N N . ALA A 1 338 ? -27.044 0.371 41.575 1.00 88.00 338 ALA A N 1
ATOM 2543 C CA . ALA A 1 338 ? -27.639 -0.694 42.380 1.00 88.00 338 ALA A CA 1
ATOM 2544 C C . ALA A 1 338 ? -27.259 -0.566 43.867 1.00 88.00 338 ALA A C 1
ATOM 2546 O O . ALA A 1 338 ? -28.117 -0.715 44.739 1.00 88.00 338 ALA A O 1
ATOM 2547 N N . ASP A 1 339 ? -26.002 -0.222 44.159 1.00 87.44 339 ASP A N 1
ATOM 2548 C CA . ASP A 1 339 ? -25.520 0.025 45.521 1.00 87.44 339 ASP A CA 1
ATOM 2549 C C . ASP A 1 339 ? -26.199 1.250 46.149 1.00 87.44 339 ASP A C 1
ATOM 2551 O O . ASP A 1 339 ? -26.602 1.207 47.316 1.00 87.44 339 ASP A O 1
ATOM 2555 N N . PHE A 1 340 ? -26.382 2.326 45.377 1.00 83.94 340 PHE A N 1
ATOM 2556 C CA . PHE A 1 340 ? -27.129 3.511 45.799 1.00 83.94 340 PHE A CA 1
ATOM 2557 C C . PHE A 1 340 ? -28.577 3.156 46.163 1.00 83.94 340 PHE A C 1
ATOM 2559 O O . PHE A 1 340 ? -29.037 3.480 47.262 1.00 83.94 340 PHE A O 1
ATOM 2566 N N . GLU A 1 341 ? -29.284 2.445 45.280 1.00 84.31 341 GLU A N 1
ATOM 2567 C CA . GLU A 1 341 ? -30.666 2.006 45.499 1.00 84.31 341 GLU A CA 1
ATOM 2568 C C . GLU A 1 341 ? -30.773 1.097 46.729 1.00 84.31 341 GLU A C 1
ATOM 2570 O O . GLU A 1 341 ? -31.638 1.300 47.587 1.00 84.31 341 GLU A O 1
ATOM 2575 N N . GLN A 1 342 ? -29.865 0.127 46.871 1.00 86.44 342 GLN A N 1
ATOM 2576 C CA . GLN A 1 342 ? -29.848 -0.793 48.005 1.00 86.44 342 GLN A CA 1
ATOM 2577 C C . GLN A 1 342 ? -29.555 -0.068 49.324 1.00 86.44 342 GLN A C 1
ATOM 2579 O O . GLN A 1 342 ? -30.152 -0.396 50.358 1.00 86.44 342 GLN A O 1
ATOM 2584 N N . ARG A 1 343 ? -28.662 0.926 49.307 1.00 83.12 343 ARG A N 1
ATOM 2585 C CA . ARG A 1 343 ? -28.347 1.749 50.477 1.00 83.12 343 ARG A CA 1
ATOM 2586 C C . ARG A 1 343 ? -29.528 2.623 50.873 1.00 83.12 343 ARG A C 1
ATOM 2588 O O . ARG A 1 343 ? -29.883 2.630 52.049 1.00 83.12 343 ARG A O 1
ATOM 2595 N N . TYR A 1 344 ? -30.189 3.271 49.917 1.00 80.25 344 TYR A N 1
ATOM 2596 C CA . TYR A 1 344 ? -31.410 4.037 50.167 1.00 80.25 344 TYR A CA 1
ATOM 2597 C C . TYR A 1 344 ? -32.529 3.151 50.735 1.00 80.25 344 TYR A C 1
ATOM 2599 O O . TYR A 1 344 ? -33.119 3.473 51.768 1.00 80.25 344 TYR A O 1
ATOM 2607 N N . LEU A 1 345 ? -32.758 1.975 50.140 1.00 81.50 345 LEU A N 1
ATOM 2608 C CA . LEU A 1 345 ? -33.705 0.983 50.653 1.00 81.50 345 LEU A CA 1
ATOM 2609 C C . LEU A 1 345 ? -33.390 0.613 52.105 1.00 81.50 345 LEU A C 1
ATOM 2611 O O . LEU A 1 345 ? -34.258 0.703 52.972 1.00 81.50 345 LEU A O 1
ATOM 2615 N N . ARG A 1 346 ? -32.149 0.217 52.393 1.00 81.38 346 ARG A N 1
ATOM 2616 C CA . ARG A 1 346 ? -31.736 -0.272 53.713 1.00 81.38 346 ARG A CA 1
ATOM 2617 C C . ARG A 1 346 ? -31.722 0.819 54.782 1.00 81.38 346 ARG A C 1
ATOM 2619 O O . ARG A 1 346 ? -32.147 0.566 55.908 1.00 81.38 346 ARG A O 1
ATOM 2626 N N . GLU A 1 347 ? -31.173 1.986 54.460 1.00 80.00 347 GLU A N 1
ATOM 2627 C CA . GLU A 1 347 ? -30.913 3.056 55.425 1.00 80.00 347 GLU A CA 1
ATOM 2628 C C . GLU A 1 347 ? -32.092 4.007 55.599 1.00 80.00 347 GLU A C 1
ATOM 2630 O O . GLU A 1 347 ? -32.217 4.568 56.684 1.00 80.00 347 GLU A O 1
ATOM 2635 N N . TYR A 1 348 ? -32.956 4.172 54.593 1.00 73.69 348 TYR A N 1
ATOM 2636 C CA . TYR A 1 348 ? -34.124 5.051 54.660 1.00 73.69 348 TYR A CA 1
ATOM 2637 C C . TYR A 1 348 ? -35.431 4.252 54.695 1.00 73.69 348 TYR A C 1
ATOM 2639 O O . TYR A 1 348 ? -36.085 4.204 55.733 1.00 73.69 348 TYR A O 1
ATOM 2647 N N . LEU A 1 349 ? -35.771 3.522 53.627 1.00 72.06 349 LEU A N 1
ATOM 2648 C CA . LEU A 1 349 ? -37.081 2.857 53.509 1.00 72.06 349 LEU A CA 1
ATOM 2649 C C . LEU A 1 349 ? -37.304 1.723 54.524 1.00 72.06 349 LEU A C 1
ATOM 2651 O O . LEU A 1 349 ? -38.435 1.461 54.921 1.00 72.06 349 LEU A O 1
ATOM 2655 N N . THR A 1 350 ? -36.240 1.034 54.947 1.00 69.00 350 THR A N 1
ATOM 2656 C CA . THR A 1 350 ? -36.329 -0.054 55.940 1.00 69.00 350 THR A CA 1
ATOM 2657 C C . THR A 1 350 ? -36.170 0.455 57.378 1.00 69.00 350 THR A C 1
ATOM 2659 O O . THR A 1 350 ? -36.536 -0.249 58.321 1.00 69.00 350 THR A O 1
ATOM 2662 N N . SER A 1 351 ? -35.592 1.648 57.569 1.00 61.25 351 SER A N 1
ATOM 2663 C CA . SER A 1 351 ? -35.363 2.247 58.892 1.00 61.25 351 SER A CA 1
ATOM 2664 C C . SER A 1 351 ? -36.490 3.198 59.306 1.00 61.25 351 SER A C 1
ATOM 2666 O O . SER A 1 351 ? -36.786 3.319 60.500 1.00 61.25 351 SER A O 1
ATOM 2668 N N . GLU A 1 352 ? -37.183 3.809 58.342 1.00 53.19 352 GLU A N 1
ATOM 2669 C CA . GLU A 1 352 ? -38.457 4.463 58.581 1.00 53.19 352 GLU A CA 1
ATOM 2670 C C . GLU A 1 352 ? -39.517 3.397 58.880 1.00 53.19 352 GLU A C 1
ATOM 2672 O O . GLU A 1 352 ? -40.193 2.859 58.006 1.00 53.19 352 GLU A O 1
ATOM 2677 N N . LYS A 1 353 ? -39.752 3.144 60.173 1.00 53.34 353 LYS A N 1
ATOM 2678 C CA . LYS A 1 353 ? -41.137 2.911 60.593 1.00 53.34 353 LYS A CA 1
ATOM 2679 C C . LYS A 1 353 ? -41.907 4.120 60.079 1.00 53.34 353 LYS A C 1
ATOM 2681 O O . LYS A 1 353 ? -41.571 5.231 60.489 1.00 53.34 353 LYS A O 1
ATOM 2686 N N . PHE A 1 354 ? -42.875 3.931 59.184 1.00 52.78 354 PHE A N 1
ATOM 2687 C CA . PHE A 1 354 ? -43.793 4.985 58.758 1.00 52.78 354 PHE A CA 1
ATOM 2688 C C . PHE A 1 354 ? -44.499 5.537 60.002 1.00 52.78 354 PHE A C 1
ATOM 2690 O O . PHE A 1 354 ? -45.592 5.099 60.353 1.00 52.78 354 PHE A O 1
ATOM 2697 N N . ARG A 1 355 ? -43.867 6.489 60.700 1.00 50.72 355 ARG A N 1
ATOM 2698 C CA . ARG A 1 355 ? -44.377 7.053 61.952 1.00 50.72 355 ARG A CA 1
ATOM 2699 C C . ARG A 1 355 ? -45.743 7.672 61.712 1.00 50.72 355 ARG A C 1
ATOM 2701 O O . ARG A 1 355 ? -46.618 7.478 62.532 1.00 50.72 355 ARG A O 1
ATOM 2708 N N . GLY A 1 356 ? -45.972 8.275 60.544 1.00 52.12 356 GLY A N 1
ATOM 2709 C CA . GLY A 1 356 ? -47.293 8.768 60.152 1.00 52.12 356 GLY A CA 1
ATOM 2710 C C . GLY A 1 356 ? -48.359 7.673 60.021 1.00 52.12 356 GLY A C 1
ATOM 2711 O O . GLY A 1 356 ? -49.514 7.926 60.343 1.00 52.12 356 GLY A O 1
ATOM 2712 N N . PHE A 1 357 ? -47.995 6.455 59.606 1.00 55.12 357 PHE A N 1
ATOM 2713 C CA . PHE A 1 357 ? -48.922 5.321 59.541 1.00 55.12 357 PHE A CA 1
ATOM 2714 C C . PHE A 1 357 ? -49.162 4.717 60.927 1.00 55.12 357 PHE A C 1
ATOM 2716 O O . PHE A 1 357 ? -50.309 4.474 61.287 1.00 55.12 357 PHE A O 1
ATOM 2723 N N . ASP A 1 358 ? -48.110 4.545 61.730 1.00 53.50 358 ASP A N 1
ATOM 2724 C CA . ASP A 1 358 ? -48.219 4.059 63.110 1.00 53.50 358 ASP A CA 1
ATOM 2725 C C . ASP A 1 358 ? -48.988 5.044 64.001 1.00 53.50 358 ASP A C 1
ATOM 2727 O O . ASP A 1 358 ? -49.804 4.626 64.813 1.00 53.50 358 ASP A O 1
ATOM 2731 N N . GLU A 1 359 ? -48.791 6.348 63.821 1.00 56.88 359 GLU A N 1
ATOM 2732 C CA . GLU A 1 359 ? -49.461 7.424 64.556 1.00 56.88 359 GLU A CA 1
ATOM 2733 C C . GLU A 1 359 ? -50.903 7.626 64.065 1.00 56.88 359 GLU A C 1
ATOM 2735 O O . GLU A 1 359 ? -51.801 7.849 64.877 1.00 56.88 359 GLU A O 1
ATOM 2740 N N . ALA A 1 360 ? -51.173 7.439 62.765 1.00 57.97 360 ALA A N 1
ATOM 2741 C CA . ALA A 1 360 ? -52.536 7.358 62.238 1.00 57.97 360 ALA A CA 1
ATOM 2742 C C . ALA A 1 360 ? -53.271 6.108 62.739 1.00 57.97 360 ALA A C 1
ATOM 2744 O O . ALA A 1 360 ? -54.439 6.205 63.100 1.00 57.97 360 ALA A O 1
ATOM 2745 N N . LEU A 1 361 ? -52.601 4.955 62.821 1.00 58.75 361 LEU A N 1
ATOM 2746 C CA . LEU A 1 361 ? -53.144 3.712 63.373 1.00 58.75 361 LEU A CA 1
ATOM 2747 C C . LEU A 1 361 ? -53.372 3.827 64.887 1.00 58.75 361 LEU A C 1
ATOM 2749 O O . LEU A 1 361 ? -54.382 3.335 65.387 1.00 58.75 361 LEU A O 1
ATOM 2753 N N . HIS A 1 362 ? -52.478 4.509 65.610 1.00 57.88 362 HIS A N 1
ATOM 2754 C CA . HIS A 1 362 ? -52.638 4.798 67.036 1.00 57.88 362 HIS A CA 1
ATOM 2755 C C . HIS A 1 362 ? -53.824 5.731 67.277 1.00 57.88 362 HIS A C 1
ATOM 2757 O O . HIS A 1 362 ? -54.680 5.416 68.095 1.00 57.88 362 HIS A O 1
ATOM 2763 N N . ARG A 1 363 ? -53.954 6.810 66.494 1.00 60.69 363 ARG A N 1
ATOM 2764 C CA . ARG A 1 363 ? -55.123 7.706 66.541 1.00 60.69 363 ARG A CA 1
ATOM 2765 C C . ARG A 1 363 ? -56.417 7.006 66.133 1.00 60.69 363 ARG A C 1
ATOM 2767 O O . ARG A 1 363 ? -57.459 7.264 66.725 1.00 60.69 363 ARG A O 1
ATOM 2774 N N . LEU A 1 364 ? -56.368 6.105 65.147 1.00 58.12 364 LEU A N 1
ATOM 2775 C CA . LEU A 1 364 ? -57.508 5.273 64.752 1.00 58.12 364 LEU A CA 1
ATOM 2776 C C . LEU A 1 364 ? -57.920 4.340 65.901 1.00 58.12 364 LEU A C 1
ATOM 2778 O O . LEU A 1 364 ? -59.108 4.151 66.146 1.00 58.12 364 LEU A O 1
ATOM 2782 N N . MET A 1 365 ? -56.943 3.788 66.624 1.00 57.19 365 MET A N 1
ATOM 2783 C CA . MET A 1 365 ? -57.171 2.976 67.815 1.00 57.19 365 MET A CA 1
ATOM 2784 C C . MET A 1 365 ? -57.718 3.783 68.998 1.00 57.19 365 MET A C 1
ATOM 2786 O O . MET A 1 365 ? -58.655 3.310 69.632 1.00 57.19 365 MET A O 1
ATOM 2790 N N . GLU A 1 366 ? -57.217 4.992 69.257 1.00 60.47 366 GLU A N 1
ATOM 2791 C CA . GLU A 1 366 ? -57.761 5.902 70.280 1.00 60.47 366 GLU A CA 1
ATOM 2792 C C . GLU A 1 366 ? -59.209 6.314 69.959 1.00 60.47 366 GLU A C 1
ATOM 2794 O O . GLU A 1 366 ? -60.066 6.325 70.841 1.00 60.47 366 GLU A O 1
ATOM 2799 N N . LEU A 1 367 ? -59.524 6.573 68.684 1.00 56.19 367 LEU A N 1
ATOM 2800 C CA . LEU A 1 367 ? -60.891 6.851 68.218 1.00 56.19 367 LEU A CA 1
ATOM 2801 C C . LEU A 1 367 ? -61.832 5.641 68.366 1.00 56.19 367 LEU A C 1
ATOM 2803 O O . LEU A 1 367 ? -63.035 5.814 68.566 1.00 56.19 367 LEU A O 1
ATOM 2807 N N . LEU A 1 368 ? -61.294 4.421 68.295 1.00 52.34 368 LEU A N 1
ATOM 2808 C CA . LEU A 1 368 ? -62.013 3.163 68.535 1.00 52.34 368 LEU A CA 1
ATOM 2809 C C . LEU A 1 368 ? -62.168 2.821 70.032 1.00 52.34 368 LEU A C 1
ATOM 2811 O O . LEU A 1 368 ? -62.921 1.903 70.358 1.00 52.34 368 LEU A O 1
ATOM 2815 N N . GLU A 1 369 ? -61.504 3.545 70.941 1.00 48.31 369 GLU A N 1
ATOM 2816 C CA . GLU A 1 369 ? -61.548 3.338 72.400 1.00 48.31 369 GLU A CA 1
ATOM 2817 C C . GLU A 1 369 ? -62.561 4.235 73.140 1.00 48.31 369 GLU A C 1
ATOM 2819 O O . GLU A 1 369 ? -62.542 4.314 74.368 1.00 48.31 369 GLU A O 1
ATOM 2824 N N . LEU A 1 370 ? -63.514 4.859 72.435 1.00 52.59 370 LEU A N 1
ATOM 2825 C CA . LEU A 1 370 ? -64.623 5.582 73.072 1.00 52.59 370 LEU A CA 1
ATOM 2826 C C . LEU A 1 370 ? -65.435 4.656 74.011 1.00 52.59 370 LEU A C 1
ATOM 2828 O O . LEU A 1 370 ? -66.078 3.704 73.546 1.00 52.59 370 LEU A O 1
ATOM 2832 N N . PRO A 1 371 ? -65.485 4.936 75.330 1.00 44.62 371 PRO A N 1
ATOM 2833 C CA . PRO A 1 371 ? -66.279 4.162 76.271 1.00 44.62 371 PRO A CA 1
ATOM 2834 C C . PRO A 1 371 ? -67.748 4.554 76.101 1.00 44.62 371 PRO A C 1
ATOM 2836 O O . PRO A 1 371 ? -68.196 5.568 76.629 1.00 44.62 371 PRO A O 1
ATOM 2839 N N . GLY A 1 372 ? -68.519 3.771 75.343 1.00 52.28 372 GLY A N 1
ATOM 2840 C CA . GLY A 1 372 ? -69.965 4.014 75.266 1.00 52.28 372 GLY A CA 1
ATOM 2841 C C . GLY A 1 372 ? -70.741 3.440 74.087 1.00 52.28 372 GLY A C 1
ATOM 2842 O O . GLY A 1 372 ? -71.966 3.512 74.110 1.00 52.28 372 GLY A O 1
ATOM 2843 N N . LEU A 1 373 ? -70.107 2.835 73.080 1.00 45.06 373 LEU A N 1
ATOM 2844 C CA . LEU A 1 373 ? -70.838 2.260 71.944 1.00 45.06 373 LEU A CA 1
ATOM 2845 C C . LEU A 1 373 ? -71.019 0.742 72.083 1.00 45.06 373 LEU A C 1
ATOM 2847 O O . LEU A 1 373 ? -70.197 -0.052 71.645 1.00 45.06 373 LEU A O 1
ATOM 2851 N N . GLY A 1 374 ? -72.152 0.375 72.690 1.00 41.62 374 GLY A N 1
ATOM 2852 C CA . GLY A 1 374 ? -72.981 -0.773 72.306 1.00 41.62 374 GLY A CA 1
ATOM 2853 C C . GLY A 1 374 ? -72.392 -2.178 72.472 1.00 41.62 374 GLY A C 1
ATOM 2854 O O . GLY A 1 374 ? -71.545 -2.623 71.706 1.00 41.62 374 GLY A O 1
ATOM 2855 N N . LYS A 1 375 ? -72.985 -2.949 73.390 1.00 45.50 375 LYS A N 1
ATOM 2856 C CA . LYS A 1 375 ? -72.738 -4.368 73.731 1.00 45.50 375 LYS A CA 1
ATOM 2857 C C . LYS A 1 375 ? -72.833 -5.401 72.575 1.00 45.50 375 LYS A C 1
ATOM 2859 O O . LYS A 1 375 ? -72.919 -6.591 72.850 1.00 45.50 375 LYS A O 1
ATOM 2864 N N . PHE A 1 376 ? -72.781 -4.997 71.304 1.00 46.84 376 PHE A N 1
ATOM 2865 C CA . PHE A 1 376 ? -72.923 -5.873 70.132 1.00 46.84 376 PHE A CA 1
ATOM 2866 C C . PHE A 1 376 ? -71.666 -6.019 69.250 1.00 46.84 376 PHE A C 1
ATOM 2868 O O . PHE A 1 376 ? -71.669 -6.865 68.362 1.00 46.84 376 PHE A O 1
ATOM 2875 N N . LEU A 1 377 ? -70.563 -5.299 69.506 1.00 44.12 377 LEU A N 1
ATOM 2876 C CA . LEU A 1 377 ? -69.321 -5.421 68.709 1.00 44.12 377 LEU A CA 1
ATOM 2877 C C . LEU A 1 377 ? -68.189 -6.254 69.349 1.00 44.12 377 LEU A C 1
ATOM 2879 O O . LEU A 1 377 ? -67.134 -6.444 68.743 1.00 44.12 377 LEU A O 1
ATOM 2883 N N . SER A 1 378 ? -68.385 -6.793 70.556 1.00 42.25 378 SER A N 1
ATOM 2884 C CA . SER A 1 378 ? -67.295 -7.416 71.330 1.00 42.25 378 SER A CA 1
ATOM 2885 C C . SER A 1 378 ? -66.812 -8.771 70.779 1.00 42.25 378 SER A C 1
ATOM 2887 O O . SER A 1 378 ? -65.636 -9.093 70.937 1.00 42.25 378 SER A O 1
ATOM 2889 N N . GLY A 1 379 ? -67.666 -9.538 70.089 1.00 46.34 379 GLY A N 1
ATOM 2890 C CA . GLY A 1 379 ? -67.293 -10.851 69.538 1.00 46.34 379 GLY A CA 1
ATOM 2891 C C . GLY A 1 379 ? -66.437 -10.778 68.266 1.00 46.34 379 GLY A C 1
ATOM 2892 O O . GLY A 1 379 ? -65.476 -11.530 68.121 1.00 46.34 379 GLY A O 1
ATOM 2893 N N . ALA A 1 380 ? -66.734 -9.832 67.369 1.00 46.00 380 ALA A N 1
ATOM 2894 C CA . ALA A 1 380 ? -66.041 -9.700 66.083 1.00 46.00 380 ALA A CA 1
ATOM 2895 C C . ALA A 1 380 ? -64.643 -9.061 66.218 1.00 46.00 380 ALA A C 1
ATOM 2897 O O . ALA A 1 380 ? -63.707 -9.453 65.524 1.00 46.00 380 ALA A O 1
ATOM 2898 N N . LEU A 1 381 ? -64.462 -8.131 67.165 1.00 46.12 381 LEU A N 1
ATOM 2899 C CA . LEU A 1 381 ? -63.174 -7.465 67.409 1.00 46.12 381 LEU A CA 1
ATOM 2900 C C . LEU A 1 381 ? -62.171 -8.320 68.202 1.00 46.12 381 LEU A C 1
ATOM 2902 O O . LEU A 1 381 ? -60.968 -8.065 68.134 1.00 46.12 381 LEU A O 1
ATOM 2906 N N . TYR A 1 382 ? -62.623 -9.346 68.933 1.00 50.09 382 TYR A N 1
ATOM 2907 C CA . TYR A 1 382 ? -61.721 -10.252 69.656 1.00 50.09 382 TYR A CA 1
ATOM 2908 C C . TYR A 1 382 ? -60.996 -11.222 68.709 1.00 50.09 382 TYR A C 1
ATOM 2910 O O . TYR A 1 382 ? -59.790 -11.425 68.853 1.00 50.09 382 TYR A O 1
ATOM 2918 N N . ILE A 1 383 ? -61.708 -11.740 67.698 1.00 54.00 383 ILE A N 1
ATOM 2919 C CA . ILE A 1 383 ? -61.173 -12.648 66.666 1.00 54.00 383 ILE A CA 1
ATOM 2920 C C . ILE A 1 383 ? -60.172 -11.922 65.753 1.00 54.00 383 ILE A C 1
ATOM 2922 O O . ILE A 1 383 ? -59.158 -12.497 65.367 1.00 54.00 383 ILE A O 1
ATOM 2926 N N . LEU A 1 384 ? -60.390 -10.631 65.476 1.00 50.97 384 LEU A N 1
ATOM 2927 C CA . LEU A 1 384 ? -59.436 -9.814 64.718 1.00 50.97 384 LEU A CA 1
ATOM 2928 C C . LEU A 1 384 ? -58.162 -9.470 65.521 1.00 50.97 384 LEU A C 1
ATOM 2930 O O . LEU A 1 384 ? -57.091 -9.287 64.945 1.00 50.97 384 LEU A O 1
ATOM 2934 N N . ARG A 1 385 ? -58.253 -9.384 66.858 1.00 51.03 385 ARG A N 1
ATOM 2935 C CA . ARG A 1 385 ? -57.140 -8.979 67.745 1.00 51.03 385 ARG A CA 1
ATOM 2936 C C . ARG A 1 385 ? -56.147 -10.099 68.064 1.00 51.03 385 ARG A C 1
ATOM 2938 O O . ARG A 1 385 ? -54.998 -9.807 68.400 1.00 51.03 385 ARG A O 1
ATOM 2945 N N . THR A 1 386 ? -56.563 -11.360 67.997 1.00 51.53 386 THR A N 1
ATOM 2946 C CA . THR A 1 386 ? -55.731 -12.514 68.382 1.00 51.53 386 THR A CA 1
ATOM 2947 C C . THR A 1 386 ? -54.520 -12.741 67.464 1.00 51.53 386 THR A C 1
ATOM 2949 O O . THR A 1 386 ? -53.410 -12.836 67.994 1.00 51.53 386 THR A O 1
ATOM 2952 N N . PRO A 1 387 ? -54.656 -12.752 66.119 1.00 51.03 387 PRO A N 1
ATOM 2953 C CA . PRO A 1 387 ? -53.499 -12.910 65.234 1.00 51.03 387 PRO A CA 1
ATOM 2954 C C . PRO A 1 387 ? -52.533 -11.718 65.319 1.00 51.03 387 PRO A C 1
ATOM 2956 O O . PRO A 1 387 ? -51.323 -11.899 65.219 1.00 51.03 387 PRO A O 1
ATOM 2959 N N . TYR A 1 388 ? -53.041 -10.512 65.597 1.00 49.47 388 TYR A N 1
ATOM 2960 C CA . TYR A 1 388 ? -52.223 -9.300 65.711 1.00 49.47 388 TYR A CA 1
ATOM 2961 C C . TYR A 1 388 ? -51.370 -9.256 66.992 1.00 49.47 388 TYR A C 1
ATOM 2963 O O . TYR A 1 388 ? -50.218 -8.828 66.950 1.00 49.47 388 TYR A O 1
ATOM 2971 N N . ARG A 1 389 ? -51.888 -9.742 68.132 1.00 55.81 389 ARG A N 1
ATOM 2972 C CA . ARG A 1 389 ? -51.099 -9.862 69.377 1.00 55.81 389 ARG A CA 1
ATOM 2973 C C . ARG A 1 389 ? -49.958 -10.870 69.243 1.00 55.81 389 ARG A C 1
ATOM 2975 O O . ARG A 1 389 ? -48.845 -10.575 69.662 1.00 55.81 389 ARG A O 1
ATOM 2982 N N . LEU A 1 390 ? -50.218 -12.003 68.592 1.00 55.53 390 LEU A N 1
ATOM 2983 C CA . LEU A 1 390 ? -49.193 -13.006 68.294 1.00 55.53 390 LEU A CA 1
ATOM 2984 C C . LEU A 1 390 ? -48.117 -12.459 67.342 1.00 55.53 390 LEU A C 1
ATOM 2986 O O . LEU A 1 390 ? -46.935 -12.706 67.564 1.00 55.53 390 LEU A O 1
ATOM 2990 N N . LEU A 1 391 ? -48.496 -11.655 66.340 1.00 53.59 391 LEU A N 1
ATOM 2991 C CA . LEU A 1 391 ? -47.535 -10.975 65.460 1.00 53.59 391 LEU A CA 1
ATOM 2992 C C . LEU A 1 391 ? -46.689 -9.934 66.213 1.00 53.59 391 LEU A C 1
ATOM 2994 O O . LEU A 1 391 ? -45.477 -9.863 66.016 1.00 53.59 391 LEU A O 1
ATOM 2998 N N . LYS A 1 392 ? -47.311 -9.147 67.103 1.00 49.25 392 LYS A N 1
ATOM 2999 C CA . LYS A 1 392 ? -46.632 -8.127 67.918 1.00 49.25 392 LYS A CA 1
ATOM 3000 C C . LYS A 1 392 ? -45.564 -8.740 68.828 1.00 49.25 392 LYS A C 1
ATOM 3002 O O . LYS A 1 392 ? -44.471 -8.187 68.922 1.00 49.25 392 LYS A O 1
ATOM 3007 N N . ASP A 1 393 ? -45.847 -9.886 69.443 1.00 50.00 393 ASP A N 1
ATOM 3008 C CA . ASP A 1 393 ? -44.907 -10.565 70.346 1.00 50.00 393 ASP A CA 1
ATOM 3009 C C . ASP A 1 393 ? -43.741 -11.244 69.601 1.00 50.00 393 ASP A C 1
ATOM 3011 O O . ASP A 1 393 ? -42.646 -11.383 70.154 1.00 50.00 393 ASP A O 1
ATOM 3015 N N . VAL A 1 394 ? -43.937 -11.613 68.329 1.00 53.41 394 VAL A N 1
ATOM 3016 C CA . VAL A 1 394 ? -42.867 -12.113 67.445 1.00 53.41 394 VAL A CA 1
ATOM 3017 C C . VAL A 1 394 ? -41.978 -10.967 66.953 1.00 53.41 394 VAL A C 1
ATOM 3019 O O . VAL A 1 394 ? -40.756 -11.096 66.969 1.00 53.41 394 VAL A O 1
ATOM 3022 N N . VAL A 1 395 ? -42.561 -9.816 66.604 1.00 49.09 395 VAL A N 1
ATOM 3023 C CA . VAL A 1 395 ? -41.817 -8.625 66.150 1.00 49.09 395 VAL A CA 1
ATOM 3024 C C . VAL A 1 395 ? -41.056 -7.951 67.302 1.00 49.09 395 VAL A C 1
ATOM 3026 O O . VAL A 1 395 ? -39.922 -7.506 67.110 1.00 49.09 395 VAL A O 1
ATOM 3029 N N . ALA A 1 396 ? -41.615 -7.939 68.518 1.00 46.31 396 ALA A N 1
ATOM 3030 C CA . ALA A 1 396 ? -40.978 -7.364 69.708 1.00 46.31 396 ALA A CA 1
ATOM 3031 C C . ALA A 1 396 ? -39.735 -8.141 70.191 1.00 46.31 396 ALA A C 1
ATOM 3033 O O . ALA A 1 396 ? -38.890 -7.570 70.879 1.00 46.31 396 ALA A O 1
ATOM 3034 N N . LYS A 1 397 ? -39.578 -9.419 69.811 1.00 43.69 397 LYS A N 1
ATOM 3035 C CA . LYS A 1 397 ? -38.399 -10.239 70.159 1.00 43.69 397 LYS A CA 1
ATOM 3036 C C . LYS A 1 397 ? -37.193 -10.050 69.229 1.00 43.69 397 LYS A C 1
ATOM 3038 O O . LYS A 1 397 ? -36.110 -10.530 69.547 1.00 43.69 397 LYS A O 1
ATOM 3043 N N . THR A 1 398 ? -37.337 -9.298 68.141 1.00 43.97 398 THR A N 1
ATOM 3044 C CA . THR A 1 398 ? -36.251 -8.917 67.212 1.00 43.97 398 THR A CA 1
ATOM 3045 C C . THR A 1 398 ? -35.848 -7.450 67.381 1.00 43.97 398 THR A C 1
ATOM 3047 O O . THR A 1 398 ? -35.672 -6.717 66.409 1.00 43.97 398 THR A O 1
ATOM 3050 N N . GLY A 1 399 ? -35.711 -7.000 68.632 1.00 40.62 399 GLY A N 1
ATOM 3051 C CA . GLY A 1 399 ? -35.248 -5.653 68.965 1.00 40.62 399 GLY A CA 1
ATOM 3052 C C . GLY A 1 399 ? -33.818 -5.402 68.481 1.00 40.62 399 GLY A C 1
ATOM 3053 O O . GLY A 1 399 ? -32.857 -5.688 69.190 1.00 40.62 399 GLY A O 1
ATOM 3054 N N . ARG A 1 400 ? -33.672 -4.858 67.269 1.00 44.41 400 ARG A N 1
ATOM 3055 C CA . ARG A 1 400 ? -32.462 -4.137 66.855 1.00 44.41 400 ARG A CA 1
ATOM 3056 C C . ARG A 1 400 ? -32.505 -2.727 67.462 1.00 44.41 400 ARG A C 1
ATOM 3058 O O . ARG A 1 400 ? -33.593 -2.163 67.562 1.00 44.41 400 ARG A O 1
ATOM 3065 N N . PRO A 1 401 ? -31.358 -2.171 67.889 1.00 41.47 401 PRO A N 1
ATOM 3066 C CA . PRO A 1 401 ? -31.311 -0.897 68.600 1.00 41.47 401 PRO A CA 1
ATOM 3067 C C . PRO A 1 401 ? -31.924 0.236 67.768 1.00 41.47 401 PRO A C 1
ATOM 3069 O O . PRO A 1 401 ? -31.653 0.351 66.571 1.00 41.47 401 PRO A O 1
ATOM 3072 N N . GLU A 1 402 ? -32.744 1.067 68.420 1.00 43.56 402 GLU A N 1
ATOM 3073 C CA . GLU A 1 402 ? -33.345 2.264 67.832 1.00 43.56 402 GLU A CA 1
ATOM 3074 C C . GLU A 1 402 ? -32.242 3.222 67.381 1.00 43.56 402 GLU A C 1
ATOM 3076 O O . GLU A 1 402 ? -31.584 3.883 68.183 1.00 43.56 402 GLU A O 1
ATOM 3081 N N . THR A 1 403 ? -32.004 3.262 66.075 1.00 46.44 403 THR A N 1
ATOM 3082 C CA . THR A 1 403 ? -31.114 4.241 65.459 1.00 46.44 403 THR A CA 1
ATOM 3083 C C . THR A 1 403 ? -31.967 5.450 65.067 1.00 46.44 403 THR A C 1
ATOM 3085 O O . THR A 1 403 ? -33.021 5.264 64.456 1.00 46.44 403 THR A O 1
ATOM 3088 N N . PRO A 1 404 ? -31.587 6.685 65.440 1.00 52.62 404 PRO A N 1
ATOM 3089 C CA . PRO A 1 404 ? -32.360 7.874 65.090 1.00 52.62 404 PRO A CA 1
ATOM 3090 C C . PRO A 1 404 ? -32.454 8.011 63.565 1.00 52.62 404 PRO A C 1
ATOM 3092 O O . PRO A 1 404 ? -31.445 7.853 62.873 1.00 52.62 404 PRO A O 1
ATOM 3095 N N . SER A 1 405 ? -33.655 8.299 63.046 1.00 54.16 405 SER A N 1
ATOM 3096 C CA . SER A 1 405 ? -33.888 8.456 61.605 1.00 54.16 405 SER A CA 1
ATOM 3097 C C . SER A 1 405 ? -33.006 9.583 61.074 1.00 54.16 405 SER A C 1
ATOM 3099 O O . SER A 1 405 ? -33.149 10.744 61.472 1.00 54.16 405 SER A O 1
ATOM 3101 N N . ARG A 1 406 ? -32.061 9.245 60.199 1.00 59.16 406 ARG A N 1
ATOM 3102 C CA . ARG A 1 406 ? -31.272 10.256 59.496 1.00 59.16 406 ARG A CA 1
ATOM 3103 C C . ARG A 1 406 ? -32.190 10.963 58.489 1.00 59.16 406 ARG A C 1
ATOM 3105 O O . ARG A 1 406 ? -33.026 10.296 57.888 1.00 59.16 406 ARG A O 1
ATOM 3112 N N . PRO A 1 407 ? -32.059 12.288 58.299 1.00 74.00 407 PRO A N 1
ATOM 3113 C CA . PRO A 1 407 ? -32.832 12.986 57.281 1.00 74.00 407 PRO A CA 1
ATOM 3114 C C . PRO A 1 407 ? -32.507 12.403 55.903 1.00 74.00 407 PRO A C 1
ATOM 3116 O O . PRO A 1 407 ? -31.330 12.244 55.579 1.00 74.00 407 PRO A O 1
ATOM 3119 N N . GLU A 1 408 ? -33.541 12.112 55.109 1.00 76.50 408 GLU A N 1
ATOM 3120 C CA . GLU A 1 408 ? -33.451 11.498 53.774 1.00 76.50 408 GLU A CA 1
ATOM 3121 C C . GLU A 1 408 ? -32.374 12.157 52.906 1.00 76.50 408 GLU A C 1
ATOM 3123 O O . GLU A 1 408 ? -31.520 11.489 52.330 1.00 76.50 408 GLU A O 1
ATOM 3128 N N . GLN A 1 409 ? -32.350 13.492 52.914 1.00 76.50 409 GLN A N 1
ATOM 3129 C CA . GLN A 1 409 ? -31.393 14.298 52.166 1.00 76.50 409 GLN A CA 1
ATOM 3130 C C . GLN A 1 409 ? -29.931 13.969 52.505 1.00 76.50 409 GLN A C 1
ATOM 3132 O O . GLN A 1 409 ? -29.082 13.995 51.622 1.00 76.50 409 GLN A O 1
ATOM 3137 N N . ARG A 1 410 ? -29.616 13.628 53.763 1.00 80.81 410 ARG A N 1
ATOM 3138 C CA . ARG A 1 410 ? -28.257 13.205 54.139 1.00 80.81 410 ARG A CA 1
ATOM 3139 C C . ARG A 1 410 ? -27.931 11.813 53.616 1.00 80.81 410 ARG A C 1
ATOM 3141 O O . ARG A 1 410 ? -26.821 11.610 53.161 1.00 80.81 410 ARG A O 1
ATOM 3148 N N . ILE A 1 411 ? -28.880 10.878 53.654 1.00 79.31 411 ILE A N 1
ATOM 3149 C CA . ILE A 1 411 ? -28.667 9.515 53.139 1.00 79.31 411 ILE A CA 1
ATOM 3150 C C . ILE A 1 411 ? -28.446 9.557 51.624 1.00 79.31 411 ILE A C 1
ATOM 3152 O O . ILE A 1 411 ? -27.522 8.923 51.125 1.00 79.31 411 ILE A O 1
ATOM 3156 N N . LEU A 1 412 ? -29.261 10.338 50.908 1.00 79.31 412 LEU A N 1
ATOM 3157 C CA . LEU A 1 412 ? -29.121 10.541 49.467 1.00 79.31 412 LEU A CA 1
ATOM 3158 C C . LEU A 1 412 ? -27.777 11.188 49.117 1.00 79.31 412 LEU A C 1
ATOM 3160 O O . LEU A 1 412 ? -27.093 10.687 48.231 1.00 79.31 412 LEU A O 1
ATOM 3164 N N . ASN A 1 413 ? -27.373 12.246 49.828 1.00 82.75 413 ASN A N 1
ATOM 3165 C CA . ASN A 1 413 ? -26.079 12.894 49.600 1.00 82.75 413 ASN A CA 1
ATOM 3166 C C . ASN A 1 413 ? -24.909 11.950 49.911 1.00 82.75 413 ASN A C 1
ATOM 3168 O O . ASN A 1 413 ? -24.046 11.774 49.064 1.00 82.75 413 ASN A O 1
ATOM 3172 N N . ASP A 1 414 ? -24.916 11.272 51.063 1.00 84.38 414 ASP A N 1
ATOM 3173 C CA . ASP A 1 414 ? -23.845 10.344 51.449 1.00 84.38 414 ASP A CA 1
ATOM 3174 C C . ASP A 1 414 ? -23.719 9.178 50.448 1.00 84.38 414 ASP A C 1
ATOM 3176 O O . ASP A 1 414 ? -22.613 8.718 50.151 1.00 84.38 414 ASP A O 1
ATOM 3180 N N . ALA A 1 415 ? -24.846 8.664 49.942 1.00 80.44 415 ALA A N 1
ATOM 3181 C CA . ALA A 1 415 ? -24.869 7.599 48.944 1.00 80.44 415 ALA A CA 1
ATOM 3182 C C . ALA A 1 415 ? -24.397 8.094 47.568 1.00 80.44 415 ALA A C 1
ATOM 3184 O O . ALA A 1 415 ? -23.643 7.386 46.902 1.00 80.44 415 ALA A O 1
ATOM 3185 N N . LEU A 1 416 ? -24.792 9.307 47.169 1.00 81.06 416 LEU A N 1
ATOM 3186 C CA . LEU A 1 416 ? -24.353 9.937 45.926 1.00 81.06 416 LEU A CA 1
ATOM 3187 C C . LEU A 1 416 ? -22.850 10.240 45.953 1.00 81.06 416 LEU A C 1
ATOM 3189 O O . LEU A 1 416 ? -22.153 9.883 45.010 1.00 81.06 416 LEU A O 1
ATOM 3193 N N . ASP A 1 417 ? -22.346 10.825 47.039 1.00 85.88 417 ASP A N 1
ATOM 3194 C CA . ASP A 1 417 ? -20.921 11.118 47.225 1.00 85.88 417 ASP A CA 1
ATOM 3195 C C . ASP A 1 417 ? -20.096 9.827 47.173 1.00 85.88 417 ASP A C 1
ATOM 3197 O O . ASP A 1 417 ? -19.102 9.750 46.455 1.00 85.88 417 ASP A O 1
ATOM 3201 N N . SER A 1 418 ? -20.567 8.764 47.838 1.00 85.19 418 SER A N 1
ATOM 3202 C CA . SER A 1 418 ? -19.911 7.448 47.793 1.00 85.19 418 SER A CA 1
ATOM 3203 C C . SER A 1 418 ? -19.870 6.863 46.376 1.00 85.19 418 SER A C 1
ATOM 3205 O O . SER A 1 418 ? -18.878 6.243 45.991 1.00 85.19 418 SER A O 1
ATOM 3207 N N . TRP A 1 419 ? -20.939 7.046 45.593 1.00 86.06 419 TRP A N 1
ATOM 3208 C CA . TRP A 1 419 ? -20.985 6.592 44.204 1.00 86.06 419 TRP A CA 1
ATOM 3209 C C . TRP A 1 419 ? -20.037 7.408 43.318 1.00 86.06 419 TRP A C 1
ATOM 3211 O O . TRP A 1 419 ? -19.259 6.830 42.562 1.00 86.06 419 TRP A O 1
ATOM 3221 N N . ILE A 1 420 ? -20.037 8.737 43.447 1.00 84.44 420 ILE A N 1
ATOM 3222 C CA . ILE A 1 420 ? -19.121 9.622 42.713 1.00 84.44 420 ILE A CA 1
ATOM 3223 C C . ILE A 1 420 ? -17.661 9.285 43.040 1.00 84.44 420 ILE A C 1
ATOM 3225 O O . ILE A 1 420 ? -16.836 9.211 42.129 1.00 84.44 420 ILE A O 1
ATOM 3229 N N . ASP A 1 421 ? -17.340 9.033 44.308 1.00 85.81 421 ASP A N 1
ATOM 3230 C CA . ASP A 1 421 ? -15.991 8.653 44.733 1.00 85.81 421 ASP A CA 1
ATOM 3231 C C . ASP A 1 421 ? -15.556 7.306 44.144 1.00 85.81 421 ASP A C 1
ATOM 3233 O O . ASP A 1 421 ? -14.414 7.172 43.697 1.00 85.81 421 ASP A O 1
ATOM 3237 N N . LEU A 1 422 ? -16.461 6.320 44.076 1.00 86.38 422 LEU A N 1
ATOM 3238 C CA . LEU A 1 422 ? -16.201 5.046 43.400 1.00 86.38 422 LEU A CA 1
ATOM 3239 C C . LEU A 1 422 ? -15.892 5.262 41.912 1.00 86.38 422 LEU A C 1
ATOM 3241 O O . LEU A 1 422 ? -14.896 4.742 41.413 1.00 86.38 422 LEU A O 1
ATOM 3245 N N . LEU A 1 423 ? -16.713 6.060 41.221 1.00 85.44 423 LEU A N 1
ATOM 3246 C CA . LEU A 1 423 ? -16.528 6.359 39.800 1.00 85.44 423 LEU A CA 1
ATOM 3247 C C . LEU A 1 423 ? -15.200 7.077 39.539 1.00 85.44 423 LEU A C 1
ATOM 3249 O O . LEU A 1 423 ? -14.481 6.708 38.614 1.00 85.44 423 LEU A O 1
ATOM 3253 N N . ARG A 1 424 ? -14.843 8.061 40.372 1.00 85.00 424 ARG A N 1
ATOM 3254 C CA . ARG A 1 424 ? -13.558 8.773 40.281 1.00 85.00 424 ARG A CA 1
ATOM 3255 C C . ARG A 1 424 ? -12.374 7.855 40.531 1.00 85.00 424 ARG A C 1
ATOM 3257 O O . ARG A 1 424 ? -11.370 7.959 39.833 1.00 85.00 424 ARG A O 1
ATOM 3264 N N . LYS A 1 425 ? -12.482 6.960 41.513 1.00 87.38 425 LYS A N 1
ATOM 3265 C CA . LYS A 1 425 ? -11.425 6.001 41.833 1.00 87.38 425 LYS A CA 1
ATOM 3266 C C . LYS A 1 425 ? -11.174 5.037 40.674 1.00 87.38 425 LYS A C 1
ATOM 3268 O O . LYS A 1 425 ? -10.020 4.848 40.302 1.00 87.38 425 LYS A O 1
ATOM 3273 N N . GLU A 1 426 ? -12.232 4.469 40.100 1.00 87.62 426 GLU A N 1
ATOM 3274 C CA . GLU A 1 426 ? -12.123 3.594 38.926 1.00 87.62 426 GLU A CA 1
ATOM 3275 C C . GLU A 1 426 ? -11.581 4.354 37.708 1.00 87.62 426 GLU A C 1
ATOM 3277 O O . GLU A 1 426 ? -10.676 3.873 37.027 1.00 87.62 426 GLU A O 1
ATOM 3282 N N . ALA A 1 427 ? -12.046 5.587 37.480 1.00 86.31 427 ALA A N 1
ATOM 3283 C CA . ALA A 1 427 ? -11.530 6.422 36.401 1.00 86.31 427 ALA A CA 1
ATOM 3284 C C . ALA A 1 427 ? -10.033 6.715 36.550 1.00 86.31 427 ALA A C 1
ATOM 3286 O O . ALA A 1 427 ? -9.288 6.493 35.601 1.00 86.31 427 ALA A O 1
ATOM 3287 N N . ALA A 1 428 ? -9.572 7.118 37.736 1.00 86.19 428 ALA A N 1
ATOM 3288 C CA . ALA A 1 428 ? -8.155 7.373 38.001 1.00 86.19 428 ALA A CA 1
ATOM 3289 C C . ALA A 1 428 ? -7.292 6.104 37.880 1.00 86.19 428 ALA A C 1
ATOM 3291 O O . ALA A 1 428 ? -6.163 6.156 37.393 1.00 86.19 428 ALA A O 1
ATOM 3292 N N . GLN A 1 429 ? -7.820 4.946 38.291 1.00 87.62 429 GLN A N 1
ATOM 3293 C CA . GLN A 1 429 ? -7.117 3.667 38.181 1.00 87.62 429 GLN A CA 1
ATOM 3294 C C . GLN A 1 429 ? -6.869 3.275 36.717 1.00 87.62 429 GLN A C 1
ATOM 3296 O O . GLN A 1 429 ? -5.789 2.785 36.389 1.00 87.62 429 GLN A O 1
ATOM 3301 N N . HIS A 1 430 ? -7.836 3.543 35.837 1.00 85.94 430 HIS A N 1
ATOM 3302 C CA . HIS A 1 430 ? -7.785 3.164 34.425 1.00 85.94 430 HIS A CA 1
ATOM 3303 C C . HIS A 1 430 ? -7.425 4.323 33.473 1.00 85.94 430 HIS A C 1
ATOM 3305 O O . HIS A 1 430 ? -7.327 4.123 32.260 1.00 85.94 430 HIS A O 1
ATOM 3311 N N . ALA A 1 431 ? -7.169 5.529 33.991 1.00 80.00 431 ALA A N 1
ATOM 3312 C CA . ALA A 1 431 ? -6.887 6.728 33.196 1.00 80.00 431 ALA A CA 1
ATOM 3313 C C . ALA A 1 431 ? -5.656 6.589 32.292 1.00 80.00 431 ALA A C 1
ATOM 3315 O O . ALA A 1 431 ? -5.636 7.101 31.173 1.00 80.00 431 ALA A O 1
ATOM 3316 N N . SER A 1 432 ? -4.639 5.856 32.753 1.00 78.00 432 SER A N 1
ATOM 3317 C CA . SER A 1 432 ? -3.430 5.592 31.961 1.00 78.00 432 SER A CA 1
ATOM 3318 C C . SER A 1 432 ? -3.627 4.526 30.876 1.00 78.00 432 SER A C 1
ATOM 3320 O O . SER A 1 432 ? -2.811 4.434 29.960 1.00 78.00 432 SER A O 1
ATOM 3322 N N . GLU A 1 433 ? -4.707 3.745 30.950 1.00 78.62 433 GLU A N 1
ATOM 3323 C CA . GLU A 1 433 ? -4.980 2.637 30.033 1.00 78.62 433 GLU A CA 1
ATOM 3324 C C . GLU A 1 433 ? -5.784 3.076 28.806 1.00 78.62 433 GLU A C 1
ATOM 3326 O O . GLU A 1 433 ? -5.586 2.533 27.720 1.00 78.62 433 GLU A O 1
ATOM 3331 N N . HIS A 1 434 ? -6.693 4.049 28.952 1.00 79.81 434 HIS A N 1
ATOM 3332 C CA . HIS A 1 434 ? -7.543 4.487 27.847 1.00 79.81 434 HIS A CA 1
ATOM 3333 C C . HIS A 1 434 ? -8.013 5.942 27.977 1.00 79.81 434 HIS A C 1
ATOM 3335 O O . HIS A 1 434 ? -8.411 6.396 29.048 1.00 79.81 434 HIS A O 1
ATOM 3341 N N . GLY A 1 435 ? -8.084 6.653 26.845 1.00 78.69 435 GLY A N 1
ATOM 3342 C CA . GLY A 1 435 ? -8.477 8.068 26.804 1.00 78.69 435 GLY A CA 1
ATOM 3343 C C . GLY A 1 435 ? -9.895 8.354 27.313 1.00 78.69 435 GLY A C 1
ATOM 3344 O O . GLY A 1 435 ? -10.155 9.444 27.809 1.00 78.69 435 GLY A O 1
ATOM 3345 N N . LEU A 1 436 ? -10.805 7.374 27.243 1.00 80.25 436 LEU A N 1
ATOM 3346 C CA . LEU A 1 436 ? -12.144 7.485 27.841 1.00 80.25 436 LEU A CA 1
ATOM 3347 C C . LEU A 1 436 ? -12.070 7.645 29.365 1.00 80.25 436 LEU A C 1
ATOM 3349 O O . LEU A 1 436 ? -12.739 8.514 29.910 1.00 80.25 436 LEU A O 1
ATOM 3353 N N . TRP A 1 437 ? -11.239 6.850 30.040 1.00 82.31 437 TRP A N 1
ATOM 3354 C CA . TRP A 1 437 ? -11.071 6.933 31.491 1.00 82.31 437 TRP A CA 1
ATOM 3355 C C . TRP A 1 437 ? -10.388 8.231 31.905 1.00 82.31 437 TRP A C 1
ATOM 3357 O O . TRP A 1 437 ? -10.845 8.878 32.840 1.00 82.31 437 TRP A O 1
ATOM 3367 N N . ALA A 1 438 ? -9.381 8.669 31.144 1.00 80.06 438 ALA A N 1
ATOM 3368 C CA . ALA A 1 438 ? -8.752 9.974 31.345 1.00 80.06 438 ALA A CA 1
ATOM 3369 C C . ALA A 1 438 ? -9.746 11.137 31.166 1.00 80.06 438 ALA A C 1
ATOM 3371 O O . ALA A 1 438 ? -9.693 12.121 31.899 1.00 80.06 438 ALA A O 1
ATOM 3372 N N . HIS A 1 439 ? -10.674 11.035 30.207 1.00 79.88 439 HIS A N 1
ATOM 3373 C CA . HIS A 1 439 ? -11.719 12.042 30.022 1.00 79.88 439 HIS A CA 1
ATOM 3374 C C . HIS A 1 439 ? -12.698 12.073 31.202 1.00 79.88 439 HIS A C 1
ATOM 3376 O O . HIS A 1 439 ? -13.002 13.150 31.699 1.00 79.88 439 HIS A O 1
ATOM 3382 N N . VAL A 1 440 ? -13.141 10.904 31.677 1.00 79.94 440 VAL A N 1
ATOM 3383 C CA . VAL A 1 440 ? -14.027 10.781 32.847 1.00 79.94 440 VAL A CA 1
ATOM 3384 C C . VAL A 1 440 ? -13.347 11.275 34.130 1.00 79.94 440 VAL A C 1
ATOM 3386 O O . VAL A 1 440 ? -13.997 11.894 34.966 1.00 79.94 440 VAL A O 1
ATOM 3389 N N . GLU A 1 441 ? -12.046 11.031 34.296 1.00 79.31 441 GLU A N 1
ATOM 3390 C CA . GLU A 1 441 ? -11.266 11.547 35.427 1.00 79.31 441 GLU A CA 1
ATOM 3391 C C . GLU A 1 441 ? -11.182 13.084 35.409 1.00 79.31 441 GLU A C 1
ATOM 3393 O O . GLU A 1 441 ? -11.272 13.723 36.459 1.00 79.31 441 GLU A O 1
ATOM 3398 N N . ALA A 1 442 ? -11.034 13.681 34.221 1.00 76.06 442 ALA A N 1
ATOM 3399 C CA . ALA A 1 442 ? -10.869 15.123 34.046 1.00 76.06 442 ALA A CA 1
ATOM 3400 C C . ALA A 1 442 ? -12.144 15.952 34.309 1.00 76.06 442 ALA A C 1
ATOM 3402 O O . ALA A 1 442 ? -12.019 17.157 34.553 1.00 76.06 442 ALA A O 1
ATOM 3403 N N . GLY A 1 443 ? -13.330 15.326 34.312 1.00 54.78 443 GLY A N 1
ATOM 3404 C CA . GLY A 1 443 ? -14.622 15.964 34.602 1.00 54.78 443 GLY A CA 1
ATOM 3405 C C . GLY A 1 443 ? -15.478 16.204 33.372 1.00 54.78 443 GLY A C 1
ATOM 3406 O O . GLY A 1 443 ? -15.235 17.218 32.678 1.00 54.78 443 GLY A O 1
#

Solvent-accessible surface area (backbone atoms only — not comparable to full-atom values): 23848 Å² total; per-residue (Å²): 117,74,65,62,56,56,63,62,56,76,74,56,53,71,65,54,54,31,49,50,52,21,48,53,29,42,50,52,19,58,53,37,60,75,45,98,82,26,73,70,63,24,53,51,24,45,33,50,16,22,24,34,44,44,34,46,35,44,56,75,68,66,53,70,50,65,67,38,32,36,26,29,37,37,40,52,59,18,49,43,32,54,52,43,14,36,69,72,40,40,80,77,47,86,68,57,85,56,61,69,43,41,30,30,38,36,36,37,30,27,69,85,39,84,66,75,83,71,72,49,90,56,47,58,59,84,40,39,77,51,92,64,94,70,67,54,59,49,83,53,70,38,32,40,75,48,66,39,82,76,56,93,89,51,91,60,57,34,74,54,31,35,43,28,34,43,24,34,71,59,50,92,66,20,80,75,34,36,63,58,36,35,29,46,57,30,43,26,43,34,37,35,41,23,28,20,68,91,58,58,81,40,66,63,53,47,53,50,50,38,57,52,20,46,33,15,30,42,26,38,35,37,40,20,70,38,57,72,87,47,38,68,60,50,51,53,47,44,46,57,73,57,47,64,77,54,69,50,44,91,85,24,26,77,79,44,81,45,66,42,43,70,72,52,72,63,26,62,70,33,23,52,80,61,28,45,86,56,33,49,61,55,51,50,53,54,50,58,63,41,58,57,42,60,60,26,44,50,45,33,35,52,15,38,51,50,34,49,64,75,40,40,68,69,64,44,43,61,60,51,48,55,49,50,53,51,50,51,51,53,48,55,52,52,51,41,50,52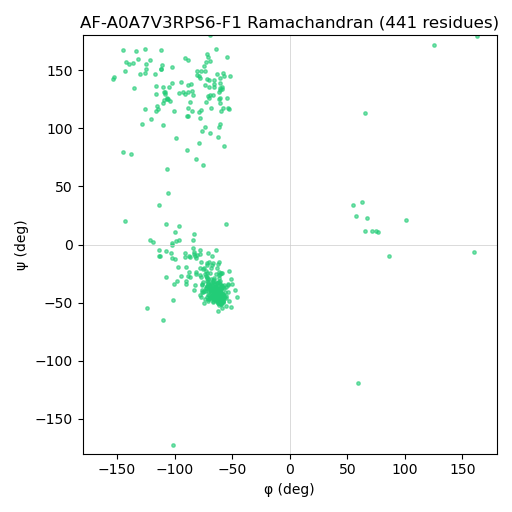,51,35,52,52,47,46,42,58,68,43,67,66,59,52,69,57,56,70,55,55,51,49,50,48,51,53,49,57,68,69,61,62,91,79,80,62,99,79,55,68,71,66,55,51,67,64,44,52,65,51,53,57,50,49,60,59,57,64,73,66,74,68,82,90,69,81,82,72,59,65,69,56,55,54,48,56,39,48,52,52,36,54,50,51,53,45,51,54,18,58,72,38,27,90,78,38,71,69,28,38,49,63,52,72,108

Radius of gyration: 37.19 Å; Cα contacts (8 Å, |Δi|>4): 646; chains: 1; bounding box: 102×40×109 Å

Secondary structure (DSSP, 8-state):
-HHHHHHHHTTS-HHHHHHHHHHHHHHHHHHHHTSSS-HHHHHHHHHHHHHIIIIIHHHHTT--S-SEEEEEEESTTSSHHHHHHHHHTSS-S---SSTT---S-EEEEETT---GGG-STTTTTTPEEPSS---TT--SSEEEEEEE---TTS--GGGTEEEEE---SSSTTHHHHHHHHHHHHHH-SEEEEEEETTTTT-HHHHHHHHHHHHTT-EEEEEEES--GGGHHHHHHHIIIIIITT----TT-EEEEEEEE-PPPHHHHH-TTTT-HHHHHHHHHHHHHHHSSHHHHHHHHHHHHHHHHHHHHHHHHHHHHHHHHHHHHHHHHHHHHHHHHHHHHIIIIITT---HHHHHHHHHHHHHTT-TTS-TTSHHHHHHHHHHHHHHHHHHHTS---------HHHHHHHHHHHHHHHHHHHHHHHTTT-HHHHHHHH-

Nearest PDB structures (foldseek):
  9bss-assembly1_W  TM=7.975E-01  e=2.323E-03  Bacillus subtilis subsp. subtilis str. 168
  8ct1-assembly1_A  TM=3.608E-01  e=6.274E-06  Homo sapiens
  4dcs-assembly1_A  TM=6.382E-01  e=7.348E-02  Bacillus subtilis
  4dcu-assembly1_A  TM=5.223E-01  e=9.059E-02  Bacillus subtilis